Protein AF-0000000076683633 (afdb_homodimer)

pLDDT: mean 92.18, std 12.59, range [26.38, 98.94]

InterPro domains:
  IPR001667 DDH domain [PF01368] (39-181)
  IPR003156 DHHA1 domain [PF02272] (258-336)
  IPR038763 DHH phosphoesterase superfamily [SSF64182] (38-333)
  IPR051319 Bifunctional oligoribonuclease/pAp-phosphatase and c-di-AMP PDE [PTHR47618] (27-337)

Nearest PDB structures (foldseek):
  5jju-assembly1_B  TM=9.641E-01  e=8.572E-37  Mycobacterium tuberculosis H37Ra
  4ls9-assembly1_B  TM=7.415E-01  e=1.023E-36  Mycolicibacterium smegmatis MC2 155
  5o4z-assembly1_A  TM=8.951E-01  e=1.376E-28  Thermotoga maritima
  5o25-assembly1_B  TM=8.623E-01  e=4.210E-28  Thermotoga maritima
  5xsp-assembly1_B  TM=6.057E-01  e=4.007E-21  Staphylococcus aureus

Radius of gyration: 26.39 Å; Cα contacts (8 Å, |Δi|>4): 1498; chains: 2; bounding box: 64×76×55 Å

Foldseek 3Di:
DPPDPVNLVVVLVVLVVVPPPVQVVLLVVLLVLLVPFAEEEEEEFPLDALLRLLLSQLVCVQSVVVVHHYAYEAADDDDHDPLSVPQFRVVRYDYPVPDDPPRQAYEYFADQELVRRHNCSVVQLPHLHYEYQHQAPNRPQSHNRYSYHVQDLGSLRSVVSSCSNSVGDQALSSLRSSLRGLCVSCVNVVRHDPVSVVSNVVSVVNPDDPVVSCCSRQPPWDPLLVVLLVVFVVQWDWDQPFLNRQIEIETEAACVSCVVGDPNSLVNSCVVRCPDNSHQKYWYWYCVDVFKTKIKMFGHPFFQCQQLQVVQPWGGHRGIIMHIDGGDPVVVVVSSSVSRNVRNVRGDPD/DPPDPVNLVVVLVVLVVVPPPVLVVLLVVLLVLLVPFAEEEEEEFPLDALLRLLLSQLVCVQSVVVVHHYAYEAADDDDHDPLSVPQPRVVRYDYPVPDDPPRQAYEYFADQELVRRHNCSVVQLPHLHYEYQHQAPNRPQSHNRYSYHVQDLGSLRSVVSSCSNSVGDQALSSLRSSLRGLCVSCVNVVRHDPVSVVSNVVSVVNPDDPVVSCCSRQPPWDPLLVVLLVVFVVQWDWDQPFLNRQIEIETEAACVSCVVGDPNSLVNSCVVRCVDNSHQKYWYWYCVDVFKTKIKMFGHPFFQVQQLQVVQPWG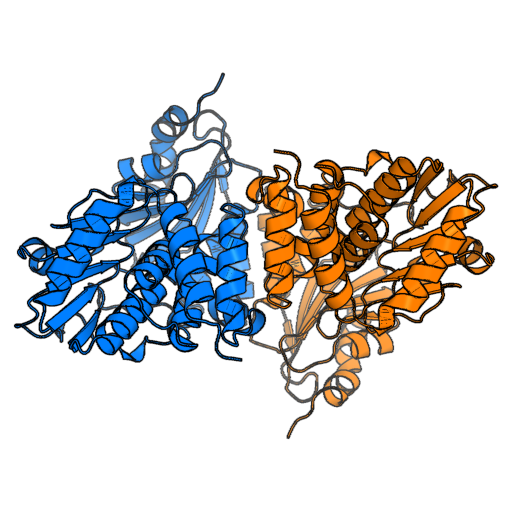GHRGIIMHIDGGDPVVVVCSSSVSRNVRNVRGDPD

Sequence (700 aa):
MTTSPQAQEQAAHQLSQAIGRHMSKPIQQTQAMLTDAKKVGVVCHVHPDADAVGAAAAMVMALRQRGLWAVASYGNNELPAKSLLTIPGWDSFVPFTQLDEDIDTWITVDCASPGRLGQLEERLMSSDRLINVDHHPTNTRFGTIDLVDEYSESTTMVLLDFFGVWGIKLTREMAHALYAGLLTDTASFHFGRSRMHTAAARLLDKGLDPRTIGAQLLEEHPFAYLPFLGKVLSTAVHDKAWGNGVGLVHVTISHEDQRDVGHDEIEAVIDIVRTTNAADACAVLKEYTPGVWSISLRSRELVDVSQVALSLGGGGHLRAAGITIEGTREEVVAALLGASEVASATVDFEMTTSPQAQEQAAHQLSQAIGRHMSKPIQQTQAMLTDAKKVGVVCHVHPDADAVGAAAAMVMALRQRGLWAVASYGNNELPAKSLLTIPGWDSFVPFTQLDEDIDTWITVDCASPGRLGQLEERLMSSDRLINVDHHPTNTRFGTIDLVDEYSESTTMVLLDFFGVWGIKLTREMAHALYAGLLTDTASFHFGRSRMHTAAARLLDKGLDPRTIGAQLLEEHPFAYLPFLGKVLSTAVHDKAWGNGVGLVHVTISHEDQRDVGHDEIEAVIDIVRTTNAADACAVLKEYTPGVWSISLRSRELVDVSQVALSLGGGGHLRAAGITIEGTREEVVAALLGASEVASATVDFE

Solvent-accessible surface area (backbone atoms only — not comparable to full-atom values): 35034 Å² total; per-residue (Å²): 131,75,76,46,72,61,58,53,48,51,49,46,50,54,43,55,68,62,47,53,80,83,48,52,62,38,50,53,52,51,52,56,56,54,70,73,48,62,29,36,42,26,33,18,21,42,85,49,51,45,31,20,52,12,31,27,21,30,48,34,54,50,41,40,73,72,71,35,49,55,38,24,32,33,23,58,90,70,76,67,44,73,42,55,64,72,35,48,47,49,84,45,50,43,60,56,92,70,59,69,87,74,52,66,30,39,35,38,25,49,43,43,43,65,78,38,24,46,77,39,28,66,67,54,72,71,46,84,43,24,38,29,33,23,19,54,79,64,41,66,68,84,31,74,38,53,49,62,41,58,83,39,62,21,33,15,50,50,47,54,55,48,33,55,76,72,65,53,81,84,45,50,52,37,26,49,5,29,43,47,3,40,38,60,60,9,62,46,69,28,48,69,60,42,61,60,25,47,51,48,20,59,32,32,70,54,74,55,55,45,44,62,55,45,36,50,64,72,24,67,33,55,61,55,43,42,47,45,50,15,58,31,33,61,51,55,42,76,41,54,63,34,29,83,55,47,15,33,33,35,31,53,39,51,48,77,67,40,75,72,50,56,62,58,56,62,64,49,48,52,71,57,59,60,22,32,59,66,23,36,28,29,35,35,39,32,25,84,42,89,48,36,32,41,33,43,34,36,27,73,82,53,39,34,30,19,61,39,18,41,77,58,70,29,36,55,37,58,44,40,16,35,28,60,48,74,47,53,69,68,54,50,51,48,52,59,60,65,36,21,62,56,29,31,70,49,38,84,78,124,132,74,76,46,72,61,58,52,48,52,48,44,49,55,44,54,68,64,47,51,79,81,48,53,60,37,51,53,54,49,53,56,55,57,71,75,48,62,29,37,41,27,33,18,21,44,84,48,52,46,32,19,51,12,31,29,22,30,49,33,54,50,40,41,74,72,70,36,48,54,37,23,33,32,23,56,87,72,77,64,44,73,42,55,64,72,36,49,48,49,85,45,48,44,59,58,90,68,58,70,86,75,53,66,28,39,35,37,26,49,45,45,44,63,78,38,24,46,76,40,28,67,66,55,72,72,46,85,43,24,37,28,34,23,19,55,77,64,41,66,68,84,30,72,38,51,50,62,42,57,83,40,62,20,34,15,51,50,48,53,54,49,33,55,76,72,64,54,80,81,44,50,53,39,27,49,5,29,45,44,3,41,36,60,59,10,63,46,67,28,48,69,60,41,62,59,25,48,52,48,21,59,34,33,70,53,73,55,55,45,44,61,54,46,36,49,63,73,25,68,34,54,62,56,43,42,46,46,48,15,58,30,33,60,49,56,44,77,40,54,62,35,27,83,53,47,14,34,33,35,30,52,39,50,49,78,69,42,75,74,51,56,63,58,55,62,63,47,47,51,70,59,61,59,23,31,58,67,22,36,28,28,37,37,40,33,23,82,42,91,49,35,31,41,35,44,34,36,27,73,82,53,40,35,30,19,60,38,19,43,77,59,70,29,36,52,36,58,44,40,15,34,27,60,49,75,46,52,69,68,53,50,52,48,52,60,60,64,36,21,61,56,29,33,71,50,37,85,79,123

Organism: NCBI:txid1408189

Secondary structure (DSSP, 8-state):
----HHHHHHHHHHHHHHS-GGGHHHHHHHHHHHHT-SEEEEEE-SS--HHHHHHHHHHHHHHHHTT-EEEEEES-SSPPPGGGGGSTTGGGB--GGG--TT--EEEEES-SSGGGGGGGHHHHHT-S-EEEEE--TT----SSEEEE-TTSS-HHHHHHHHHHHHT----HHHHHHHHHHHHHHTTTTTSS-HHHHHHHHHHHTTT--HHHHHHHHHS-B-TTHHHHHHHHHTT-EEETTHHHHT-EEEEEE-TGGGTT--HHHHHHHHHHHTTB-S-SEEEEEEEEETTEEEEEEEESSS--HHHHHHHTT-EE-SSEEEEEEES-HHHHHHHHHHTHHHHHHTS---/----HHHHHHHHHHHHHHS-GGGHHHHHHHHHHHHT-SEEEEEE-SS--HHHHHHHHHHHHHHHHTT-EEEEEES-SSPPPGGGGGSTTGGGB--GGG--TT--EEEEES-SSGGGGGGGHHHHHT-S-EEEEE--TT----SSEEEE-TTSS-HHHHHHHHHHHHTPPPPHHHHHHHHHHHHHHTTTTTSS-HHHHHHHHHHHTTT--HHHHHHHHHS-B-TTHHHHHHHHHTT-EEETTHHHHT-EEEEEE-TGGGTT--HHHHHHHHHHHTTB-S-SEEEEEEEEETTEEEEEEEESSS--HHHHHHHTT-EE-SSEEEEEEES-HHHHHHHHHHTHHHHHHTS---

Structure (mmCIF, N/CA/C/O backbone):
data_AF-0000000076683633-model_v1
#
loop_
_entity.id
_entity.type
_entity.pdbx_description
1 polymer Phosphoesterase
#
loop_
_atom_site.group_PDB
_atom_site.id
_atom_site.type_symbol
_atom_site.label_atom_id
_atom_site.label_alt_id
_atom_site.label_comp_id
_atom_site.label_asym_id
_atom_site.label_entity_id
_atom_site.label_seq_id
_atom_site.pdbx_PDB_ins_code
_atom_site.Cartn_x
_atom_site.Cartn_y
_atom_site.Cartn_z
_atom_site.occupancy
_atom_site.B_iso_or_equiv
_atom_site.auth_seq_id
_atom_site.auth_comp_id
_atom_site.auth_asym_id
_atom_site.auth_atom_id
_atom_site.pdbx_PDB_model_num
ATOM 1 N N . MET A 1 1 ? 32.781 2.184 10.008 1 26.38 1 MET A N 1
ATOM 2 C CA . MET A 1 1 ? 33.344 2.676 8.75 1 26.38 1 MET A CA 1
ATOM 3 C C . MET A 1 1 ? 32.844 4.082 8.445 1 26.38 1 MET A C 1
ATOM 5 O O . MET A 1 1 ? 31.625 4.301 8.32 1 26.38 1 MET A O 1
ATOM 9 N N . THR A 1 2 ? 33.5 5.043 8.844 1 32.22 2 THR A N 1
ATOM 10 C CA . THR A 1 2 ? 33.344 6.48 8.672 1 32.22 2 THR A CA 1
ATOM 11 C C . THR A 1 2 ? 33.188 6.84 7.199 1 32.22 2 THR A C 1
ATOM 13 O O . THR A 1 2 ? 34.062 6.582 6.387 1 32.22 2 THR A O 1
ATOM 16 N N . THR A 1 3 ? 31.984 6.766 6.812 1 41.97 3 THR A N 1
ATOM 17 C CA . THR A 1 3 ? 31.875 7.27 5.449 1 41.97 3 THR A CA 1
ATOM 18 C C . THR A 1 3 ? 32.719 8.531 5.27 1 41.97 3 THR A C 1
ATOM 20 O O . THR A 1 3 ? 32.656 9.438 6.098 1 41.97 3 THR A O 1
ATOM 23 N N . SER A 1 4 ? 33.656 8.406 4.492 1 44.78 4 SER A N 1
ATOM 24 C CA . SER A 1 4 ? 34.688 9.422 4.27 1 44.78 4 SER A CA 1
ATOM 25 C C . SER A 1 4 ? 34.062 10.766 3.904 1 44.78 4 SER A C 1
ATOM 27 O O . SER A 1 4 ? 32.938 10.812 3.355 1 44.78 4 SER A O 1
ATOM 29 N N . PRO A 1 5 ? 34.656 11.828 4.312 1 47.16 5 PRO A N 1
ATOM 30 C CA . PRO A 1 5 ? 34.281 13.188 3.928 1 47.16 5 PRO A CA 1
ATOM 31 C C . PRO A 1 5 ? 34 13.32 2.436 1 47.16 5 PRO A C 1
ATOM 33 O O . PRO A 1 5 ? 33.062 14.055 2.045 1 47.16 5 PRO A O 1
ATOM 36 N N . GLN A 1 6 ? 34.625 12.562 1.687 1 43.97 6 GLN A N 1
ATOM 37 C CA . GLN A 1 6 ? 34.438 12.594 0.239 1 43.97 6 GLN A CA 1
ATOM 38 C C . GLN A 1 6 ? 33.125 11.969 -0.163 1 43.97 6 GLN A C 1
ATOM 40 O O . GLN A 1 6 ? 32.438 12.484 -1.038 1 43.97 6 GLN A O 1
ATOM 45 N N . ALA A 1 7 ? 32.75 10.953 0.423 1 46.59 7 ALA A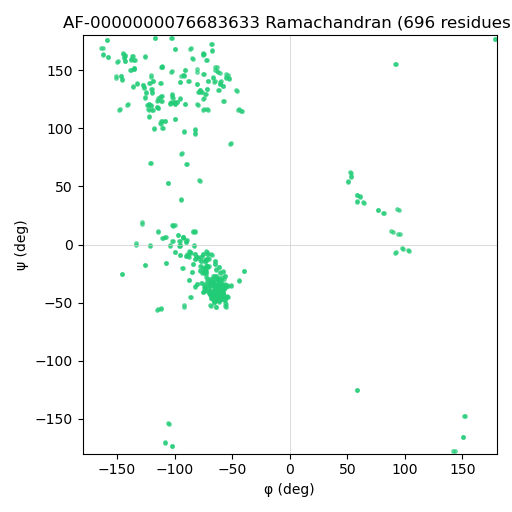 N 1
ATOM 46 C CA . ALA A 1 7 ? 31.453 10.328 0.144 1 46.59 7 ALA A CA 1
ATOM 47 C C . ALA A 1 7 ? 30.312 11.203 0.621 1 46.59 7 ALA A C 1
ATOM 49 O O . ALA A 1 7 ? 29.25 11.266 -0.023 1 46.59 7 ALA A O 1
ATOM 50 N N . GLN A 1 8 ? 30.547 11.977 1.662 1 41.31 8 GLN A N 1
ATOM 51 C CA . GLN A 1 8 ? 29.594 12.984 2.119 1 41.31 8 GLN A CA 1
ATOM 52 C C . GLN A 1 8 ? 29.484 14.133 1.122 1 41.31 8 GLN A C 1
ATOM 54 O O . GLN A 1 8 ? 28.391 14.625 0.847 1 41.31 8 GLN A O 1
ATOM 59 N N . GLU A 1 9 ? 30.609 14.531 0.648 1 45.59 9 GLU A N 1
ATOM 60 C CA . GLU A 1 9 ? 30.625 15.586 -0.359 1 45.59 9 GLU A CA 1
ATOM 61 C C . GLU A 1 9 ? 30.016 15.117 -1.673 1 45.59 9 GLU A C 1
ATOM 63 O O . GLU A 1 9 ? 29.266 15.852 -2.316 1 45.59 9 GLU A O 1
ATOM 68 N N . GLN A 1 10 ? 30.328 13.938 -2.113 1 44.38 10 GLN A N 1
ATOM 69 C CA . GLN A 1 10 ? 29.75 13.391 -3.334 1 44.38 10 GLN A CA 1
ATOM 70 C C . GLN A 1 10 ? 28.25 13.172 -3.182 1 44.38 10 GLN A C 1
ATOM 72 O O . GLN A 1 10 ? 27.484 13.445 -4.109 1 44.38 10 GLN A O 1
ATOM 77 N N . ALA A 1 11 ? 27.797 12.828 -2.094 1 43.41 11 ALA A N 1
ATOM 78 C CA . ALA A 1 11 ? 26.375 12.727 -1.78 1 43.41 11 ALA A CA 1
ATOM 79 C C . ALA A 1 11 ? 25.719 14.102 -1.764 1 43.41 11 ALA A C 1
ATOM 81 O O . ALA A 1 11 ? 24.609 14.273 -2.277 1 43.41 11 ALA A O 1
ATOM 82 N N . ALA A 1 12 ? 26.359 15.047 -1.146 1 41.75 12 ALA A N 1
ATOM 83 C CA . ALA A 1 12 ? 25.891 16.422 -1.172 1 41.75 12 ALA A CA 1
ATOM 84 C C . ALA A 1 12 ? 25.844 16.969 -2.6 1 41.75 12 ALA A C 1
ATOM 86 O O . ALA A 1 12 ? 24.906 17.672 -2.971 1 41.75 12 ALA A O 1
ATOM 87 N N . HIS A 1 13 ? 26.844 16.656 -3.303 1 44.22 13 HIS A N 1
ATOM 88 C CA . HIS A 1 13 ? 26.891 17.094 -4.691 1 44.22 13 HIS A CA 1
ATOM 89 C C . HIS A 1 13 ? 25.812 16.406 -5.527 1 44.22 13 HIS A C 1
ATOM 91 O O . HIS A 1 13 ? 25.156 17.047 -6.34 1 44.22 13 HIS A O 1
ATOM 97 N N . GLN A 1 14 ? 25.641 15.164 -5.402 1 44.38 14 GLN A N 1
ATOM 98 C CA . GLN A 1 14 ? 24.594 14.445 -6.129 1 44.38 14 GLN A CA 1
ATOM 99 C C . GLN A 1 14 ? 23.219 14.898 -5.691 1 44.38 14 GLN A C 1
ATOM 101 O O . GLN A 1 14 ? 22.297 15.008 -6.516 1 44.38 14 GLN A O 1
ATOM 106 N N . LEU A 1 15 ? 23.109 15.219 -4.453 1 44.78 15 LEU A N 1
ATOM 107 C CA . LEU A 1 15 ? 21.891 15.805 -3.898 1 44.78 15 LEU A CA 1
ATOM 108 C C . LEU A 1 15 ? 21.672 17.219 -4.43 1 44.78 15 LEU A C 1
ATOM 110 O O . LEU A 1 15 ? 20.547 17.609 -4.73 1 44.78 15 LEU A O 1
ATOM 114 N N . SER A 1 16 ? 22.75 18.016 -4.418 1 43.56 16 SER A N 1
ATOM 115 C CA . SER A 1 16 ? 22.672 19.328 -5.043 1 43.56 16 SER A CA 1
ATOM 116 C C . SER A 1 16 ? 22.203 19.219 -6.488 1 43.56 16 SER A C 1
ATOM 118 O O . SER A 1 16 ? 21.422 20.062 -6.949 1 43.56 16 SER A O 1
ATOM 120 N N . GLN A 1 17 ? 22.562 18.25 -7.113 1 47.19 17 GLN A N 1
ATOM 121 C CA . GLN A 1 17 ? 22.109 18.062 -8.484 1 47.19 17 GLN A CA 1
ATOM 122 C C . GLN A 1 17 ? 20.641 17.609 -8.523 1 47.19 17 GLN A C 1
ATOM 124 O O . GLN A 1 17 ? 19.938 17.891 -9.492 1 47.19 17 GLN A O 1
ATOM 129 N N . ALA A 1 18 ? 20.312 17 -7.359 1 50.66 18 ALA A N 1
ATOM 130 C CA . ALA A 1 18 ? 18.938 16.5 -7.34 1 50.66 18 ALA A CA 1
ATOM 131 C C . ALA A 1 18 ? 17.953 17.625 -7.027 1 50.66 18 ALA A C 1
ATOM 133 O O . ALA A 1 18 ? 16.828 17.625 -7.527 1 50.66 18 ALA A O 1
ATOM 134 N N . ILE A 1 19 ? 18.438 18.609 -6.141 1 62.09 19 ILE A N 1
ATOM 135 C CA . ILE A 1 19 ? 17.547 19.719 -5.852 1 62.09 19 ILE A CA 1
ATOM 136 C C . ILE A 1 19 ? 17.453 20.625 -7.074 1 62.09 19 ILE A C 1
ATOM 138 O O . ILE A 1 19 ? 18.453 21.109 -7.594 1 62.09 19 ILE A O 1
ATOM 142 N N . GLY A 1 20 ? 16.328 20.656 -7.527 1 68.88 20 GLY A N 1
ATOM 143 C CA . GLY A 1 20 ? 16.094 21.484 -8.695 1 68.88 20 GLY A CA 1
ATOM 144 C C . GLY A 1 20 ? 16.703 22.875 -8.57 1 68.88 20 GLY A C 1
ATOM 145 O O . GLY A 1 20 ? 16.75 23.438 -7.469 1 68.88 20 GLY A O 1
ATOM 146 N N . ARG A 1 21 ? 17.359 23.328 -9.5 1 72.56 21 ARG A N 1
ATOM 147 C CA . ARG A 1 21 ? 17.953 24.672 -9.578 1 72.56 21 ARG A CA 1
ATOM 148 C C . ARG A 1 21 ? 17.016 25.719 -9.016 1 72.56 21 ARG A C 1
ATOM 150 O O . ARG A 1 21 ? 17.453 26.703 -8.406 1 72.56 21 ARG A O 1
ATOM 157 N N . HIS A 1 22 ? 15.766 25.406 -8.992 1 84.56 22 HIS A N 1
ATOM 158 C CA . HIS A 1 22 ? 14.766 26.391 -8.562 1 84.56 22 HIS A CA 1
ATOM 159 C C . HIS A 1 22 ? 14.695 26.453 -7.039 1 84.56 22 HIS A C 1
ATOM 161 O O . HIS A 1 22 ? 14.156 27.422 -6.488 1 84.56 22 HIS A O 1
ATOM 167 N N . MET A 1 23 ? 15.312 25.531 -6.375 1 91.94 23 MET A N 1
ATOM 168 C CA . MET A 1 23 ? 15.211 25.484 -4.918 1 91.94 23 MET A CA 1
ATOM 169 C C . MET A 1 23 ? 16.438 26.109 -4.266 1 91.94 23 MET A C 1
ATOM 171 O O . MET A 1 23 ? 16.469 26.328 -3.057 1 91.94 23 MET A O 1
ATOM 175 N N . SER A 1 24 ? 17.422 26.469 -5.039 1 92.31 24 SER A N 1
ATOM 176 C CA . SER A 1 24 ? 18.703 26.938 -4.492 1 92.31 24 SER A CA 1
ATOM 177 C C . SER A 1 24 ? 18.516 28.234 -3.723 1 92.31 24 SER A C 1
ATOM 179 O O . SER A 1 24 ? 18.969 28.359 -2.586 1 92.31 24 SER A O 1
ATOM 181 N N . LYS A 1 25 ? 17.828 29.203 -4.285 1 94.81 25 LYS A N 1
ATOM 182 C CA . LYS A 1 25 ? 17.641 30.516 -3.648 1 94.81 25 LYS A CA 1
ATOM 183 C C . LYS A 1 25 ? 16.812 30.391 -2.371 1 94.81 25 LYS A C 1
ATOM 185 O O . LYS A 1 25 ? 17.219 30.859 -1.309 1 94.81 25 LYS A O 1
ATOM 190 N N . PRO A 1 26 ? 15.68 29.703 -2.484 1 96.88 26 PRO A N 1
ATOM 191 C CA . PRO A 1 26 ? 14.898 29.547 -1.255 1 96.88 26 PRO A CA 1
ATOM 192 C C . PRO A 1 26 ? 15.68 28.828 -0.154 1 96.88 26 PRO A C 1
ATOM 194 O O . PRO A 1 26 ? 15.516 29.141 1.027 1 96.88 26 PRO A O 1
ATOM 197 N N . ILE A 1 27 ? 16.484 27.922 -0.509 1 97.12 27 ILE A N 1
ATOM 198 C CA . ILE A 1 27 ? 17.266 27.172 0.462 1 97.12 27 ILE A CA 1
ATOM 199 C C . ILE A 1 27 ? 18.266 28.109 1.146 1 97.12 27 ILE A C 1
ATOM 201 O O . ILE A 1 27 ? 18.375 28.109 2.375 1 97.12 27 ILE A O 1
ATOM 205 N N . GLN A 1 28 ? 18.922 28.891 0.417 1 96.19 28 GLN A N 1
ATOM 206 C CA . GLN A 1 28 ? 19.891 29.828 0.964 1 96.19 28 GLN A CA 1
ATOM 207 C C . GLN A 1 28 ? 19.203 30.875 1.853 1 96.19 28 GLN A C 1
ATOM 209 O O . GLN A 1 28 ? 19.719 31.219 2.922 1 96.19 28 GLN A O 1
ATOM 214 N N . GLN A 1 29 ? 18.094 31.359 1.414 1 97.56 29 GLN A N 1
ATOM 215 C CA . GLN A 1 29 ? 17.344 32.344 2.189 1 97.56 29 GLN A CA 1
ATOM 216 C C . GLN A 1 29 ? 16.859 31.734 3.51 1 97.56 29 GLN A C 1
ATOM 218 O O . GLN A 1 29 ? 16.875 32.406 4.543 1 97.56 29 GLN A O 1
ATOM 223 N N . THR A 1 30 ? 16.406 30.5 3.445 1 98 30 THR A N 1
ATOM 224 C CA . THR A 1 30 ? 15.953 29.797 4.641 1 98 30 THR A CA 1
ATOM 225 C C . THR A 1 30 ? 17.094 29.641 5.648 1 98 30 THR A C 1
ATOM 227 O O . THR A 1 30 ? 16.922 29.938 6.832 1 98 30 THR A O 1
ATOM 230 N N . GLN A 1 31 ? 18.266 29.25 5.16 1 97.19 31 GLN A N 1
ATOM 231 C CA . GLN A 1 31 ? 19.422 29.094 6.031 1 97.19 31 GLN A CA 1
ATOM 232 C C . GLN A 1 31 ? 19.797 30.438 6.676 1 97.19 31 GLN A C 1
ATOM 234 O O . GLN A 1 31 ? 20.094 30.484 7.871 1 97.19 31 GLN A O 1
ATOM 239 N N . ALA A 1 32 ? 19.766 31.469 5.906 1 97.19 32 ALA A N 1
ATOM 240 C CA . ALA A 1 32 ? 20.109 32.781 6.406 1 97.19 32 ALA A CA 1
ATOM 241 C C . ALA A 1 32 ? 19.141 33.25 7.488 1 97.19 32 ALA A C 1
ATOM 243 O O . ALA A 1 32 ? 19.547 33.75 8.531 1 97.19 32 ALA A O 1
ATOM 244 N N . MET A 1 33 ? 17.875 33.031 7.258 1 98.06 33 MET A N 1
ATOM 245 C CA . MET A 1 33 ? 16.875 33.438 8.227 1 98.06 33 MET A CA 1
ATOM 246 C C . MET A 1 33 ? 17.016 32.656 9.523 1 98.06 33 MET A C 1
ATOM 248 O O . MET A 1 33 ? 16.828 33.188 10.609 1 98.06 33 MET A O 1
ATOM 252 N N . LEU A 1 34 ? 17.344 31.391 9.414 1 98.31 34 LEU A N 1
ATOM 253 C CA . LEU A 1 34 ? 17.422 30.531 10.586 1 98.31 34 LEU A CA 1
ATOM 254 C C . LEU A 1 34 ? 18.703 30.812 11.375 1 98.31 34 LEU A C 1
ATOM 256 O O . LEU A 1 34 ? 18.766 30.516 12.57 1 98.31 34 LEU A O 1
ATOM 260 N N . THR A 1 35 ? 19.688 31.328 10.703 1 96.38 35 THR A N 1
ATOM 261 C CA . THR A 1 35 ? 20.922 31.688 11.391 1 96.38 35 THR A CA 1
ATOM 262 C C . THR A 1 35 ? 20.656 32.75 12.453 1 96.38 35 THR A C 1
ATOM 264 O O . THR A 1 35 ? 21.312 32.75 13.5 1 96.38 35 THR A O 1
ATOM 267 N N . ASP A 1 36 ? 19.672 33.625 12.258 1 94.12 36 ASP A N 1
ATOM 268 C CA . ASP A 1 36 ? 19.375 34.75 13.141 1 94.12 36 ASP A CA 1
ATOM 269 C C . ASP A 1 36 ? 18.188 34.438 14.055 1 94.12 36 ASP A C 1
ATOM 271 O O . ASP A 1 36 ? 17.766 35.281 14.836 1 94.12 36 ASP A O 1
ATOM 275 N N . ALA A 1 37 ? 17.703 33.25 13.953 1 97.81 37 ALA A N 1
ATOM 276 C CA . ALA A 1 37 ? 16.5 32.875 14.711 1 97.81 37 ALA A CA 1
ATOM 277 C C . ALA A 1 37 ? 16.859 32.531 16.156 1 97.81 37 ALA A C 1
ATOM 279 O O . ALA A 1 37 ? 17.969 32.062 16.438 1 97.81 37 ALA A O 1
ATOM 280 N N . LYS A 1 38 ? 15.969 32.781 17.078 1 95.81 38 LYS A N 1
ATOM 281 C CA . LYS A 1 38 ? 16.141 32.406 18.484 1 95.81 38 LYS A CA 1
ATOM 282 C C . LYS A 1 38 ? 15.117 31.359 18.906 1 95.81 38 LYS A C 1
ATOM 284 O O . LYS A 1 38 ? 15.484 30.312 19.453 1 95.81 38 LYS A O 1
ATOM 289 N N . LYS A 1 39 ? 13.852 31.703 18.703 1 98.25 39 LYS A N 1
ATOM 290 C CA . LYS A 1 39 ? 12.734 30.797 19 1 98.25 39 LYS A CA 1
ATOM 291 C C . LYS A 1 39 ? 11.891 30.547 17.75 1 98.25 39 LYS A C 1
ATOM 293 O O . LYS A 1 39 ? 11.352 31.484 17.156 1 98.25 39 LYS A O 1
ATOM 298 N N . VAL A 1 40 ? 11.828 29.266 17.406 1 98.81 40 VAL A N 1
ATOM 299 C CA . VAL A 1 40 ? 11.164 28.922 16.156 1 98.81 40 VAL A CA 1
ATOM 300 C C . VAL A 1 40 ? 9.891 28.141 16.438 1 98.81 40 VAL A C 1
ATOM 302 O O . VAL A 1 40 ? 9.906 27.188 17.219 1 98.81 40 VAL A O 1
ATOM 305 N N . GLY A 1 41 ? 8.75 28.547 15.922 1 98.88 41 GLY A N 1
ATOM 306 C CA . GLY A 1 41 ? 7.516 27.781 15.883 1 98.88 41 GLY A CA 1
ATOM 307 C C . GLY A 1 41 ? 7.285 27.094 14.547 1 98.88 41 GLY A C 1
ATOM 308 O O . GLY A 1 41 ? 7.32 27.734 13.492 1 98.88 41 GLY A O 1
ATOM 309 N N . VAL A 1 42 ? 7.129 25.766 14.57 1 98.94 42 VAL A N 1
ATOM 310 C CA . VAL A 1 42 ? 6.824 24.984 13.375 1 98.94 42 VAL A CA 1
ATOM 311 C C . VAL A 1 42 ? 5.352 24.594 13.375 1 98.94 42 VAL A C 1
ATOM 313 O O . VAL A 1 42 ? 4.879 23.922 14.289 1 98.94 42 VAL A O 1
ATOM 316 N N . VAL A 1 43 ? 4.617 25 12.312 1 98.81 43 VAL A N 1
ATOM 317 C CA . VAL A 1 43 ? 3.168 24.812 12.32 1 98.81 43 VAL A CA 1
ATOM 318 C C . VAL A 1 43 ? 2.736 24.047 11.07 1 98.81 43 VAL A C 1
ATOM 320 O O . VAL A 1 43 ? 3.121 24.391 9.953 1 98.81 43 VAL A O 1
ATOM 323 N N . CYS A 1 44 ? 2.004 22.953 11.242 1 97.75 44 CYS A N 1
ATOM 324 C CA . CYS A 1 44 ? 1.403 22.25 10.109 1 97.75 44 CYS A CA 1
ATOM 325 C C . CYS A 1 44 ? -0.085 22.562 10.008 1 97.75 44 CYS A C 1
ATOM 327 O O . CYS A 1 44 ? -0.62 23.328 10.805 1 97.75 44 CYS A O 1
ATOM 329 N N . HIS A 1 45 ? -0.715 22.016 8.977 1 92.62 45 HIS A N 1
ATOM 330 C CA . HIS A 1 45 ? -2.105 22.375 8.734 1 92.62 45 HIS A CA 1
ATOM 331 C C . HIS A 1 45 ? -3.027 21.766 9.781 1 92.62 45 HIS A C 1
ATOM 333 O O . HIS A 1 45 ? -2.658 20.797 10.453 1 92.62 45 HIS A O 1
ATOM 339 N N . VAL A 1 46 ? -4.152 22.312 9.93 1 88.25 46 VAL A N 1
ATOM 340 C CA . VAL A 1 46 ? -5.184 21.797 10.82 1 88.25 46 VAL A CA 1
ATOM 341 C C . VAL A 1 46 ? -5.609 20.406 10.367 1 88.25 46 VAL A C 1
ATOM 343 O O . VAL A 1 46 ? -5.496 20.062 9.188 1 88.25 46 VAL A O 1
ATOM 346 N N . HIS A 1 47 ? -5.996 19.578 11.328 1 83.19 47 HIS A N 1
ATOM 347 C CA . HIS A 1 47 ? -6.344 18.188 11.047 1 83.19 47 HIS A CA 1
ATOM 348 C C . HIS A 1 47 ? -5.219 17.484 10.289 1 83.19 47 HIS A C 1
ATOM 350 O O . HIS A 1 47 ? -5.43 16.984 9.188 1 83.19 47 HIS A O 1
ATOM 356 N N . PRO A 1 48 ? -4.164 17.516 10.953 1 92.19 48 PRO A N 1
ATOM 357 C CA . PRO A 1 48 ? -2.945 17.094 10.266 1 92.19 48 PRO A CA 1
ATOM 358 C C . PRO A 1 48 ? -2.98 15.617 9.867 1 92.19 48 PRO A C 1
ATOM 360 O O . PRO A 1 48 ? -3.734 14.836 10.453 1 92.19 48 PRO A O 1
ATOM 363 N N . ASP A 1 49 ? -2.236 15.336 8.812 1 91.19 49 ASP A N 1
ATOM 364 C CA . ASP A 1 49 ? -1.968 13.945 8.438 1 91.19 49 ASP A CA 1
ATOM 365 C C . ASP A 1 49 ? -0.517 13.57 8.727 1 91.19 49 ASP A C 1
ATOM 367 O O . ASP A 1 49 ? 0.188 14.297 9.43 1 91.19 49 ASP A O 1
ATOM 371 N N . ALA A 1 50 ? -0.086 12.461 8.273 1 96.88 50 ALA A N 1
ATOM 372 C CA . ALA A 1 50 ? 1.236 11.961 8.641 1 96.88 50 ALA A CA 1
ATOM 373 C C . ALA A 1 50 ? 2.338 12.805 8 1 96.88 50 ALA A C 1
ATOM 375 O O . ALA A 1 50 ? 3.406 12.984 8.586 1 96.88 50 ALA A O 1
ATOM 376 N N . ASP A 1 51 ? 2.096 13.312 6.809 1 97.56 51 ASP A N 1
ATOM 377 C CA . ASP A 1 51 ? 3.084 14.18 6.184 1 97.56 51 ASP A CA 1
ATOM 378 C C . ASP A 1 51 ? 3.256 15.477 6.98 1 97.56 51 ASP A C 1
ATOM 380 O O . ASP A 1 51 ? 4.379 15.938 7.184 1 97.56 51 ASP A O 1
ATOM 384 N N . ALA A 1 52 ? 2.154 15.984 7.406 1 97.31 52 ALA A N 1
ATOM 385 C CA . ALA A 1 52 ? 2.17 17.203 8.211 1 97.31 52 ALA A CA 1
ATOM 386 C C . ALA A 1 52 ? 2.889 16.969 9.539 1 97.31 52 ALA A C 1
ATOM 388 O O . ALA A 1 52 ? 3.848 17.672 9.859 1 97.31 52 ALA A O 1
ATOM 389 N N . VAL A 1 53 ? 2.48 15.984 10.258 1 98.38 53 VAL A N 1
ATOM 390 C CA . VAL A 1 53 ? 3.037 15.703 11.578 1 98.38 53 VAL A CA 1
ATOM 391 C C . VAL A 1 53 ? 4.5 15.289 11.445 1 98.38 53 VAL A C 1
ATOM 393 O O . VAL A 1 53 ? 5.355 15.75 12.203 1 98.38 53 VAL A O 1
ATOM 396 N N . GLY A 1 54 ? 4.762 14.445 10.469 1 98.81 54 GLY A N 1
ATOM 397 C CA . GLY A 1 54 ? 6.133 14.008 10.242 1 98.81 54 GLY A CA 1
ATOM 398 C C . GLY A 1 54 ? 7.062 15.148 9.867 1 98.81 54 GLY A C 1
ATOM 399 O O . GLY A 1 54 ? 8.188 15.234 10.375 1 98.81 54 GLY A O 1
ATOM 400 N N . ALA A 1 55 ? 6.594 15.992 9.016 1 98.88 55 ALA A N 1
ATOM 401 C CA . ALA A 1 55 ? 7.387 17.141 8.594 1 98.88 55 ALA A CA 1
ATOM 402 C C . ALA A 1 55 ? 7.66 18.078 9.766 1 98.88 55 ALA A C 1
ATOM 404 O O . ALA A 1 55 ? 8.797 18.516 9.977 1 98.88 55 ALA A O 1
ATOM 405 N N . ALA A 1 56 ? 6.621 18.375 10.539 1 98.88 56 ALA A N 1
ATOM 406 C CA . ALA A 1 56 ? 6.777 19.281 11.68 1 98.88 56 ALA A CA 1
ATOM 407 C C . ALA A 1 56 ? 7.746 18.703 12.703 1 98.88 56 ALA A C 1
ATOM 409 O O . ALA A 1 56 ? 8.656 19.391 13.172 1 98.88 56 ALA A O 1
ATOM 410 N N . ALA A 1 57 ? 7.582 17.453 13.016 1 98.88 57 ALA A N 1
ATOM 411 C CA . ALA A 1 57 ? 8.43 16.781 14 1 98.88 57 ALA A CA 1
ATOM 412 C C . ALA A 1 57 ? 9.891 16.766 13.547 1 98.88 57 ALA A C 1
ATOM 414 O O . ALA A 1 57 ? 10.789 17.125 14.312 1 98.88 57 ALA A O 1
ATOM 415 N N . ALA A 1 58 ? 10.102 16.375 12.32 1 98.88 58 ALA A N 1
ATOM 416 C CA . ALA A 1 58 ? 11.461 16.297 11.789 1 98.88 58 ALA A CA 1
ATOM 417 C C . ALA A 1 58 ? 12.109 17.672 11.766 1 98.88 58 ALA A C 1
ATOM 419 O O . ALA A 1 58 ? 13.297 17.812 12.07 1 98.88 58 ALA A O 1
ATOM 420 N N . MET A 1 59 ? 11.383 18.672 11.398 1 98.94 59 MET A N 1
ATOM 421 C CA . MET A 1 59 ? 11.922 20.031 11.359 1 98.94 59 MET A CA 1
ATOM 422 C C . MET A 1 59 ? 12.32 20.5 12.75 1 98.94 59 MET A C 1
ATOM 424 O O . MET A 1 59 ? 13.375 21.109 12.93 1 98.94 59 MET A O 1
ATOM 428 N N . VAL A 1 60 ? 11.469 20.25 13.719 1 98.94 60 VAL A N 1
ATOM 429 C CA . VAL A 1 60 ? 11.789 20.609 15.094 1 98.94 60 VAL A CA 1
ATOM 430 C C . VAL A 1 60 ? 13.086 19.922 15.523 1 98.94 60 VAL A C 1
ATOM 432 O O . VAL A 1 60 ? 13.977 20.547 16.094 1 98.94 60 VAL A O 1
ATOM 435 N N . MET A 1 61 ? 13.203 18.641 15.25 1 98.88 61 MET A N 1
ATOM 436 C CA . MET A 1 61 ? 14.406 17.906 15.609 1 98.88 61 MET A CA 1
ATOM 437 C C . MET A 1 61 ? 15.641 18.484 14.93 1 98.88 61 MET A C 1
ATOM 439 O O . MET A 1 61 ? 16.703 18.609 15.539 1 98.88 61 MET A O 1
ATOM 443 N N . ALA A 1 62 ? 15.5 18.891 13.664 1 98.75 62 ALA A N 1
ATOM 444 C CA . ALA A 1 62 ? 16.609 19.484 12.93 1 98.75 62 ALA A CA 1
ATOM 445 C C . ALA A 1 62 ? 17.016 20.828 13.531 1 98.75 62 ALA A C 1
ATOM 447 O O . ALA A 1 62 ? 18.203 21.109 13.695 1 98.75 62 ALA A O 1
ATOM 448 N N . LEU A 1 63 ? 16.031 21.656 13.844 1 98.81 63 LEU A N 1
ATOM 449 C CA . LEU A 1 63 ? 16.281 22.953 14.445 1 98.81 63 LEU A CA 1
ATOM 450 C C . LEU A 1 63 ? 17.016 22.797 15.781 1 98.81 63 LEU A C 1
ATOM 452 O O . LEU A 1 63 ? 17.969 23.516 16.047 1 98.81 63 LEU A O 1
ATOM 456 N N . ARG A 1 64 ? 16.578 21.828 16.531 1 98.44 64 ARG A N 1
ATOM 457 C CA . ARG A 1 64 ? 17.203 21.594 17.828 1 98.44 64 ARG A CA 1
ATOM 458 C C . ARG A 1 64 ? 18.625 21.062 17.672 1 98.44 64 ARG A C 1
ATOM 460 O O . ARG A 1 64 ? 19.5 21.375 18.484 1 98.44 64 ARG A O 1
ATOM 467 N N . GLN A 1 65 ? 18.828 20.281 16.688 1 97.81 65 GLN A N 1
ATOM 468 C CA . GLN A 1 65 ? 20.172 19.844 16.375 1 97.81 65 GLN A CA 1
ATOM 469 C C . GLN A 1 65 ? 21.094 21.031 16.094 1 97.81 65 GLN A C 1
ATOM 471 O O . GLN A 1 65 ? 22.297 20.984 16.375 1 97.81 65 GLN A O 1
ATOM 476 N N . ARG A 1 66 ? 20.594 22.125 15.625 1 97 66 ARG A N 1
ATOM 477 C CA . ARG A 1 66 ? 21.344 23.328 15.312 1 97 66 ARG A CA 1
ATOM 478 C C . ARG A 1 66 ? 21.359 24.297 16.5 1 97 66 ARG A C 1
ATOM 480 O O . ARG A 1 66 ? 21.781 25.438 16.375 1 97 66 ARG A O 1
ATOM 487 N N . GLY A 1 67 ? 20.828 23.859 17.578 1 97.06 67 GLY A N 1
ATOM 488 C CA . GLY A 1 67 ? 20.906 24.625 18.812 1 97.06 67 GLY A CA 1
ATOM 489 C C . GLY A 1 67 ? 19.781 25.609 18.984 1 97.06 67 GLY A C 1
ATOM 490 O O . GLY A 1 67 ? 19.812 26.453 19.891 1 97.06 67 GLY A O 1
ATOM 491 N N . LEU A 1 68 ? 18.781 25.531 18.188 1 98.12 68 LEU A N 1
ATOM 492 C CA . LEU A 1 68 ? 17.656 26.453 18.281 1 98.12 68 LEU A CA 1
ATOM 493 C C . LEU A 1 68 ? 16.562 25.906 19.188 1 98.12 68 LEU A C 1
ATOM 495 O O . LEU A 1 68 ? 16.375 24.688 19.281 1 98.12 68 LEU A O 1
ATOM 499 N N . TRP A 1 69 ? 15.906 26.812 19.891 1 98.19 69 TRP A N 1
ATOM 500 C CA . TRP A 1 69 ? 14.648 26.438 20.531 1 98.19 69 TRP A CA 1
ATOM 501 C C . TRP A 1 69 ? 13.531 26.297 19.5 1 98.19 69 TRP A C 1
ATOM 503 O O . TRP A 1 69 ? 13.336 27.188 18.672 1 98.19 69 TRP A O 1
ATOM 513 N N . ALA A 1 70 ? 12.844 25.156 19.578 1 98.75 70 ALA A N 1
ATOM 514 C CA . ALA A 1 70 ? 11.789 24.953 18.594 1 98.75 70 ALA A CA 1
ATOM 515 C C . ALA A 1 70 ? 10.672 24.078 19.156 1 98.75 70 ALA A C 1
ATOM 517 O O . ALA A 1 70 ? 10.938 23.141 19.922 1 98.75 70 ALA A O 1
ATOM 518 N N . VAL A 1 71 ? 9.414 24.344 18.781 1 98.75 71 VAL A N 1
ATOM 519 C CA . VAL A 1 71 ? 8.234 23.547 19.094 1 98.75 71 VAL A CA 1
ATOM 520 C C . VAL A 1 71 ? 7.336 23.453 17.859 1 98.75 71 VAL A C 1
ATOM 522 O O . VAL A 1 71 ? 7.473 24.234 16.922 1 98.75 71 VAL A O 1
ATOM 525 N N . ALA A 1 72 ? 6.48 22.438 17.859 1 98.81 72 ALA A N 1
ATOM 526 C CA . ALA A 1 72 ? 5.512 22.25 16.781 1 98.81 72 ALA A CA 1
ATOM 527 C C . ALA A 1 72 ? 4.09 22.484 17.281 1 98.81 72 ALA A C 1
ATOM 529 O O . ALA A 1 72 ? 3.822 22.406 18.484 1 98.81 72 ALA A O 1
ATOM 530 N N . SER A 1 73 ? 3.291 22.875 16.359 1 98.62 73 SER A N 1
ATOM 531 C CA . SER A 1 73 ? 1.876 23.047 16.688 1 98.62 73 SER A CA 1
ATOM 532 C C . SER A 1 73 ? 1.016 22.984 15.422 1 98.62 73 SER A C 1
ATOM 534 O O . SER A 1 73 ? 1.524 22.75 14.328 1 98.62 73 SER A O 1
ATOM 536 N N . TYR A 1 74 ? -0.28 23.047 15.586 1 96.19 74 TYR A N 1
ATOM 537 C CA . TYR A 1 74 ? -1.287 23.25 14.547 1 96.19 74 TYR A CA 1
ATOM 538 C C . TYR A 1 74 ? -2.5 23.984 15.109 1 96.19 74 TYR A C 1
ATOM 540 O O . TYR A 1 74 ? -2.693 24.031 16.328 1 96.19 74 TYR A O 1
ATOM 548 N N . GLY A 1 75 ? -3.252 24.625 14.266 1 94.56 75 GLY A N 1
ATOM 549 C CA . GLY A 1 75 ? -4.176 25.672 14.688 1 94.56 75 GLY A CA 1
ATOM 550 C C . GLY A 1 75 ? -5.582 25.156 14.922 1 94.56 75 GLY A C 1
ATOM 551 O O . GLY A 1 75 ? -6.555 25.766 14.484 1 94.56 75 GLY A O 1
ATOM 552 N N . ASN A 1 76 ? -5.766 23.938 15.508 1 88.19 76 ASN A N 1
ATOM 553 C CA . ASN A 1 76 ? -7.078 23.5 15.969 1 88.19 76 ASN A CA 1
ATOM 554 C C . ASN A 1 76 ? -6.977 22.688 17.266 1 88.19 76 ASN A C 1
ATOM 556 O O . ASN A 1 76 ? -5.895 22.219 17.625 1 88.19 76 ASN A O 1
ATOM 560 N N . ASN A 1 77 ? -8.109 22.547 17.953 1 88.31 77 ASN A N 1
ATOM 561 C CA . ASN A 1 77 ? -8.133 22 19.312 1 88.31 77 ASN A CA 1
ATOM 562 C C . ASN A 1 77 ? -8.18 20.469 19.297 1 88.31 77 ASN A C 1
ATOM 564 O O . ASN A 1 77 ? -7.762 19.828 20.266 1 88.31 77 ASN A O 1
ATOM 568 N N . GLU A 1 78 ? -8.633 19.906 18.281 1 83.06 78 GLU A N 1
ATOM 569 C CA . GLU A 1 78 ? -8.852 18.469 18.266 1 83.06 78 GLU A CA 1
ATOM 570 C C . GLU A 1 78 ? -7.527 17.703 18.234 1 83.06 78 GLU A C 1
ATOM 572 O O . GLU A 1 78 ? -6.586 18.125 17.562 1 83.06 78 GLU A O 1
ATOM 577 N N . LEU A 1 79 ? -7.512 16.672 18.938 1 87.12 79 LEU A N 1
ATOM 578 C CA . LEU A 1 79 ? -6.359 15.781 18.844 1 87.12 79 LEU A CA 1
ATOM 579 C C . LEU A 1 79 ? -6.285 15.125 17.484 1 87.12 79 LEU A C 1
ATOM 581 O O . LEU A 1 79 ? -7.316 14.828 16.875 1 87.12 79 LEU A O 1
ATOM 585 N N . PRO A 1 80 ? -5.059 14.984 17.047 1 88.56 80 PRO A N 1
ATOM 586 C CA . PRO A 1 80 ? -4.961 14.25 15.789 1 88.56 80 PRO A CA 1
ATOM 587 C C . PRO A 1 80 ? -5.352 12.781 15.93 1 88.56 80 PRO A C 1
ATOM 589 O O . PRO A 1 80 ? -5.59 12.305 17.047 1 88.56 80 PRO A O 1
ATOM 592 N N . ALA A 1 81 ? -5.438 12.07 14.797 1 88.75 81 ALA A N 1
ATOM 593 C CA . ALA A 1 81 ? -5.695 10.633 14.812 1 88.75 81 ALA A CA 1
ATOM 594 C C . ALA A 1 81 ? -4.66 9.906 15.672 1 88.75 81 ALA A C 1
ATOM 596 O O . ALA A 1 81 ? -3.492 10.297 15.711 1 88.75 81 ALA A O 1
ATOM 597 N N . LYS A 1 82 ? -5.09 8.875 16.359 1 91.94 82 LYS A N 1
ATOM 598 C CA . LYS A 1 82 ? -4.227 8.125 17.266 1 91.94 82 LYS A CA 1
ATOM 599 C C . LYS A 1 82 ? -2.994 7.594 16.531 1 91.94 82 LYS A C 1
ATOM 601 O O . LYS A 1 82 ? -1.913 7.5 17.109 1 91.94 82 LYS A O 1
ATOM 606 N N . SER A 1 83 ? -3.16 7.246 15.297 1 94.75 83 SER A N 1
ATOM 607 C CA . SER A 1 83 ? -2.059 6.707 14.508 1 94.75 83 SER A CA 1
ATOM 608 C C . SER A 1 83 ? -0.926 7.719 14.375 1 94.75 83 SER A C 1
ATOM 610 O O . SER A 1 83 ? 0.248 7.344 14.352 1 94.75 83 SER A O 1
ATOM 612 N N . LEU A 1 84 ? -1.237 8.969 14.359 1 96.19 84 LEU A N 1
ATOM 613 C CA . LEU A 1 84 ? -0.242 10.016 14.148 1 96.19 84 LEU A CA 1
ATOM 614 C C . LEU A 1 84 ? 0.63 10.188 15.391 1 96.19 84 LEU A C 1
ATOM 616 O O . LEU A 1 84 ? 1.755 10.68 15.305 1 96.19 84 LEU A O 1
ATOM 620 N N . LEU A 1 85 ? 0.112 9.719 16.531 1 95.75 85 LEU A N 1
ATOM 621 C CA . LEU A 1 85 ? 0.85 9.828 17.781 1 95.75 85 LEU A CA 1
ATOM 622 C C . LEU A 1 85 ? 2.021 8.852 17.812 1 95.75 85 LEU A C 1
ATOM 624 O O . LEU A 1 85 ? 2.916 8.977 18.641 1 95.75 85 LEU A O 1
ATOM 628 N N . THR A 1 86 ? 2.045 7.941 16.891 1 96.31 86 THR A N 1
ATOM 629 C CA . THR A 1 86 ? 3.119 6.957 16.828 1 96.31 86 THR A CA 1
ATOM 630 C C . THR A 1 86 ? 4.344 7.535 16.125 1 96.31 86 THR A C 1
ATOM 632 O O . THR A 1 86 ? 5.426 6.953 16.172 1 96.31 86 THR A O 1
ATOM 635 N N . ILE A 1 87 ? 4.176 8.664 15.484 1 98 87 ILE A N 1
ATOM 636 C CA . ILE A 1 87 ? 5.293 9.328 14.82 1 98 87 ILE A CA 1
ATOM 637 C C . ILE A 1 87 ? 6.191 9.984 15.867 1 98 87 ILE A C 1
ATOM 639 O O . ILE A 1 87 ? 5.727 10.797 16.672 1 98 87 ILE A O 1
ATOM 643 N N . PRO A 1 88 ? 7.5 9.656 15.812 1 98.38 88 PRO A N 1
ATOM 644 C CA . PRO A 1 88 ? 8.398 10.305 16.766 1 98.38 88 PRO A CA 1
ATOM 645 C C . PRO A 1 88 ? 8.422 11.828 16.625 1 98.38 88 PRO A C 1
ATOM 647 O O . PRO A 1 88 ? 8.414 12.336 15.492 1 98.38 88 PRO A O 1
ATOM 650 N N . GLY A 1 89 ? 8.461 12.508 17.781 1 97.44 89 GLY A N 1
ATOM 651 C CA . GLY A 1 89 ? 8.5 13.961 17.781 1 97.44 89 GLY A CA 1
ATOM 652 C C . GLY A 1 89 ? 7.164 14.594 18.141 1 97.44 89 GLY A C 1
ATOM 653 O O . GLY A 1 89 ? 7.078 15.805 18.344 1 97.44 89 GLY A O 1
ATOM 654 N N . TRP A 1 90 ? 6.195 13.719 18.266 1 94.12 90 TRP A N 1
ATOM 655 C CA . TRP A 1 90 ? 4.887 14.227 18.672 1 94.12 90 TRP A CA 1
ATOM 656 C C . TRP A 1 90 ? 4.965 14.945 20.016 1 94.12 90 TRP A C 1
ATOM 658 O O . TRP A 1 90 ? 4.219 15.891 20.266 1 94.12 90 TRP A O 1
ATOM 668 N N . ASP A 1 91 ? 5.832 14.539 20.797 1 93.5 91 ASP A N 1
ATOM 669 C CA . ASP A 1 91 ? 5.984 15.117 22.125 1 93.5 91 ASP A CA 1
ATOM 670 C C . ASP A 1 91 ? 6.426 16.578 22.031 1 93.5 91 ASP A C 1
ATOM 672 O O . ASP A 1 91 ? 6.359 17.312 23.031 1 93.5 91 ASP A O 1
ATOM 676 N N . SER A 1 92 ? 6.855 16.984 20.906 1 95.88 92 SER A N 1
ATOM 677 C CA . SER A 1 92 ? 7.281 18.375 20.719 1 95.88 92 SER A CA 1
ATOM 678 C C . SER A 1 92 ? 6.102 19.266 20.344 1 95.88 92 SER A C 1
ATOM 680 O O . SER A 1 92 ? 6.25 20.484 20.219 1 95.88 92 SER A O 1
ATOM 682 N N . PHE A 1 93 ? 4.957 18.688 20.125 1 97.94 93 PHE A N 1
ATOM 683 C CA . PHE A 1 93 ? 3.77 19.469 19.781 1 97.94 93 PHE A CA 1
ATOM 684 C C . PHE A 1 93 ? 3.152 20.094 21.031 1 97.94 93 PHE A C 1
ATOM 686 O O . PHE A 1 93 ? 3.008 19.422 22.062 1 97.94 93 PHE A O 1
ATOM 693 N N . VAL A 1 94 ? 2.877 21.312 20.953 1 97.44 94 VAL A N 1
ATOM 694 C CA . VAL A 1 94 ? 2.176 22.031 22.016 1 97.44 94 VAL A CA 1
ATOM 695 C C . VAL A 1 94 ? 0.878 22.625 21.469 1 97.44 94 VAL A C 1
ATOM 697 O O . VAL A 1 94 ? 0.806 23.016 20.312 1 97.44 94 VAL A O 1
ATOM 700 N N . PRO A 1 95 ? -0.153 22.641 22.312 1 97.25 95 PRO A N 1
ATOM 701 C CA . PRO A 1 95 ? -1.366 23.328 21.875 1 97.25 95 PRO A CA 1
ATOM 702 C C . PRO A 1 95 ? -1.096 24.75 21.406 1 97.25 95 PRO A C 1
ATOM 704 O O . PRO A 1 95 ? -0.261 25.453 21.984 1 97.25 95 PRO A O 1
ATOM 707 N N . PHE A 1 96 ? -1.842 25.094 20.391 1 97.44 96 PHE A N 1
ATOM 708 C CA . PHE A 1 96 ? -1.57 26.406 19.797 1 97.44 96 PHE A CA 1
ATOM 709 C C . PHE A 1 96 ? -1.767 27.516 20.828 1 97.44 96 PHE A C 1
ATOM 711 O O . PHE A 1 96 ? -1.124 28.562 20.734 1 97.44 96 PHE A O 1
ATOM 718 N N . THR A 1 97 ? -2.576 27.312 21.859 1 96.94 97 THR A N 1
ATOM 719 C CA . THR A 1 97 ? -2.873 28.297 22.891 1 96.94 97 THR A CA 1
ATOM 720 C C . THR A 1 97 ? -1.708 28.422 23.875 1 96.94 97 THR A C 1
ATOM 722 O O . THR A 1 97 ? -1.658 29.359 24.672 1 96.94 97 THR A O 1
ATOM 725 N N . GLN A 1 98 ? -0.767 27.547 23.781 1 97.25 98 GLN A N 1
ATOM 726 C CA . GLN A 1 98 ? 0.338 27.516 24.734 1 97.25 98 GLN A CA 1
ATOM 727 C C . GLN A 1 98 ? 1.646 27.938 24.062 1 97.25 98 GLN A C 1
ATOM 729 O O . GLN A 1 98 ? 2.711 27.875 24.688 1 97.25 98 GLN A O 1
ATOM 734 N N . LEU A 1 99 ? 1.573 28.359 22.844 1 98.06 99 LEU A N 1
ATOM 735 C CA . LEU A 1 99 ? 2.764 28.844 22.141 1 98.06 99 LEU A CA 1
ATOM 736 C C . LEU A 1 99 ? 3.303 30.109 22.797 1 98.06 99 LEU A C 1
ATOM 738 O O . LEU A 1 99 ? 2.531 31 23.156 1 98.06 99 LEU A O 1
ATOM 742 N N . ASP A 1 100 ? 4.609 30.203 22.875 1 97.25 100 ASP A N 1
ATOM 743 C CA . ASP A 1 100 ? 5.25 31.375 23.469 1 97.25 100 ASP A CA 1
ATOM 744 C C . ASP A 1 100 ? 4.965 32.625 22.641 1 97.25 100 ASP A C 1
ATOM 746 O O . ASP A 1 100 ? 4.926 32.594 21.406 1 97.25 100 ASP A O 1
ATOM 750 N N . GLU A 1 101 ? 4.926 33.75 23.297 1 96.25 101 GLU A N 1
ATOM 751 C CA . GLU A 1 101 ? 4.68 35.031 22.641 1 96.25 101 GLU A CA 1
ATOM 752 C C . GLU A 1 101 ? 5.934 35.531 21.938 1 96.25 101 GLU A C 1
ATOM 754 O O . GLU A 1 101 ? 5.848 36.312 20.984 1 96.25 101 GLU A O 1
ATOM 759 N N . ASP A 1 102 ? 7.082 35.094 22.344 1 97 102 ASP A N 1
ATOM 760 C CA . ASP A 1 102 ? 8.328 35.656 21.828 1 97 102 ASP A CA 1
ATOM 761 C C . ASP A 1 102 ? 8.93 34.781 20.734 1 97 102 ASP A C 1
ATOM 763 O O . ASP A 1 102 ? 10.133 34.844 20.484 1 97 102 ASP A O 1
ATOM 767 N N . ILE A 1 103 ? 8.094 33.875 20.188 1 98.38 103 ILE A N 1
ATOM 768 C CA . ILE A 1 103 ? 8.531 33.188 18.969 1 98.38 103 ILE A CA 1
ATOM 769 C C . ILE A 1 103 ? 8.828 34.219 17.875 1 98.38 103 ILE A C 1
ATOM 771 O O . ILE A 1 103 ? 7.977 35.062 17.562 1 98.38 103 ILE A O 1
ATOM 775 N N . ASP A 1 104 ? 10.039 34.188 17.359 1 98.12 104 ASP A N 1
ATOM 776 C CA . ASP A 1 104 ? 10.453 35.281 16.469 1 98.12 104 ASP A CA 1
ATOM 777 C C . ASP A 1 104 ? 10.508 34.812 15.023 1 98.12 104 ASP A C 1
ATOM 779 O O . ASP A 1 104 ? 10.625 35.625 14.102 1 98.12 104 ASP A O 1
ATOM 783 N N . THR A 1 105 ? 10.508 33.531 14.773 1 98.75 105 THR A N 1
ATOM 784 C CA . THR A 1 105 ? 10.555 32.938 13.438 1 98.75 105 THR A CA 1
ATOM 785 C C . THR A 1 105 ? 9.562 31.781 13.305 1 98.75 105 THR A C 1
ATOM 787 O O . THR A 1 105 ? 9.445 30.969 14.219 1 98.75 105 THR A O 1
ATOM 790 N N . TRP A 1 106 ? 8.844 31.75 12.195 1 98.88 106 TRP A N 1
ATOM 791 C CA . TRP A 1 106 ? 7.836 30.719 11.945 1 98.88 106 TRP A CA 1
ATOM 792 C C . TRP A 1 106 ? 8.188 29.906 10.719 1 98.88 106 TRP A C 1
ATOM 794 O O . TRP A 1 106 ? 8.688 30.438 9.727 1 98.88 106 TRP A O 1
ATOM 804 N N . ILE A 1 107 ? 7.949 28.609 10.812 1 98.94 107 ILE A N 1
ATOM 805 C CA . ILE A 1 107 ? 8.008 27.688 9.68 1 98.94 107 ILE A CA 1
ATOM 806 C C . ILE A 1 107 ? 6.668 26.969 9.531 1 98.94 107 ILE A C 1
ATOM 808 O O . ILE A 1 107 ? 6.191 26.344 10.484 1 98.94 107 ILE A O 1
ATOM 812 N N . THR A 1 108 ? 6.043 27.141 8.406 1 98.88 108 THR A N 1
ATOM 813 C CA . THR A 1 108 ? 4.895 26.297 8.102 1 98.88 108 THR A CA 1
ATOM 814 C C . THR A 1 108 ? 5.316 25.094 7.258 1 98.88 108 THR A C 1
ATOM 816 O O . THR A 1 108 ? 6.18 25.219 6.387 1 98.88 108 THR A O 1
ATOM 819 N N . VAL A 1 109 ? 4.742 23.969 7.574 1 98.81 109 VAL A N 1
ATOM 820 C CA . VAL A 1 109 ? 5.02 22.75 6.812 1 98.81 109 VAL A CA 1
ATOM 821 C C . VAL A 1 109 ? 3.709 22.125 6.344 1 98.81 109 VAL A C 1
ATOM 823 O O . VAL A 1 109 ? 2.752 22.016 7.117 1 98.81 109 VAL A O 1
ATOM 826 N N . ASP A 1 110 ? 3.686 21.734 5.09 1 96.81 110 ASP A N 1
ATOM 827 C CA . ASP A 1 110 ? 2.576 21 4.496 1 96.81 110 ASP A CA 1
ATOM 828 C C . ASP A 1 110 ? 1.273 21.781 4.594 1 96.81 110 ASP A C 1
ATOM 830 O O . ASP A 1 110 ? 0.222 21.234 4.906 1 96.81 110 ASP A O 1
ATOM 834 N N . CYS A 1 111 ? 1.388 23.031 4.434 1 93.62 111 CYS A N 1
ATOM 835 C CA . CYS A 1 111 ? 0.26 23.953 4.422 1 93.62 111 CYS A CA 1
ATOM 836 C C . CYS A 1 111 ? 0.171 24.688 3.092 1 93.62 111 CYS A C 1
ATOM 838 O O . CYS A 1 111 ? 1.009 25.547 2.793 1 93.62 111 CYS A O 1
ATOM 840 N N . ALA A 1 112 ? -0.911 24.438 2.369 1 89.12 112 ALA A N 1
ATOM 841 C CA . ALA A 1 112 ? -0.988 24.953 1.001 1 89.12 112 ALA A CA 1
ATOM 842 C C . ALA A 1 112 ? -1.471 26.391 0.978 1 89.12 112 ALA A C 1
ATOM 844 O O . ALA A 1 112 ? -1.297 27.094 -0.021 1 89.12 112 ALA A O 1
ATOM 845 N N . SER A 1 113 ? -2.076 26.875 2.066 1 89.06 113 SER A N 1
ATOM 846 C CA . SER A 1 113 ? -2.594 28.25 2.129 1 89.06 113 SER A CA 1
ATOM 847 C C . SER A 1 113 ? -2.736 28.719 3.572 1 89.06 113 SER A C 1
ATOM 849 O O . SER A 1 113 ? -2.793 27.906 4.496 1 89.06 113 SER A O 1
ATOM 851 N N . PRO A 1 114 ? -2.816 30 3.777 1 93.56 114 PRO A N 1
ATOM 852 C CA . PRO A 1 114 ? -2.969 30.516 5.137 1 93.56 114 PRO A CA 1
ATOM 853 C C . PRO A 1 114 ? -4.219 29.984 5.836 1 93.56 114 PRO A C 1
ATOM 855 O O . PRO A 1 114 ? -4.207 29.766 7.051 1 93.56 114 PRO A O 1
ATOM 858 N N . GLY A 1 115 ? -5.262 29.781 5.062 1 87.25 115 GLY A N 1
ATOM 859 C CA . GLY A 1 115 ? -6.5 29.281 5.633 1 87.25 115 GLY A CA 1
ATOM 860 C C . GLY A 1 115 ? -6.332 27.953 6.352 1 87.25 115 GLY A C 1
ATOM 861 O O . GLY A 1 115 ? -7.047 27.672 7.312 1 87.25 115 GLY A O 1
ATOM 862 N N . ARG A 1 116 ? -5.328 27.188 6.031 1 87.19 116 ARG A N 1
ATOM 863 C CA . ARG A 1 116 ? -5.094 25.859 6.602 1 87.19 116 ARG A CA 1
ATOM 864 C C . ARG A 1 116 ? -4.375 25.969 7.941 1 87.19 116 ARG A C 1
ATOM 866 O O . ARG A 1 116 ? -4.219 24.969 8.648 1 87.19 116 ARG A O 1
ATOM 873 N N . LEU A 1 117 ? -4.051 27.188 8.383 1 94.38 117 LEU A N 1
ATOM 874 C CA . LEU A 1 117 ? -3.369 27.391 9.656 1 94.38 117 LEU A CA 1
ATOM 875 C C . LEU A 1 117 ? -4.371 27.516 10.797 1 94.38 117 LEU A C 1
ATOM 877 O O . LEU A 1 117 ? -3.99 27.547 11.969 1 94.38 117 LEU A O 1
ATOM 881 N N . GLY A 1 118 ? -5.629 27.609 10.43 1 90.81 118 GLY A N 1
ATOM 882 C CA . GLY A 1 118 ? -6.668 27.688 11.445 1 90.81 118 GLY A CA 1
ATOM 883 C C . GLY A 1 118 ? -6.492 28.875 12.375 1 90.81 118 GLY A C 1
ATOM 884 O O . GLY A 1 118 ? -6.328 30 11.93 1 90.81 118 GLY A O 1
ATOM 885 N N . GLN A 1 119 ? -6.457 28.594 13.656 1 96 119 GLN A N 1
ATOM 886 C CA . GLN A 1 119 ? -6.434 29.609 14.695 1 96 119 GLN A CA 1
ATOM 887 C C . GLN A 1 119 ? -5.078 30.328 14.742 1 96 119 GLN A C 1
ATOM 889 O O . GLN A 1 119 ? -4.938 31.359 15.383 1 96 119 GLN A O 1
ATOM 894 N N . LEU A 1 120 ? -4.156 29.859 13.969 1 98 120 LEU A N 1
ATOM 895 C CA . LEU A 1 120 ? -2.82 30.438 13.992 1 98 120 LEU A CA 1
ATOM 896 C C . LEU A 1 120 ? -2.594 31.328 12.773 1 98 120 LEU A C 1
ATOM 898 O O . LEU A 1 120 ? -1.546 31.969 12.656 1 98 120 LEU A O 1
ATOM 902 N N . GLU A 1 121 ? -3.586 31.391 11.93 1 97.12 121 GLU A N 1
ATOM 903 C CA . GLU A 1 121 ? -3.443 32.125 10.672 1 97.12 121 GLU A CA 1
ATOM 904 C C . GLU A 1 121 ? -3.016 33.562 10.93 1 97.12 121 GLU A C 1
ATOM 906 O O . GLU A 1 121 ? -2.004 34.031 10.391 1 97.12 121 GLU A O 1
ATOM 911 N N . GLU A 1 122 ? -3.705 34.281 11.734 1 97.81 122 GLU A N 1
ATOM 912 C CA . GLU A 1 122 ? -3.443 35.719 11.977 1 97.81 122 GLU A CA 1
ATOM 913 C C . GLU A 1 122 ? -2.049 35.906 12.562 1 97.81 122 GLU A C 1
ATOM 915 O O . GLU A 1 122 ? -1.319 36.812 12.133 1 97.81 122 GLU A O 1
ATOM 920 N N . ARG A 1 123 ? -1.686 35.125 13.508 1 98.12 123 ARG A N 1
ATOM 921 C CA . ARG A 1 123 ? -0.393 35.25 14.172 1 98.12 123 ARG A CA 1
ATOM 922 C C . ARG A 1 123 ? 0.752 35.062 13.18 1 98.12 123 ARG A C 1
ATOM 924 O O . ARG A 1 123 ? 1.712 35.844 13.18 1 98.12 123 ARG A O 1
ATOM 931 N N . LEU A 1 124 ? 0.654 34.062 12.352 1 98.56 124 LEU A N 1
ATOM 932 C CA . LEU A 1 124 ? 1.735 33.781 11.414 1 98.56 124 LEU A CA 1
ATOM 933 C C . LEU A 1 124 ? 1.775 34.781 10.281 1 98.56 124 LEU A C 1
ATOM 935 O O . LEU A 1 124 ? 2.855 35.188 9.844 1 98.56 124 LEU A O 1
ATOM 939 N N . MET A 1 125 ? 0.596 35.219 9.82 1 97.94 125 MET A N 1
ATOM 940 C CA . MET A 1 125 ? 0.535 36.125 8.68 1 97.94 125 MET A CA 1
ATOM 941 C C . MET A 1 125 ? 0.994 37.531 9.07 1 97.94 125 MET A C 1
ATOM 943 O O . MET A 1 125 ? 1.317 38.344 8.203 1 97.94 125 MET A O 1
ATOM 947 N N . SER A 1 126 ? 1.084 37.812 10.344 1 97.44 126 SER A N 1
ATOM 948 C CA . SER A 1 126 ? 1.551 39.094 10.828 1 97.44 126 SER A CA 1
ATOM 949 C C . SER A 1 126 ? 3.07 39.125 10.945 1 97.44 126 SER A C 1
ATOM 951 O O . SER A 1 126 ? 3.658 40.188 11.172 1 97.44 126 SER A O 1
ATOM 953 N N . SER A 1 127 ? 3.715 38.031 10.742 1 97.44 127 SER A N 1
ATOM 954 C CA . SER A 1 127 ? 5.164 37.938 10.906 1 97.44 127 SER A CA 1
ATOM 955 C C . SER A 1 127 ? 5.883 38.156 9.578 1 97.44 127 SER A C 1
ATOM 957 O O . SER A 1 127 ? 5.418 37.75 8.523 1 97.44 127 SER A O 1
ATOM 959 N N . ASP A 1 128 ? 7.059 38.812 9.688 1 96.94 128 ASP A N 1
ATOM 960 C CA . ASP A 1 128 ? 7.906 39 8.516 1 96.94 128 ASP A CA 1
ATOM 961 C C . ASP A 1 128 ? 8.977 37.906 8.43 1 96.94 128 ASP A C 1
ATOM 963 O O . ASP A 1 128 ? 9.836 37.969 7.539 1 96.94 128 ASP A O 1
ATOM 967 N N . ARG A 1 129 ? 8.969 36.969 9.32 1 98.56 129 ARG A N 1
ATOM 968 C CA . ARG A 1 129 ? 9.898 35.844 9.336 1 98.56 129 ARG A CA 1
ATOM 969 C C . ARG A 1 129 ? 9.164 34.531 9.25 1 98.56 129 ARG A C 1
ATOM 971 O O . ARG A 1 129 ? 9.109 33.781 10.234 1 98.56 129 ARG A O 1
ATOM 978 N N . LEU A 1 130 ? 8.609 34.312 8.078 1 98.81 130 LEU A N 1
ATOM 979 C CA . LEU A 1 130 ? 7.801 33.125 7.824 1 98.81 130 LEU A CA 1
ATOM 980 C C . LEU A 1 130 ? 8.359 32.312 6.645 1 98.81 130 LEU A C 1
ATOM 982 O O . LEU A 1 130 ? 8.438 32.844 5.527 1 98.81 130 LEU A O 1
ATOM 986 N N . ILE A 1 131 ? 8.797 31.109 6.906 1 98.81 131 ILE A N 1
ATOM 987 C CA . ILE A 1 131 ? 9.234 30.172 5.879 1 98.81 131 ILE A CA 1
ATOM 988 C C . ILE A 1 131 ? 8.117 29.172 5.59 1 98.81 131 ILE A C 1
ATOM 990 O O . ILE A 1 131 ? 7.641 28.484 6.496 1 98.81 131 ILE A O 1
ATOM 994 N N . ASN A 1 132 ? 7.66 29.094 4.398 1 98.69 132 ASN A N 1
ATOM 995 C CA . ASN A 1 132 ? 6.633 28.172 3.949 1 98.69 132 ASN A CA 1
ATOM 996 C C . ASN A 1 132 ? 7.238 26.969 3.236 1 98.69 132 ASN A C 1
ATOM 998 O O . ASN A 1 132 ? 7.723 27.078 2.109 1 98.69 132 ASN A O 1
ATOM 1002 N N . VAL A 1 133 ? 7.215 25.781 3.869 1 98.75 133 VAL A N 1
ATOM 1003 C CA . VAL A 1 133 ? 7.723 24.531 3.301 1 98.75 133 VAL A CA 1
ATOM 1004 C C . VAL A 1 133 ? 6.559 23.656 2.85 1 98.75 133 VAL A C 1
ATOM 1006 O O . VAL A 1 133 ? 5.711 23.281 3.658 1 98.75 133 VAL A O 1
ATOM 1009 N N . ASP A 1 134 ? 6.523 23.297 1.6 1 97.12 134 ASP A N 1
ATOM 1010 C CA . ASP A 1 134 ? 5.363 22.578 1.086 1 97.12 134 ASP A CA 1
ATOM 1011 C C . ASP A 1 134 ? 5.676 21.906 -0.249 1 97.12 134 ASP A C 1
ATOM 1013 O O . ASP A 1 134 ? 6.77 22.094 -0.796 1 97.12 134 ASP A O 1
ATOM 1017 N N . HIS A 1 135 ? 4.715 21.047 -0.647 1 95.75 135 HIS A N 1
ATOM 1018 C CA . HIS A 1 135 ? 4.891 20.391 -1.936 1 95.75 135 HIS A CA 1
ATOM 1019 C C . HIS A 1 135 ? 3.611 20.438 -2.762 1 95.75 135 HIS A C 1
ATOM 1021 O O . HIS A 1 135 ? 3.584 19.969 -3.904 1 95.75 135 HIS A O 1
ATOM 1027 N N . HIS A 1 136 ? 2.59 21.031 -2.285 1 89.88 136 HIS A N 1
ATOM 1028 C CA . HIS A 1 136 ? 1.324 21.078 -3.006 1 89.88 136 HIS A CA 1
ATOM 1029 C C . HIS A 1 136 ? 1.406 22.016 -4.203 1 89.88 136 HIS A C 1
ATOM 1031 O O . HIS A 1 136 ? 1.834 23.172 -4.062 1 89.88 136 HIS A O 1
ATOM 1037 N N . PRO A 1 137 ? 0.899 21.562 -5.359 1 86.88 137 PRO A N 1
ATOM 1038 C CA . PRO A 1 137 ? 0.872 22.469 -6.512 1 86.88 137 PRO A CA 1
ATOM 1039 C C . PRO A 1 137 ? -0.034 23.688 -6.293 1 86.88 137 PRO A C 1
ATOM 1041 O O . PRO A 1 137 ? 0.178 24.734 -6.902 1 86.88 137 PRO A O 1
ATOM 1044 N N . THR A 1 138 ? -0.957 23.594 -5.391 1 83.19 138 THR A N 1
ATOM 1045 C CA . THR A 1 138 ? -1.936 24.641 -5.137 1 83.19 138 THR A CA 1
ATOM 1046 C C . THR A 1 138 ? -1.423 25.609 -4.078 1 83.19 138 THR A C 1
ATOM 1048 O O . THR A 1 138 ? -2.146 26.516 -3.658 1 83.19 138 THR A O 1
ATOM 1051 N N . ASN A 1 139 ? -0.172 25.422 -3.609 1 90.56 139 ASN A N 1
ATOM 1052 C CA . ASN A 1 139 ? 0.351 26.328 -2.582 1 90.56 139 ASN A CA 1
ATOM 1053 C C . ASN A 1 139 ? 0.33 27.781 -3.045 1 90.56 139 ASN A C 1
ATOM 1055 O O . ASN A 1 139 ? 0.73 28.078 -4.168 1 90.56 139 ASN A O 1
ATOM 1059 N N . THR A 1 140 ? -0.105 28.703 -2.16 1 91.19 140 THR A N 1
ATOM 1060 C CA . THR A 1 140 ? -0.297 30.109 -2.543 1 91.19 140 THR A CA 1
ATOM 1061 C C . THR A 1 140 ? 0.958 30.922 -2.254 1 91.19 140 THR A C 1
ATOM 1063 O O . THR A 1 140 ? 0.95 32.156 -2.381 1 91.19 140 THR A O 1
ATOM 1066 N N . ARG A 1 141 ? 2.016 30.359 -1.874 1 96 141 ARG A N 1
ATOM 1067 C CA . ARG A 1 141 ? 3.307 30.984 -1.635 1 96 141 ARG A CA 1
ATOM 1068 C C . ARG A 1 141 ? 3.164 32.188 -0.688 1 96 141 ARG A C 1
ATOM 1070 O O . ARG A 1 141 ? 3.594 33.281 -1.01 1 96 141 ARG A O 1
ATOM 1077 N N . PHE A 1 142 ? 2.723 31.891 0.502 1 96.69 142 PHE A N 1
ATOM 1078 C CA . PHE A 1 142 ? 2.316 32.906 1.449 1 96.69 142 PHE A CA 1
ATOM 1079 C C . PHE A 1 142 ? 3.449 33.25 2.414 1 96.69 142 PHE A C 1
ATOM 1081 O O . PHE A 1 142 ? 3.295 34.094 3.299 1 96.69 142 PHE A O 1
ATOM 1088 N N . GLY A 1 143 ? 4.594 32.594 2.277 1 98.12 143 GLY A N 1
ATOM 1089 C CA . GLY A 1 143 ? 5.703 32.844 3.182 1 98.12 143 GLY A CA 1
ATOM 1090 C C . GLY A 1 143 ? 6.559 34.031 2.758 1 98.12 143 GLY A C 1
ATOM 1091 O O . GLY A 1 143 ? 6.484 34.469 1.611 1 98.12 143 GLY A O 1
ATOM 1092 N N . THR A 1 144 ? 7.316 34.562 3.73 1 98.25 144 THR A N 1
ATOM 1093 C CA . THR A 1 144 ? 8.422 35.438 3.363 1 98.25 144 THR A CA 1
ATOM 1094 C C . THR A 1 144 ? 9.406 34.719 2.453 1 98.25 144 THR A C 1
ATOM 1096 O O . THR A 1 144 ? 9.969 35.344 1.535 1 98.25 144 THR A O 1
ATOM 1099 N N . ILE A 1 145 ? 9.68 33.5 2.781 1 98.31 145 ILE A N 1
ATOM 1100 C CA . ILE A 1 145 ? 10.422 32.562 1.957 1 98.31 145 ILE A CA 1
ATOM 1101 C C . ILE A 1 145 ? 9.555 31.359 1.649 1 98.31 145 ILE A C 1
ATOM 1103 O O . ILE A 1 145 ? 8.906 30.797 2.543 1 98.31 145 ILE A O 1
ATOM 1107 N N . ASP A 1 146 ? 9.508 31 0.419 1 98.38 146 ASP A N 1
ATOM 1108 C CA . ASP A 1 146 ? 8.734 29.828 0.009 1 98.38 146 ASP A CA 1
ATOM 1109 C C . ASP A 1 146 ? 9.648 28.703 -0.445 1 98.38 146 ASP A C 1
ATOM 1111 O O . ASP A 1 146 ? 10.125 28.688 -1.584 1 98.38 146 ASP A O 1
ATOM 1115 N N . LEU A 1 147 ? 9.828 27.812 0.417 1 98 147 LEU A N 1
ATOM 1116 C CA . LEU A 1 147 ? 10.523 26.562 0.108 1 98 147 LEU A CA 1
ATOM 1117 C C . LEU A 1 147 ? 9.547 25.5 -0.373 1 98 147 LEU A C 1
ATOM 1119 O O . LEU A 1 147 ? 9.328 24.5 0.311 1 98 147 LEU A O 1
ATOM 1123 N N . VAL A 1 148 ? 8.992 25.688 -1.569 1 97.25 148 VAL A N 1
ATOM 1124 C CA . VAL A 1 148 ? 7.918 24.875 -2.123 1 97.25 148 VAL A CA 1
ATOM 1125 C C . VAL A 1 148 ? 8.414 24.141 -3.363 1 97.25 148 VAL A C 1
ATOM 1127 O O . VAL A 1 148 ? 8.891 24.766 -4.316 1 97.25 148 VAL A O 1
ATOM 1130 N N . ASP A 1 149 ? 8.391 22.844 -3.312 1 96.19 149 ASP A N 1
ATOM 1131 C CA . ASP A 1 149 ? 8.711 22.016 -4.461 1 96.19 149 ASP A CA 1
ATOM 1132 C C . ASP A 1 149 ? 7.52 21.156 -4.871 1 96.19 149 ASP A C 1
ATOM 1134 O O . ASP A 1 149 ? 7.336 20.047 -4.355 1 96.19 149 ASP A O 1
ATOM 1138 N N . GLU A 1 150 ? 6.797 21.547 -5.875 1 90.88 150 GLU A N 1
ATOM 1139 C CA . GLU A 1 150 ? 5.562 20.891 -6.293 1 90.88 150 GLU A CA 1
ATOM 1140 C C . GLU A 1 150 ? 5.855 19.531 -6.941 1 90.88 150 GLU A C 1
ATOM 1142 O O . GLU A 1 150 ? 4.941 18.734 -7.152 1 90.88 150 GLU A O 1
ATOM 1147 N N . TYR A 1 151 ? 7.102 19.266 -7.168 1 91.62 151 TYR A N 1
ATOM 1148 C CA . TYR A 1 151 ? 7.457 18 -7.801 1 91.62 151 TYR A CA 1
ATOM 1149 C C . TYR A 1 151 ? 7.828 16.953 -6.758 1 91.62 151 TYR A C 1
ATOM 1151 O O . TYR A 1 151 ? 8 15.773 -7.082 1 91.62 151 TYR A O 1
ATOM 1159 N N . SER A 1 152 ? 7.941 17.406 -5.539 1 95.62 152 SER A N 1
ATOM 1160 C CA . SER A 1 152 ? 8.258 16.469 -4.465 1 95.62 152 SER A CA 1
ATOM 1161 C C . SER A 1 152 ? 7.043 15.609 -4.102 1 95.62 152 SER A C 1
ATOM 1163 O O . SER A 1 152 ? 5.91 16.094 -4.141 1 95.62 152 SER A O 1
ATOM 1165 N N . GLU A 1 153 ? 7.273 14.398 -3.711 1 95.44 153 GLU A N 1
ATOM 1166 C CA . GLU A 1 153 ? 6.203 13.445 -3.422 1 95.44 153 GLU A CA 1
ATOM 1167 C C . GLU A 1 153 ? 5.508 13.781 -2.105 1 95.44 153 GLU A C 1
ATOM 1169 O O . GLU A 1 153 ? 4.371 13.359 -1.874 1 95.44 153 GLU A O 1
ATOM 1174 N N . SER A 1 154 ? 6.195 14.5 -1.268 1 97 154 SER A N 1
ATOM 1175 C CA . SER A 1 154 ? 5.688 14.891 0.041 1 97 154 SER A CA 1
ATOM 1176 C C . SER A 1 154 ? 6.484 16.062 0.618 1 97 154 SER A C 1
ATOM 1178 O O . SER A 1 154 ? 7.559 16.391 0.111 1 97 154 SER A O 1
ATOM 1180 N N . THR A 1 155 ? 5.91 16.672 1.58 1 98.25 155 THR A N 1
ATOM 1181 C CA . THR A 1 155 ? 6.641 17.719 2.279 1 98.25 155 THR A CA 1
ATOM 1182 C C . THR A 1 155 ? 7.844 17.141 3.016 1 98.25 155 THR A C 1
ATOM 1184 O O . THR A 1 155 ? 8.898 17.781 3.092 1 98.25 155 THR A O 1
ATOM 1187 N N . THR A 1 156 ? 7.727 15.93 3.531 1 98.69 156 THR A N 1
ATOM 1188 C CA . THR A 1 156 ? 8.844 15.281 4.203 1 98.69 156 THR A CA 1
ATOM 1189 C C . THR A 1 156 ? 10.016 15.078 3.242 1 98.69 156 THR A C 1
ATOM 1191 O O . THR A 1 156 ? 11.18 15.141 3.648 1 98.69 156 THR A O 1
ATOM 1194 N N . MET A 1 157 ? 9.734 14.93 1.967 1 98.25 157 MET A N 1
ATOM 1195 C CA . MET A 1 157 ? 10.805 14.797 0.983 1 98.25 157 MET A CA 1
ATOM 1196 C C . MET A 1 157 ? 11.484 16.141 0.736 1 98.25 157 MET A C 1
ATOM 1198 O O . MET A 1 157 ? 12.695 16.203 0.515 1 98.25 157 MET A O 1
ATOM 1202 N N . VAL A 1 158 ? 10.758 17.219 0.724 1 98.31 158 VAL A N 1
ATOM 1203 C CA . VAL A 1 158 ? 11.336 18.547 0.634 1 98.31 158 VAL A CA 1
ATOM 1204 C C . VAL A 1 158 ? 12.312 18.766 1.793 1 98.31 158 VAL A C 1
ATOM 1206 O O . VAL A 1 158 ? 13.422 19.266 1.595 1 98.31 158 VAL A O 1
ATOM 1209 N N . LEU A 1 159 ? 11.898 18.375 2.953 1 98.75 159 LEU A N 1
ATOM 1210 C CA . LEU A 1 159 ? 12.727 18.547 4.145 1 98.75 159 LEU A CA 1
ATOM 1211 C C . LEU A 1 159 ? 13.953 17.641 4.082 1 98.75 159 LEU A C 1
ATOM 1213 O O . LEU A 1 159 ? 15.039 18.047 4.504 1 98.75 159 LEU A O 1
ATOM 1217 N N . LEU A 1 160 ? 13.711 16.406 3.639 1 98.44 160 LEU A N 1
ATOM 1218 C CA . LEU A 1 160 ? 14.844 15.492 3.51 1 98.44 160 LEU A CA 1
ATOM 1219 C C . LEU A 1 160 ? 15.945 16.109 2.646 1 98.44 160 LEU A C 1
ATOM 1221 O O . LEU A 1 160 ? 17.125 16.062 3.004 1 98.44 160 LEU A O 1
ATOM 1225 N N . ASP A 1 161 ? 15.555 16.688 1.557 1 97 161 ASP A N 1
ATOM 1226 C CA . ASP A 1 161 ? 16.5 17.359 0.675 1 97 161 ASP A CA 1
ATOM 1227 C C . ASP A 1 161 ? 17.141 18.562 1.369 1 97 161 ASP A C 1
ATOM 1229 O O . ASP A 1 161 ? 18.344 18.766 1.301 1 97 161 ASP A O 1
ATOM 1233 N N . PHE A 1 162 ? 16.375 19.391 2.018 1 98.19 162 PHE A N 1
ATOM 1234 C CA . PHE A 1 162 ? 16.875 20.562 2.705 1 98.19 162 PHE A CA 1
ATOM 1235 C C . PHE A 1 162 ? 17.859 20.188 3.799 1 98.19 162 PHE A C 1
ATOM 1237 O O . PHE A 1 162 ? 18.906 20.828 3.953 1 98.19 162 PHE A O 1
ATOM 1244 N N . PHE A 1 163 ? 17.5 19.125 4.59 1 98.31 163 PHE A N 1
ATOM 1245 C CA . PHE A 1 163 ? 18.375 18.672 5.668 1 98.31 163 PHE A CA 1
ATOM 1246 C C . PHE A 1 163 ? 19.75 18.281 5.129 1 98.31 163 PHE A C 1
ATOM 1248 O O . PHE A 1 163 ? 20.766 18.5 5.777 1 98.31 163 PHE A O 1
ATOM 1255 N N . GLY A 1 164 ? 19.719 17.656 3.977 1 96 164 GLY A N 1
ATOM 1256 C CA . GLY A 1 164 ? 20.984 17.297 3.344 1 96 164 GLY A CA 1
ATOM 1257 C C . GLY A 1 164 ? 21.875 18.5 3.072 1 96 164 GLY A C 1
ATOM 1258 O O . GLY A 1 164 ? 23.062 18.469 3.398 1 96 164 GLY A O 1
ATOM 1259 N N . VAL A 1 165 ? 21.344 19.516 2.559 1 95.12 165 VAL A N 1
ATOM 1260 C CA . VAL A 1 165 ? 22.094 20.734 2.211 1 95.12 165 VAL A CA 1
ATOM 1261 C C . VAL A 1 165 ? 22.469 21.484 3.482 1 95.12 165 VAL A C 1
ATOM 1263 O O . VAL A 1 165 ? 23.547 22.078 3.555 1 95.12 165 VAL A O 1
ATOM 1266 N N . TRP A 1 166 ? 21.609 21.422 4.426 1 96.38 166 TRP A N 1
ATOM 1267 C CA . TRP A 1 166 ? 21.797 22.172 5.668 1 96.38 166 TRP A CA 1
ATOM 1268 C C . TRP A 1 166 ? 22.797 21.469 6.586 1 96.38 166 TRP A C 1
ATOM 1270 O O . TRP A 1 166 ? 23.219 22.031 7.59 1 96.38 166 TRP A O 1
ATOM 1280 N N . GLY A 1 167 ? 23.109 20.188 6.234 1 96.38 167 GLY A N 1
ATOM 1281 C CA . GLY A 1 167 ? 24.094 19.438 7.004 1 96.38 167 GLY A CA 1
ATOM 1282 C C . GLY A 1 167 ? 23.516 18.812 8.258 1 96.38 167 GLY A C 1
ATOM 1283 O O . GLY A 1 167 ? 24.203 18.656 9.266 1 96.38 167 GLY A O 1
ATOM 1284 N N . ILE A 1 168 ? 22.266 18.531 8.266 1 98.06 168 ILE A N 1
ATOM 1285 C CA . ILE A 1 168 ? 21.594 17.891 9.391 1 98.06 168 ILE A CA 1
ATOM 1286 C C . ILE A 1 168 ? 21.922 16.391 9.398 1 98.06 168 ILE A C 1
ATOM 1288 O O . ILE A 1 168 ? 21.859 15.734 8.359 1 98.06 168 ILE A O 1
ATOM 1292 N N . LYS A 1 169 ? 22.312 15.922 10.539 1 98.06 169 LYS A N 1
ATOM 1293 C CA . LYS A 1 169 ? 22.484 14.484 10.703 1 98.06 169 LYS A CA 1
ATOM 1294 C C . LYS A 1 169 ? 21.141 13.789 10.945 1 98.06 169 LYS A C 1
ATOM 1296 O O . LYS A 1 169 ? 20.484 14.039 11.953 1 98.06 169 LYS A O 1
ATOM 1301 N N . LEU A 1 170 ? 20.797 12.891 10.117 1 98.25 170 LEU A N 1
ATOM 1302 C CA . LEU A 1 170 ? 19.516 12.195 10.242 1 98.25 170 LEU A CA 1
ATOM 1303 C C . LEU A 1 170 ? 19.562 11.172 11.367 1 98.25 170 LEU A C 1
ATOM 1305 O O . LEU A 1 170 ? 20.375 10.242 11.336 1 98.25 170 LEU A O 1
ATOM 1309 N N . THR A 1 171 ? 18.766 11.383 12.375 1 98.5 171 THR A N 1
ATOM 1310 C CA . THR A 1 171 ? 18.594 10.391 13.43 1 98.5 171 THR A CA 1
ATOM 1311 C C . THR A 1 171 ? 17.531 9.367 13.047 1 98.5 171 THR A C 1
ATOM 1313 O O . THR A 1 171 ? 16.812 9.555 12.062 1 98.5 171 THR A O 1
ATOM 1316 N N . ARG A 1 172 ? 17.484 8.328 13.836 1 98.56 172 ARG A N 1
ATOM 1317 C CA . ARG A 1 172 ? 16.469 7.312 13.617 1 98.56 172 ARG A CA 1
ATOM 1318 C C . ARG A 1 172 ? 15.062 7.906 13.75 1 98.56 172 ARG A C 1
ATOM 1320 O O . ARG A 1 172 ? 14.172 7.582 12.969 1 98.56 172 ARG A O 1
ATOM 1327 N N . GLU A 1 173 ? 14.875 8.797 14.734 1 98.69 173 GLU A N 1
ATOM 1328 C CA . GLU A 1 173 ? 13.586 9.43 14.977 1 98.69 173 GLU A CA 1
ATOM 1329 C C . GLU A 1 173 ? 13.188 10.336 13.812 1 98.69 173 GLU A C 1
ATOM 1331 O O . GLU A 1 173 ? 12.039 10.32 13.367 1 98.69 173 GLU A O 1
ATOM 1336 N N . MET A 1 174 ? 14.18 11.062 13.297 1 98.69 174 MET A N 1
ATOM 1337 C CA . MET A 1 174 ? 13.938 11.914 12.133 1 98.69 174 MET A CA 1
ATOM 1338 C C . MET A 1 174 ? 13.555 11.078 10.922 1 98.69 174 MET A C 1
ATOM 1340 O O . MET A 1 174 ? 12.609 11.406 10.203 1 98.69 174 MET A O 1
ATOM 1344 N N . ALA A 1 175 ? 14.281 9.992 10.7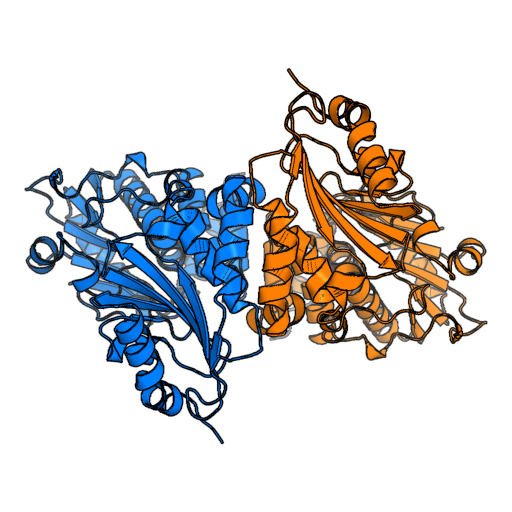5 1 98.88 175 ALA A N 1
ATOM 1345 C CA . ALA A 1 175 ? 14.016 9.109 9.617 1 98.88 175 ALA A CA 1
ATOM 1346 C C . ALA A 1 175 ? 12.602 8.539 9.68 1 98.88 175 ALA A C 1
ATOM 1348 O O . ALA A 1 175 ? 11.906 8.469 8.672 1 98.88 175 ALA A O 1
ATOM 1349 N N . HIS A 1 176 ? 12.188 8.164 10.883 1 98.88 176 HIS A N 1
ATOM 1350 C CA . HIS A 1 176 ? 10.852 7.621 11.086 1 98.88 176 HIS A CA 1
ATOM 1351 C C . HIS A 1 176 ? 9.781 8.656 10.734 1 98.88 176 HIS A C 1
ATOM 1353 O O . HIS A 1 176 ? 8.82 8.344 10.031 1 98.88 176 HIS A O 1
ATOM 1359 N N . ALA A 1 177 ? 9.953 9.836 11.188 1 98.88 177 ALA A N 1
ATOM 1360 C CA . ALA A 1 177 ? 9.008 10.906 10.914 1 98.88 177 ALA A CA 1
ATOM 1361 C C . ALA A 1 177 ? 8.922 11.203 9.422 1 98.88 177 ALA A C 1
ATOM 1363 O O . ALA A 1 177 ? 7.824 11.32 8.867 1 98.88 177 ALA A O 1
ATOM 1364 N N . LEU A 1 178 ? 10.086 11.281 8.789 1 98.94 178 LEU A N 1
ATOM 1365 C CA . LEU A 1 178 ? 10.141 11.547 7.355 1 98.94 178 LEU A CA 1
ATOM 1366 C C . LEU A 1 178 ? 9.531 10.398 6.559 1 98.94 178 LEU A C 1
ATOM 1368 O O . LEU A 1 178 ? 8.781 10.625 5.613 1 98.94 178 LEU A O 1
ATOM 1372 N N . TYR A 1 179 ? 9.789 9.156 6.961 1 98.81 179 TYR A N 1
ATOM 1373 C CA . TYR A 1 179 ? 9.266 7.98 6.281 1 98.81 179 TYR A CA 1
ATOM 1374 C C . TYR A 1 179 ? 7.746 7.926 6.383 1 98.81 179 TYR A C 1
ATOM 1376 O O . TYR A 1 179 ? 7.066 7.543 5.43 1 98.81 179 TYR A O 1
ATOM 1384 N N . ALA A 1 180 ? 7.227 8.289 7.555 1 98.62 180 ALA A N 1
ATOM 1385 C CA . ALA A 1 180 ? 5.785 8.266 7.77 1 98.62 180 ALA A CA 1
ATOM 1386 C C . ALA A 1 180 ? 5.066 9.164 6.766 1 98.62 180 ALA A C 1
ATOM 1388 O O . ALA A 1 180 ? 4.059 8.766 6.176 1 98.62 180 ALA A O 1
ATOM 1389 N N . GLY A 1 181 ? 5.586 10.344 6.566 1 98.38 181 GLY A N 1
ATOM 1390 C CA . GLY A 1 181 ? 5.004 11.258 5.594 1 98.38 181 GLY A CA 1
ATOM 1391 C C . GLY A 1 181 ? 5.125 10.758 4.164 1 98.38 181 GLY A C 1
ATOM 1392 O O . GLY A 1 181 ? 4.156 10.812 3.4 1 98.38 181 GLY A O 1
ATOM 1393 N N . LEU A 1 182 ? 6.301 10.258 3.828 1 98.44 182 LEU A N 1
ATOM 1394 C CA . LEU A 1 182 ? 6.543 9.727 2.492 1 98.44 182 LEU A CA 1
ATOM 1395 C C . LEU A 1 182 ? 5.605 8.562 2.195 1 98.44 182 LEU A C 1
ATOM 1397 O O . LEU A 1 182 ? 4.973 8.523 1.139 1 98.44 182 LEU A O 1
ATOM 1401 N N . LEU A 1 183 ? 5.504 7.652 3.121 1 97.94 183 LEU A N 1
ATOM 1402 C CA . LEU A 1 183 ? 4.672 6.461 2.994 1 97.94 183 LEU A CA 1
ATOM 1403 C C . LEU A 1 183 ? 3.223 6.844 2.703 1 97.94 183 LEU A C 1
ATOM 1405 O O . LEU A 1 183 ? 2.627 6.344 1.745 1 97.94 183 LEU A O 1
ATOM 1409 N N . THR A 1 184 ? 2.682 7.762 3.443 1 95.31 184 THR A N 1
ATOM 1410 C CA . THR A 1 184 ? 1.251 8.031 3.375 1 95.31 184 THR A CA 1
ATOM 1411 C C . THR A 1 184 ? 0.929 8.953 2.199 1 95.31 184 THR A C 1
ATOM 1413 O O . THR A 1 184 ? -0.075 8.758 1.51 1 95.31 184 THR A O 1
ATOM 1416 N N . ASP A 1 185 ? 1.792 9.914 1.895 1 94.44 185 ASP A N 1
ATOM 1417 C CA . ASP A 1 185 ? 1.502 10.859 0.821 1 94.44 185 ASP A CA 1
ATOM 1418 C C . ASP A 1 185 ? 1.639 10.195 -0.547 1 94.44 185 ASP A C 1
ATOM 1420 O O . ASP A 1 185 ? 1.094 10.688 -1.538 1 94.44 185 ASP A O 1
ATOM 1424 N N . THR A 1 186 ? 2.387 9.117 -0.588 1 94.88 186 THR A N 1
ATOM 1425 C CA . THR A 1 186 ? 2.521 8.391 -1.848 1 94.88 186 THR A CA 1
ATOM 1426 C C . THR A 1 186 ? 1.548 7.219 -1.904 1 94.88 186 THR A C 1
ATOM 1428 O O . THR A 1 186 ? 1.64 6.371 -2.795 1 94.88 186 THR A O 1
ATOM 1431 N N . ALA A 1 187 ? 0.678 7.16 -0.953 1 90.81 187 ALA A N 1
ATOM 1432 C CA . ALA A 1 187 ? -0.228 6.02 -0.86 1 90.81 187 ALA A CA 1
ATOM 1433 C C . ALA A 1 187 ? 0.539 4.703 -0.936 1 90.81 187 ALA A C 1
ATOM 1435 O O . ALA A 1 187 ? 0.231 3.844 -1.766 1 90.81 187 ALA A O 1
ATOM 1436 N N . SER A 1 188 ? 1.532 4.574 -0.045 1 95.31 188 SER A N 1
ATOM 1437 C CA . SER A 1 188 ? 2.389 3.395 0.016 1 95.31 188 SER A CA 1
ATOM 1438 C C . SER A 1 188 ? 3.105 3.162 -1.31 1 95.31 188 SER A C 1
ATOM 1440 O O . SER A 1 188 ? 3.062 2.061 -1.86 1 95.31 188 SER A O 1
ATOM 1442 N N . PHE A 1 189 ? 3.602 4.223 -1.903 1 97 189 PHE A N 1
ATOM 1443 C CA . PHE A 1 189 ? 4.547 4.238 -3.014 1 97 189 PHE A CA 1
ATOM 1444 C C . PHE A 1 189 ? 3.844 3.916 -4.328 1 97 189 PHE A C 1
ATOM 1446 O O . PHE A 1 189 ? 4.465 3.414 -5.266 1 97 189 PHE A O 1
ATOM 1453 N N . HIS A 1 190 ? 2.584 4.277 -4.367 1 93.44 190 HIS A N 1
ATOM 1454 C CA . HIS A 1 190 ? 1.831 4.137 -5.609 1 93.44 190 HIS A CA 1
ATOM 1455 C C . HIS A 1 190 ? 1.872 5.422 -6.43 1 93.44 190 HIS A C 1
ATOM 1457 O O . HIS A 1 190 ? 1.604 5.406 -7.633 1 93.44 190 HIS A O 1
ATOM 1463 N N . PHE A 1 191 ? 2.172 6.523 -5.77 1 89.62 191 PHE A N 1
ATOM 1464 C CA . PHE A 1 191 ? 2.193 7.816 -6.441 1 89.62 191 PHE A CA 1
ATOM 1465 C C . PHE A 1 191 ? 3.561 8.477 -6.305 1 89.62 191 PHE A C 1
ATOM 1467 O O . PHE A 1 191 ? 3.932 8.93 -5.219 1 89.62 191 PHE A O 1
ATOM 1474 N N . GLY A 1 192 ? 4.238 8.547 -7.328 1 93.06 192 GLY A N 1
ATOM 1475 C CA . GLY A 1 192 ? 5.547 9.18 -7.309 1 93.06 192 GLY A CA 1
ATOM 1476 C C . GLY A 1 192 ? 6.504 8.609 -8.336 1 93.06 192 GLY A C 1
ATOM 1477 O O . GLY A 1 192 ? 6.074 8.023 -9.336 1 93.06 192 GLY A O 1
ATOM 1478 N N . ARG A 1 193 ? 7.809 8.93 -8.18 1 94.62 193 ARG A N 1
ATOM 1479 C CA . ARG A 1 193 ? 8.883 8.516 -9.078 1 94.62 193 ARG A CA 1
ATOM 1480 C C . ARG A 1 193 ? 9.891 7.633 -8.344 1 94.62 193 ARG A C 1
ATOM 1482 O O . ARG A 1 193 ? 9.727 7.34 -7.156 1 94.62 193 ARG A O 1
ATOM 1489 N N . SER A 1 194 ? 10.867 7.16 -9.039 1 96.5 194 SER A N 1
ATOM 1490 C CA . SER A 1 194 ? 11.852 6.238 -8.484 1 96.5 194 SER A CA 1
ATOM 1491 C C . SER A 1 194 ? 12.531 6.832 -7.258 1 96.5 194 SER A C 1
ATOM 1493 O O . SER A 1 194 ? 12.906 6.105 -6.336 1 96.5 194 SER A O 1
ATOM 1495 N N . ARG A 1 195 ? 12.609 8.078 -7.16 1 96.38 195 ARG A N 1
ATOM 1496 C CA . ARG A 1 195 ? 13.328 8.719 -6.066 1 96.38 195 ARG A CA 1
ATOM 1497 C C . ARG A 1 195 ? 12.641 8.453 -4.73 1 96.38 195 ARG A C 1
ATOM 1499 O O . ARG A 1 195 ? 13.305 8.406 -3.689 1 96.38 195 ARG A O 1
ATOM 1506 N N . MET A 1 196 ? 11.305 8.281 -4.738 1 97.62 196 MET A N 1
ATOM 1507 C CA . MET A 1 196 ? 10.625 7.996 -3.48 1 97.62 196 MET A CA 1
ATOM 1508 C C . MET A 1 196 ? 11.141 6.695 -2.871 1 97.62 196 MET A C 1
ATOM 1510 O O . MET A 1 196 ? 11.258 6.582 -1.649 1 97.62 196 MET A O 1
ATOM 1514 N N . HIS A 1 197 ? 11.492 5.773 -3.766 1 98.38 197 HIS A N 1
ATOM 1515 C CA . HIS A 1 197 ? 12.008 4.496 -3.291 1 98.38 197 HIS A CA 1
ATOM 1516 C C . HIS A 1 197 ? 13.445 4.633 -2.783 1 98.38 197 HIS A C 1
ATOM 1518 O O . HIS A 1 197 ? 13.789 4.07 -1.745 1 98.38 197 HIS A O 1
ATOM 1524 N N . THR A 1 198 ? 14.266 5.391 -3.479 1 97.75 198 THR A N 1
ATOM 1525 C CA . THR A 1 198 ? 15.625 5.578 -2.994 1 97.75 198 THR A CA 1
ATOM 1526 C C . THR A 1 198 ? 15.633 6.332 -1.668 1 97.75 198 THR A C 1
ATOM 1528 O O . THR A 1 198 ? 16.422 6.027 -0.775 1 97.75 198 THR A O 1
ATOM 1531 N N . ALA A 1 199 ? 14.758 7.285 -1.54 1 98.12 199 ALA A N 1
ATOM 1532 C CA . ALA A 1 199 ? 14.609 7.996 -0.272 1 98.12 199 ALA A CA 1
ATOM 1533 C C . ALA A 1 199 ? 14.141 7.055 0.835 1 98.12 199 ALA A C 1
ATOM 1535 O O . ALA A 1 199 ? 14.68 7.078 1.944 1 98.12 199 ALA A O 1
ATOM 1536 N N . ALA A 1 200 ? 13.141 6.215 0.479 1 98.62 200 ALA A N 1
ATOM 1537 C CA . ALA A 1 200 ? 12.625 5.254 1.455 1 98.62 200 ALA A CA 1
ATOM 1538 C C . ALA A 1 200 ? 13.727 4.309 1.926 1 98.62 200 ALA A C 1
ATOM 1540 O O . ALA A 1 200 ? 13.836 4.027 3.121 1 98.62 200 ALA A O 1
ATOM 1541 N N . ALA A 1 201 ? 14.562 3.848 0.958 1 98.38 201 ALA A N 1
ATOM 1542 C CA . ALA A 1 201 ? 15.664 2.965 1.316 1 98.38 201 ALA A CA 1
ATOM 1543 C C . ALA A 1 201 ? 16.641 3.656 2.275 1 98.38 201 ALA A C 1
ATOM 1545 O O . ALA A 1 201 ? 17.047 3.07 3.277 1 98.38 201 ALA A O 1
ATOM 1546 N N . ARG A 1 202 ? 16.969 4.875 1.966 1 97.88 202 ARG A N 1
ATOM 1547 C CA . ARG A 1 202 ? 17.859 5.668 2.795 1 97.88 202 ARG A CA 1
ATOM 1548 C C . ARG A 1 202 ? 17.312 5.832 4.207 1 97.88 202 ARG A C 1
ATOM 1550 O O . ARG A 1 202 ? 18.047 5.703 5.188 1 97.88 202 ARG A O 1
ATOM 1557 N N . LEU A 1 203 ? 16.062 6.09 4.301 1 98.75 203 LEU A N 1
ATOM 1558 C CA . LEU A 1 203 ? 15.43 6.293 5.598 1 98.75 203 LEU A CA 1
ATOM 1559 C C . LEU A 1 203 ? 15.344 4.984 6.375 1 98.75 203 LEU A C 1
ATOM 1561 O O . LEU A 1 203 ? 15.625 4.949 7.574 1 98.75 203 LEU A O 1
ATOM 1565 N N . LEU A 1 204 ? 15 3.906 5.688 1 98.38 204 LEU A N 1
ATOM 1566 C CA . LEU A 1 204 ? 14.906 2.605 6.344 1 98.38 204 LEU A CA 1
ATOM 1567 C C . LEU A 1 204 ? 16.266 2.178 6.898 1 98.38 204 LEU A C 1
ATOM 1569 O O . LEU A 1 204 ? 16.328 1.521 7.938 1 98.38 204 LEU A O 1
ATOM 1573 N N . ASP A 1 205 ? 17.328 2.588 6.262 1 97.75 205 ASP A N 1
ATOM 1574 C CA . ASP A 1 205 ? 18.688 2.203 6.648 1 97.75 205 ASP A CA 1
ATOM 1575 C C . ASP A 1 205 ? 19.062 2.812 7.996 1 97.75 205 ASP A C 1
ATOM 1577 O O . ASP A 1 205 ? 20.078 2.43 8.594 1 97.75 205 ASP A O 1
ATOM 1581 N N . LYS A 1 206 ? 18.266 3.682 8.5 1 98.12 206 LYS A N 1
ATOM 1582 C CA . LYS A 1 206 ? 18.484 4.234 9.836 1 98.12 206 LYS A CA 1
ATOM 1583 C C . LYS A 1 206 ? 17.906 3.309 10.906 1 98.12 206 LYS A C 1
ATOM 1585 O O . LYS A 1 206 ? 17.766 3.709 12.062 1 98.12 206 LYS A O 1
ATOM 1590 N N . GLY A 1 207 ? 17.531 2.131 10.547 1 97.56 207 GLY A N 1
ATOM 1591 C CA . GLY A 1 207 ? 17.078 1.129 11.492 1 97.56 207 GLY A CA 1
ATOM 1592 C C . GLY A 1 207 ? 15.57 1.102 11.641 1 97.56 207 GLY A C 1
ATOM 1593 O O . GLY A 1 207 ? 15.055 0.764 12.711 1 97.56 207 GLY A O 1
ATOM 1594 N N . LEU A 1 208 ? 14.875 1.445 10.617 1 98 208 LEU A N 1
ATOM 1595 C CA . LEU A 1 208 ? 13.422 1.444 10.664 1 98 208 LEU A CA 1
ATOM 1596 C C . LEU A 1 208 ? 12.859 0.102 10.211 1 98 208 LEU A C 1
ATOM 1598 O O . LEU A 1 208 ? 13.477 -0.585 9.391 1 98 208 LEU A O 1
ATOM 1602 N N . ASP A 1 209 ? 11.727 -0.245 10.75 1 96 209 ASP A N 1
ATOM 1603 C CA . ASP A 1 209 ? 10.945 -1.401 10.32 1 96 209 ASP A CA 1
ATOM 1604 C C . ASP A 1 209 ? 9.68 -0.966 9.586 1 96 209 ASP A C 1
ATOM 1606 O O . ASP A 1 209 ? 8.703 -0.542 10.211 1 96 209 ASP A O 1
ATOM 1610 N N . PRO A 1 210 ? 9.703 -1.151 8.289 1 96.12 210 PRO A N 1
ATOM 1611 C CA . PRO A 1 210 ? 8.562 -0.654 7.512 1 96.12 210 PRO A CA 1
ATOM 1612 C C . PRO A 1 210 ? 7.25 -1.329 7.898 1 96.12 210 PRO A C 1
ATOM 1614 O O . PRO A 1 210 ? 6.191 -0.699 7.844 1 96.12 210 PRO A O 1
ATOM 1617 N N . ARG A 1 211 ? 7.27 -2.516 8.344 1 92.38 211 ARG A N 1
ATOM 1618 C CA . ARG A 1 211 ? 6.059 -3.227 8.742 1 92.38 211 ARG A CA 1
ATOM 1619 C C . ARG A 1 211 ? 5.406 -2.566 9.953 1 92.38 211 ARG A C 1
ATOM 1621 O O . ARG A 1 211 ? 4.199 -2.316 9.961 1 92.38 211 ARG A O 1
ATOM 1628 N N . THR A 1 212 ? 6.215 -2.299 10.938 1 93.62 212 THR A N 1
ATOM 1629 C CA . THR A 1 212 ? 5.703 -1.679 12.156 1 93.62 212 THR A CA 1
ATOM 1630 C C . THR A 1 212 ? 5.133 -0.294 11.859 1 93.62 212 THR A C 1
ATOM 1632 O O . THR A 1 212 ? 4.035 0.04 12.305 1 93.62 212 THR A O 1
ATOM 1635 N N . ILE A 1 213 ? 5.855 0.472 11.094 1 96.88 213 ILE A N 1
ATOM 1636 C CA . ILE A 1 213 ? 5.426 1.833 10.789 1 96.88 213 ILE A CA 1
ATOM 1637 C C . ILE A 1 213 ? 4.137 1.798 9.969 1 96.88 213 ILE A C 1
ATOM 1639 O O . ILE A 1 213 ? 3.182 2.516 10.281 1 96.88 213 ILE A O 1
ATOM 1643 N N . GLY A 1 214 ? 4.105 0.959 8.969 1 95.81 214 GLY A N 1
ATOM 1644 C CA . GLY A 1 214 ? 2.908 0.821 8.164 1 95.81 214 GLY A CA 1
ATOM 1645 C C . GLY A 1 214 ? 1.698 0.365 8.953 1 95.81 214 GLY A C 1
ATOM 1646 O O . GLY A 1 214 ? 0.605 0.915 8.805 1 95.81 214 GLY A O 1
ATOM 1647 N N . ALA A 1 215 ? 1.885 -0.586 9.812 1 93 215 ALA A N 1
ATOM 1648 C CA . ALA A 1 215 ? 0.792 -1.104 10.633 1 93 215 ALA A CA 1
ATOM 1649 C C . ALA A 1 215 ? 0.242 -0.023 11.562 1 93 215 ALA A C 1
ATOM 1651 O O . ALA A 1 215 ? -0.974 0.148 11.672 1 93 215 ALA A O 1
ATOM 1652 N N . GLN A 1 216 ? 1.077 0.682 12.148 1 94.19 216 GLN A N 1
ATOM 1653 C CA . GLN A 1 216 ? 0.685 1.722 13.094 1 94.19 216 GLN A CA 1
ATOM 1654 C C . GLN A 1 216 ? -0.095 2.832 12.398 1 94.19 216 GLN A C 1
ATOM 1656 O O . GLN A 1 216 ? -1.052 3.371 12.961 1 94.19 216 GLN A O 1
ATOM 1661 N N . LEU A 1 217 ? 0.275 3.127 11.211 1 95.38 217 LEU A N 1
ATOM 1662 C CA . LEU A 1 217 ? -0.31 4.277 10.531 1 95.38 217 LEU A CA 1
ATOM 1663 C C . LEU A 1 217 ? -1.587 3.879 9.797 1 95.38 217 LEU A C 1
ATOM 1665 O O . LEU A 1 217 ? -2.508 4.688 9.656 1 95.38 217 LEU A O 1
ATOM 1669 N N . LEU A 1 218 ? -1.599 2.58 9.352 1 92.62 218 LEU A N 1
ATOM 1670 C CA . LEU A 1 218 ? -2.609 2.295 8.344 1 92.62 218 LEU A CA 1
ATOM 1671 C C . LEU A 1 218 ? -3.484 1.119 8.766 1 92.62 218 LEU A C 1
ATOM 1673 O O . LEU A 1 218 ? -4.551 0.895 8.188 1 92.62 218 LEU A O 1
ATOM 1677 N N . GLU A 1 219 ? -3.117 0.248 9.727 1 90.12 219 GLU A N 1
ATOM 1678 C CA . GLU A 1 219 ? -3.771 -1.042 9.922 1 90.12 219 GLU A CA 1
ATOM 1679 C C . GLU A 1 219 ? -4.191 -1.237 11.375 1 90.12 219 GLU A C 1
ATOM 1681 O O . GLU A 1 219 ? -4.523 -2.352 11.789 1 90.12 219 GLU A O 1
ATOM 1686 N N . GLU A 1 220 ? -4.336 -0.389 12.234 1 91.94 220 GLU A N 1
ATOM 1687 C CA . GLU A 1 220 ? -4.641 -0.618 13.648 1 91.94 220 GLU A CA 1
ATOM 1688 C C . GLU A 1 220 ? -6.09 -0.258 13.961 1 91.94 220 GLU A C 1
ATOM 1690 O O . GLU A 1 220 ? -6.363 0.432 14.945 1 91.94 220 GLU A O 1
ATOM 1695 N N . HIS A 1 221 ? -6.98 -0.836 13.172 1 95.25 221 HIS A N 1
ATOM 1696 C CA . HIS A 1 221 ? -8.391 -0.54 13.406 1 95.25 221 HIS A CA 1
ATOM 1697 C C . HIS A 1 221 ? -8.992 -1.502 14.422 1 95.25 221 HIS A C 1
ATOM 1699 O O . HIS A 1 221 ? -8.68 -2.695 14.422 1 95.25 221 HIS A O 1
ATOM 1705 N N . PRO A 1 222 ? -9.875 -0.972 15.32 1 95.56 222 PRO A N 1
ATOM 1706 C CA . PRO A 1 222 ? -10.594 -1.881 16.219 1 95.56 222 PRO A CA 1
ATOM 1707 C C . PRO A 1 222 ? -11.586 -2.771 15.469 1 95.56 222 PRO A C 1
ATOM 1709 O O . PRO A 1 222 ? -11.883 -2.525 14.297 1 95.56 222 PRO A O 1
ATOM 1712 N N . PHE A 1 223 ? -12.086 -3.818 16.156 1 96.88 223 PHE A N 1
ATOM 1713 C CA . PHE A 1 223 ? -13.023 -4.75 15.547 1 96.88 223 PHE A CA 1
ATOM 1714 C C . PHE A 1 223 ? -14.234 -4.012 14.984 1 96.88 223 PHE A C 1
ATOM 1716 O O . PHE A 1 223 ? -14.758 -4.383 13.93 1 96.88 223 PHE A O 1
ATOM 1723 N N . ALA A 1 224 ? -14.664 -2.977 15.672 1 96 224 ALA A N 1
ATOM 1724 C CA . ALA A 1 224 ? -15.859 -2.223 15.312 1 96 224 ALA A CA 1
ATOM 1725 C C . ALA A 1 224 ? -15.719 -1.596 13.93 1 96 224 ALA A C 1
ATOM 1727 O O . ALA A 1 224 ? -16.719 -1.227 13.305 1 96 224 ALA A O 1
ATOM 1728 N N . TYR A 1 225 ? -14.508 -1.479 13.461 1 96.5 225 TYR A N 1
ATOM 1729 C CA . TYR A 1 225 ? -14.25 -0.907 12.148 1 96.5 225 TYR A CA 1
ATOM 1730 C C . TYR A 1 225 ? -14.914 -1.733 11.055 1 96.5 225 TYR A C 1
ATOM 1732 O O . TYR A 1 225 ? -15.414 -1.185 10.07 1 96.5 225 TYR A O 1
ATOM 1740 N N . LEU A 1 226 ? -14.953 -3.043 11.211 1 96.56 226 LEU A N 1
ATOM 1741 C CA . LEU A 1 226 ? -15.414 -3.926 10.141 1 96.56 226 LEU A CA 1
ATOM 1742 C C . LEU A 1 226 ? -16.922 -3.758 9.906 1 96.56 226 LEU A C 1
ATOM 1744 O O . LEU A 1 226 ? -17.344 -3.422 8.797 1 96.56 226 LEU A O 1
ATOM 1748 N N . PRO A 1 227 ? -17.75 -3.857 10.938 1 94.31 227 PRO A N 1
ATOM 1749 C CA . PRO A 1 227 ? -19.172 -3.598 10.695 1 94.31 227 PRO A CA 1
ATOM 1750 C C . PRO A 1 227 ? -19.453 -2.139 10.336 1 94.31 227 PRO A C 1
ATOM 1752 O O . PRO A 1 227 ? -20.375 -1.854 9.562 1 94.31 227 PRO A O 1
ATOM 1755 N N . PHE A 1 228 ? -18.719 -1.243 10.891 1 96.5 228 PHE A N 1
ATOM 1756 C CA . PHE A 1 228 ? -18.844 0.161 10.516 1 96.5 228 PHE A CA 1
ATOM 1757 C C . PHE A 1 228 ? -18.641 0.335 9.008 1 96.5 228 PHE A C 1
ATOM 1759 O O . PHE A 1 228 ? -19.469 0.955 8.344 1 96.5 228 PHE A O 1
ATOM 1766 N N . LEU A 1 229 ? -17.547 -0.238 8.492 1 96.81 229 LEU A N 1
ATOM 1767 C CA . LEU A 1 229 ? -17.25 -0.157 7.062 1 96.81 229 LEU A CA 1
ATOM 1768 C C . LEU A 1 229 ? -18.359 -0.788 6.238 1 96.81 229 LEU A C 1
ATOM 1770 O O . LEU A 1 229 ? -18.734 -0.26 5.188 1 96.81 229 LEU A O 1
ATOM 1774 N N . GLY A 1 230 ? -18.891 -1.9 6.734 1 95 230 GLY A N 1
ATOM 1775 C CA . GLY A 1 230 ? -20.016 -2.523 6.055 1 95 230 GLY A CA 1
ATOM 1776 C C . GLY A 1 230 ? -21.219 -1.604 5.922 1 95 230 GLY A C 1
ATOM 1777 O O . GLY A 1 230 ? -21.797 -1.493 4.844 1 95 230 GLY A O 1
ATOM 1778 N N . LYS A 1 231 ? -21.547 -0.955 6.926 1 94.75 231 LYS A N 1
ATOM 1779 C CA . LYS A 1 231 ? -22.656 -0.01 6.93 1 94.75 231 LYS A CA 1
ATOM 1780 C C . LYS A 1 231 ? -22.406 1.144 5.961 1 94.75 231 LYS A C 1
ATOM 1782 O O . LYS A 1 231 ? -23.281 1.524 5.195 1 94.75 231 LYS A O 1
ATOM 1787 N N . VAL A 1 232 ? -21.25 1.664 5.969 1 96.88 232 VAL A N 1
ATOM 1788 C CA . VAL A 1 232 ? -20.891 2.82 5.152 1 96.88 232 VAL A CA 1
ATOM 1789 C C . VAL A 1 232 ? -20.953 2.443 3.674 1 96.88 232 VAL A C 1
ATOM 1791 O O . VAL A 1 232 ? -21.516 3.176 2.857 1 96.88 232 VAL A O 1
ATOM 1794 N N . LEU A 1 233 ? -20.422 1.277 3.344 1 96.38 233 LEU A N 1
ATOM 1795 C CA . LEU A 1 233 ? -20.344 0.873 1.945 1 96.38 233 LEU A CA 1
ATOM 1796 C C . LEU A 1 233 ? -21.719 0.553 1.391 1 96.38 233 LEU A C 1
ATOM 1798 O O . LEU A 1 233 ? -21.938 0.61 0.178 1 96.38 233 LEU A O 1
ATOM 1802 N N . SER A 1 234 ? -22.641 0.313 2.244 1 92.44 234 SER A N 1
ATOM 1803 C CA . SER A 1 234 ? -24.016 0.062 1.814 1 92.44 234 SER A CA 1
ATOM 1804 C C . SER A 1 234 ? -24.688 1.347 1.351 1 92.44 234 SER A C 1
ATOM 1806 O O . SER A 1 234 ? -25.734 1.304 0.702 1 92.44 234 SER A O 1
ATOM 1808 N N . THR A 1 235 ? -24.141 2.418 1.611 1 95.38 235 THR A N 1
ATOM 1809 C CA . THR A 1 235 ? -24.703 3.699 1.205 1 95.38 235 THR A CA 1
ATOM 1810 C C . THR A 1 235 ? -24.188 4.109 -0.171 1 95.38 235 THR A C 1
ATOM 1812 O O . THR A 1 235 ? -24.562 5.164 -0.691 1 95.38 235 THR A O 1
ATOM 1815 N N . ALA A 1 236 ? -23.406 3.303 -0.776 1 97.44 236 ALA A N 1
ATOM 1816 C CA . ALA A 1 236 ? -22.719 3.672 -2.01 1 97.44 236 ALA A CA 1
ATOM 1817 C C . ALA A 1 236 ? -23.703 3.98 -3.125 1 97.44 236 ALA A C 1
ATOM 1819 O O . ALA A 1 236 ? -24.672 3.242 -3.322 1 97.44 236 ALA A O 1
ATOM 1820 N N . VAL A 1 237 ? -23.453 5.094 -3.803 1 97.75 237 VAL A N 1
ATOM 1821 C CA . VAL A 1 237 ? -24.234 5.516 -4.961 1 97.75 237 VAL A CA 1
ATOM 1822 C C . VAL A 1 237 ? -23.312 5.793 -6.141 1 97.75 237 VAL A C 1
ATOM 1824 O O . VAL A 1 237 ? -22.234 6.363 -5.969 1 97.75 237 VAL A O 1
ATOM 1827 N N . HIS A 1 238 ? -23.719 5.348 -7.277 1 98.19 238 HIS A N 1
ATOM 1828 C CA . HIS A 1 238 ? -22.984 5.59 -8.508 1 98.19 238 HIS A CA 1
ATOM 1829 C C . HIS A 1 238 ? -23.734 6.547 -9.43 1 98.19 238 HIS A C 1
ATOM 1831 O O . HIS A 1 238 ? -24.75 6.176 -10.016 1 98.19 238 HIS A O 1
ATOM 1837 N N . ASP A 1 239 ? -23.234 7.734 -9.484 1 98 239 ASP A N 1
ATOM 1838 C CA . ASP A 1 239 ? -23.766 8.703 -10.438 1 98 239 ASP A CA 1
ATOM 1839 C C . ASP A 1 239 ? -23 8.664 -11.758 1 98 239 ASP A C 1
ATOM 1841 O O . ASP A 1 239 ? -22.062 9.445 -11.961 1 98 239 ASP A O 1
ATOM 1845 N N . LYS A 1 240 ? -23.469 8 -12.695 1 97.25 240 LYS A N 1
ATOM 1846 C CA . LYS A 1 240 ? -22.766 7.691 -13.938 1 97.25 240 LYS A CA 1
ATOM 1847 C C . LYS A 1 240 ? -22.641 8.93 -14.828 1 97.25 240 LYS A C 1
ATOM 1849 O O . LYS A 1 240 ? -21.672 9.078 -15.562 1 97.25 240 LYS A O 1
ATOM 1854 N N . ALA A 1 241 ? -23.562 9.82 -14.719 1 96.88 241 ALA A N 1
ATOM 1855 C CA . ALA A 1 241 ? -23.625 10.961 -15.625 1 96.88 241 ALA A CA 1
ATOM 1856 C C . ALA A 1 241 ? -22.766 12.117 -15.117 1 96.88 241 ALA A C 1
ATOM 1858 O O . ALA A 1 241 ? -22.5 13.062 -15.859 1 96.88 241 ALA A O 1
ATOM 1859 N N . TRP A 1 242 ? -22.312 12.031 -13.953 1 97.75 242 TRP A N 1
ATOM 1860 C CA . TRP A 1 242 ? -21.562 13.125 -13.344 1 97.75 242 TRP A CA 1
ATOM 1861 C C . TRP A 1 242 ? -20.312 13.438 -14.141 1 97.75 242 TRP A C 1
ATOM 1863 O O . TRP A 1 242 ? -19.625 12.523 -14.609 1 97.75 242 TRP A O 1
ATOM 1873 N N . GLY A 1 243 ? -20.062 14.711 -14.281 1 97.06 243 GLY A N 1
ATOM 1874 C CA . GLY A 1 243 ? -18.875 15.141 -14.992 1 97.06 243 GLY A CA 1
ATOM 1875 C C . GLY A 1 243 ? -18.875 14.734 -16.453 1 97.06 243 GLY A C 1
ATOM 1876 O O . GLY A 1 243 ? -17.844 14.312 -16.984 1 97.06 243 GLY A O 1
ATOM 1877 N N . ASN A 1 244 ? -20.016 14.758 -17.094 1 95.69 244 ASN A N 1
ATOM 1878 C CA . ASN A 1 244 ? -20.188 14.391 -18.484 1 95.69 244 ASN A CA 1
ATOM 1879 C C . ASN A 1 244 ? -19.797 12.938 -18.734 1 95.69 244 ASN A C 1
ATOM 1881 O O . ASN A 1 244 ? -19.031 12.648 -19.656 1 95.69 244 ASN A O 1
ATOM 1885 N N . GLY A 1 245 ? -20.203 12.062 -17.781 1 95.88 245 GLY A N 1
ATOM 1886 C CA . GLY A 1 245 ? -20.047 10.633 -18 1 95.88 245 GLY A CA 1
ATOM 1887 C C . GLY A 1 245 ? -18.812 10.062 -17.344 1 95.88 245 GLY A C 1
ATOM 1888 O O . GLY A 1 245 ? -18.594 8.852 -17.375 1 95.88 245 GLY A O 1
ATOM 1889 N N . VAL A 1 246 ? -17.938 10.852 -16.688 1 96.12 246 VAL A N 1
ATOM 1890 C CA . VAL A 1 246 ? -16.766 10.328 -16.016 1 96.12 246 VAL A CA 1
ATOM 1891 C C . VAL A 1 246 ? -17.172 9.562 -14.766 1 96.12 246 VAL A C 1
ATOM 1893 O O . VAL A 1 246 ? -16.484 8.641 -14.336 1 96.12 246 VAL A O 1
ATOM 1896 N N . GLY A 1 247 ? -18.281 10.039 -14.164 1 97.94 247 GLY A N 1
ATOM 1897 C CA . GLY A 1 247 ? -18.906 9.297 -13.078 1 97.94 247 GLY A CA 1
ATOM 1898 C C . GLY A 1 247 ? -18.406 9.711 -11.711 1 97.94 247 GLY A C 1
ATOM 1899 O O . GLY A 1 247 ? -17.281 10.219 -11.578 1 97.94 247 GLY A O 1
ATOM 1900 N N . LEU A 1 248 ? -19.266 9.477 -10.711 1 98.56 248 LEU A N 1
ATOM 1901 C CA . LEU A 1 248 ? -18.984 9.742 -9.305 1 98.56 248 LEU A CA 1
ATOM 1902 C C . LEU A 1 248 ? -19.562 8.648 -8.414 1 98.56 248 LEU A C 1
ATOM 1904 O O . LEU A 1 248 ? -20.75 8.344 -8.492 1 98.56 248 LEU A O 1
ATOM 1908 N N . VAL A 1 249 ? -18.703 8.008 -7.688 1 98.56 249 VAL A N 1
ATOM 1909 C CA . VAL A 1 249 ? -19.141 7.109 -6.625 1 98.56 249 VAL A CA 1
ATOM 1910 C C . VAL A 1 249 ? -18.984 7.797 -5.27 1 98.56 249 VAL A C 1
ATOM 1912 O O . VAL A 1 249 ? -17.938 8.367 -4.977 1 98.56 249 VAL A O 1
ATOM 1915 N N . HIS A 1 250 ? -20.047 7.785 -4.496 1 98.38 250 HIS A N 1
ATOM 1916 C CA . HIS A 1 250 ? -19.906 8.414 -3.189 1 98.38 250 HIS A CA 1
ATOM 1917 C C . HIS A 1 250 ? -20.578 7.59 -2.102 1 98.38 250 HIS A C 1
ATOM 1919 O O . HIS A 1 250 ? -21.531 6.855 -2.379 1 98.38 250 HIS A O 1
ATOM 1925 N N . VAL A 1 251 ? -20.062 7.664 -0.917 1 98.06 251 VAL A N 1
ATOM 1926 C CA . VAL A 1 251 ? -20.656 7.066 0.281 1 98.06 251 VAL A CA 1
ATOM 1927 C C . VAL A 1 251 ? -20.812 8.133 1.361 1 98.06 251 VAL A C 1
ATOM 1929 O O . VAL A 1 251 ? -20.219 9.203 1.283 1 98.06 251 VAL A O 1
ATOM 1932 N N . THR A 1 252 ? -21.688 7.797 2.35 1 97.69 252 THR A N 1
ATOM 1933 C CA . THR A 1 252 ? -22 8.742 3.416 1 97.69 252 THR A CA 1
ATOM 1934 C C . THR A 1 252 ? -21.734 8.125 4.785 1 97.69 252 THR A C 1
ATOM 1936 O O . THR A 1 252 ? -22.094 6.973 5.035 1 97.69 252 THR A O 1
ATOM 1939 N N . ILE A 1 253 ? -21.047 8.852 5.555 1 97.56 253 ILE A N 1
ATOM 1940 C CA . ILE A 1 253 ? -20.859 8.547 6.969 1 97.56 253 ILE A CA 1
ATOM 1941 C C . ILE A 1 253 ? -21.578 9.586 7.82 1 97.56 253 ILE A C 1
ATOM 1943 O O . ILE A 1 253 ? -21.062 10.68 8.047 1 97.56 253 ILE A O 1
ATOM 1947 N N . SER A 1 254 ? -22.719 9.203 8.359 1 96.31 254 SER A N 1
ATOM 1948 C CA . SER A 1 254 ? -23.453 10.125 9.219 1 96.31 254 SER A CA 1
ATOM 1949 C C . SER A 1 254 ? -22.812 10.242 10.586 1 96.31 254 SER A C 1
ATOM 1951 O O . SER A 1 254 ? -21.969 9.422 10.961 1 96.31 254 SER A O 1
ATOM 1953 N N . HIS A 1 255 ? -23.188 11.25 11.273 1 94.88 255 HIS A N 1
ATOM 1954 C CA . HIS A 1 255 ? -22.672 11.453 12.625 1 94.88 255 HIS A CA 1
ATOM 1955 C C . HIS A 1 255 ? -22.969 10.25 13.508 1 94.88 255 HIS A C 1
ATOM 1957 O O . HIS A 1 255 ? -22.125 9.82 14.297 1 94.88 255 HIS A O 1
ATOM 1963 N N . GLU A 1 256 ? -24.109 9.664 13.359 1 93.5 256 GLU A N 1
ATOM 1964 C CA . GLU A 1 256 ? -24.547 8.523 14.164 1 93.5 256 GLU A CA 1
ATOM 1965 C C . GLU A 1 256 ? -23.719 7.277 13.852 1 93.5 256 GLU A C 1
ATOM 1967 O O . GLU A 1 256 ? -23.484 6.445 14.727 1 93.5 256 GLU A O 1
ATOM 1972 N N . ASP A 1 257 ? -23.266 7.152 12.633 1 93.62 257 ASP A N 1
ATOM 1973 C CA . ASP A 1 257 ? -22.5 5.984 12.195 1 93.62 257 ASP A CA 1
ATOM 1974 C C . ASP A 1 257 ? -21.109 5.965 12.828 1 93.62 257 ASP A C 1
ATOM 1976 O O . ASP A 1 257 ? -20.422 4.941 12.805 1 93.62 257 ASP A O 1
ATOM 1980 N N . GLN A 1 258 ? -20.672 7.055 13.445 1 92.69 258 GLN A N 1
ATOM 1981 C CA . GLN A 1 258 ? -19.297 7.223 13.891 1 92.69 258 GLN A CA 1
ATOM 1982 C C . GLN A 1 258 ? -19.141 6.84 15.359 1 92.69 258 GLN A C 1
ATOM 1984 O O . GLN A 1 258 ? -18.031 6.824 15.891 1 92.69 258 GLN A O 1
ATOM 1989 N N . ARG A 1 259 ? -20.094 6.461 16 1 90.88 259 ARG A N 1
ATOM 1990 C CA . ARG A 1 259 ? -20.141 6.305 17.453 1 90.88 259 ARG A CA 1
ATOM 1991 C C . ARG A 1 259 ? -19.141 5.266 17.922 1 90.88 259 ARG A C 1
ATOM 1993 O O . ARG A 1 259 ? -18.547 5.41 19 1 90.88 259 ARG A O 1
ATOM 2000 N N . ASP A 1 260 ? -18.891 4.309 17.125 1 91.56 260 ASP A N 1
ATOM 2001 C CA . ASP A 1 260 ? -18.109 3.18 17.609 1 91.56 260 ASP A CA 1
ATOM 2002 C C . ASP A 1 260 ? -16.703 3.18 17 1 91.56 260 ASP A C 1
ATOM 2004 O O . ASP A 1 260 ? -15.961 2.213 17.141 1 91.56 260 ASP A O 1
ATOM 2008 N N . VAL A 1 261 ? -16.406 4.215 16.281 1 92.81 261 VAL A N 1
ATOM 2009 C CA . VAL A 1 261 ? -15.109 4.254 15.617 1 92.81 261 VAL A CA 1
ATOM 2010 C C . VAL A 1 261 ? -14.484 5.637 15.789 1 92.81 261 VAL A C 1
ATOM 2012 O O . VAL A 1 261 ? -15.156 6.582 16.219 1 92.81 261 VAL A O 1
ATOM 2015 N N . GLY A 1 262 ? -13.156 5.719 15.57 1 89.62 262 GLY A N 1
ATOM 2016 C CA . GLY A 1 262 ? -12.43 6.973 15.672 1 89.62 262 GLY A CA 1
ATOM 2017 C C . GLY A 1 262 ? -12.117 7.59 14.328 1 89.62 262 GLY A C 1
ATOM 2018 O O . GLY A 1 262 ? -12.594 7.117 13.297 1 89.62 262 GLY A O 1
ATOM 2019 N N . HIS A 1 263 ? -11.359 8.633 14.367 1 88.5 263 HIS A N 1
ATOM 2020 C CA . HIS A 1 263 ? -11 9.406 13.188 1 88.5 263 HIS A CA 1
ATOM 2021 C C . HIS A 1 263 ? -10.227 8.547 12.18 1 88.5 263 HIS A C 1
ATOM 2023 O O . HIS A 1 263 ? -10.445 8.664 10.977 1 88.5 263 HIS A O 1
ATOM 2029 N N . ASP A 1 264 ? -9.359 7.707 12.68 1 93.31 264 ASP A N 1
ATOM 2030 C CA . ASP A 1 264 ? -8.578 6.848 11.797 1 93.31 264 ASP A CA 1
ATOM 2031 C C . ASP A 1 264 ? -9.492 6.004 10.914 1 93.31 264 ASP A C 1
ATOM 2033 O O . ASP A 1 264 ? -9.273 5.898 9.703 1 93.31 264 ASP A O 1
ATOM 2037 N N . GLU A 1 265 ? -10.508 5.441 11.516 1 94.31 265 GLU A N 1
ATOM 2038 C CA . GLU A 1 265 ? -11.43 4.555 10.812 1 94.31 265 GLU A CA 1
ATOM 2039 C C . GLU A 1 265 ? -12.25 5.32 9.781 1 94.31 265 GLU A C 1
ATOM 2041 O O . GLU A 1 265 ? -12.469 4.836 8.664 1 94.31 265 GLU A O 1
ATOM 2046 N N . ILE A 1 266 ? -12.664 6.484 10.203 1 92.88 266 ILE A N 1
ATOM 2047 C CA . ILE A 1 266 ? -13.469 7.316 9.32 1 92.88 266 ILE A CA 1
ATOM 2048 C C . ILE A 1 266 ? -12.648 7.723 8.094 1 92.88 266 ILE A C 1
ATOM 2050 O O . ILE A 1 266 ? -13.109 7.582 6.957 1 92.88 266 ILE A O 1
ATOM 2054 N N . GLU A 1 267 ? -11.445 8.062 8.305 1 90.69 267 GLU A N 1
ATOM 2055 C CA . GLU A 1 267 ? -10.578 8.539 7.23 1 90.69 267 GLU A CA 1
ATOM 2056 C C . GLU A 1 267 ? -10.117 7.391 6.34 1 90.69 267 GLU A C 1
ATOM 2058 O O . GLU A 1 267 ? -9.773 7.602 5.176 1 90.69 267 GLU A O 1
ATOM 2063 N N . ALA A 1 268 ? -10.188 6.199 6.832 1 93.88 268 ALA A N 1
ATOM 2064 C CA . ALA A 1 268 ? -9.703 5.043 6.082 1 93.88 268 ALA A CA 1
ATOM 2065 C C . ALA A 1 268 ? -10.695 4.641 5 1 93.88 268 ALA A C 1
ATOM 2067 O O . ALA A 1 268 ? -10.352 3.912 4.066 1 93.88 268 ALA A O 1
ATOM 2068 N N . VAL A 1 269 ? -11.914 5.152 5.059 1 96.25 269 VAL A N 1
ATOM 2069 C CA . VAL A 1 269 ? -12.984 4.711 4.172 1 96.25 269 VAL A CA 1
ATOM 2070 C C . VAL A 1 269 ? -12.648 5.086 2.732 1 96.25 269 VAL A C 1
ATOM 2072 O O . VAL A 1 269 ? -12.906 4.312 1.806 1 96.25 269 VAL A O 1
ATOM 2075 N N . ILE A 1 270 ? -12.023 6.223 2.547 1 95.69 270 ILE A N 1
ATOM 2076 C CA . ILE A 1 270 ? -11.75 6.73 1.206 1 95.69 270 ILE A CA 1
ATOM 2077 C C . ILE A 1 270 ? -10.805 5.781 0.478 1 95.69 270 ILE A C 1
ATOM 2079 O O . ILE A 1 270 ? -10.875 5.637 -0.745 1 95.69 270 ILE A O 1
ATOM 2083 N N . ASP A 1 271 ? -10 5.082 1.214 1 93.38 271 ASP A N 1
ATOM 2084 C CA . ASP A 1 271 ? -9.008 4.18 0.624 1 93.38 271 ASP A CA 1
ATOM 2085 C C . ASP A 1 271 ? -9.68 2.939 0.041 1 93.38 271 ASP A C 1
ATOM 2087 O O . ASP A 1 271 ? -9.109 2.266 -0.819 1 93.38 271 ASP A O 1
ATOM 2091 N N . ILE A 1 272 ? -10.828 2.646 0.537 1 95.38 272 ILE A N 1
ATOM 2092 C CA . ILE A 1 272 ? -11.594 1.526 0.01 1 95.38 272 ILE A CA 1
ATOM 2093 C C . ILE A 1 272 ? -12.43 1.99 -1.18 1 95.38 272 ILE A C 1
ATOM 2095 O O . ILE A 1 272 ? -12.43 1.353 -2.236 1 95.38 272 ILE A O 1
ATOM 2099 N N . VAL A 1 273 ? -13.07 3.104 -1.052 1 97.06 273 VAL A N 1
ATOM 2100 C CA . VAL A 1 273 ? -14 3.592 -2.066 1 97.06 273 VAL A CA 1
ATOM 2101 C C . VAL A 1 273 ? -13.234 3.93 -3.346 1 97.06 273 VAL A C 1
ATOM 2103 O O . VAL A 1 273 ? -13.727 3.689 -4.449 1 97.06 273 VAL A O 1
ATOM 2106 N N . ARG A 1 274 ? -12.094 4.355 -3.207 1 95.25 274 ARG A N 1
ATOM 2107 C CA . ARG A 1 274 ? -11.328 4.82 -4.363 1 95.25 274 ARG A CA 1
ATOM 2108 C C . ARG A 1 274 ? -10.82 3.643 -5.191 1 95.25 274 ARG A C 1
ATOM 2110 O O . ARG A 1 274 ? -10.305 3.83 -6.293 1 95.25 274 ARG A O 1
ATOM 2117 N N . THR A 1 275 ? -10.961 2.414 -4.73 1 94.44 275 THR A N 1
ATOM 2118 C CA . THR A 1 275 ? -10.438 1.264 -5.457 1 94.44 275 THR A CA 1
ATOM 2119 C C . THR A 1 275 ? -11.398 0.834 -6.562 1 94.44 275 THR A C 1
ATOM 2121 O O . THR A 1 275 ? -11.055 0.001 -7.402 1 94.44 275 THR A O 1
ATOM 2124 N N . THR A 1 276 ? -12.594 1.397 -6.613 1 94.88 276 THR A N 1
ATOM 2125 C CA . THR A 1 276 ? -13.531 1.058 -7.68 1 94.88 276 THR A CA 1
ATOM 2126 C C . THR A 1 276 ? -13.195 1.821 -8.961 1 94.88 276 THR A C 1
ATOM 2128 O O . THR A 1 276 ? -12.812 2.992 -8.906 1 94.88 276 THR A O 1
ATOM 2131 N N . ASN A 1 277 ? -13.281 1.141 -10.039 1 93.75 277 ASN A N 1
ATOM 2132 C CA . ASN A 1 277 ? -13.078 1.795 -11.328 1 93.75 277 ASN A CA 1
ATOM 2133 C C . ASN A 1 277 ? -14.406 2.07 -12.023 1 93.75 277 ASN A C 1
ATOM 2135 O O . ASN A 1 277 ? -14.438 2.309 -13.234 1 93.75 277 ASN A O 1
ATOM 2139 N N . ALA A 1 278 ? -15.492 2.018 -11.281 1 95.75 278 ALA A N 1
ATOM 2140 C CA . ALA A 1 278 ? -16.828 2.281 -11.812 1 95.75 278 ALA A CA 1
ATOM 2141 C C . ALA A 1 278 ? -16.969 3.742 -12.234 1 95.75 278 ALA A C 1
ATOM 2143 O O . ALA A 1 278 ? -17.781 4.07 -13.094 1 95.75 278 ALA A O 1
ATOM 2144 N N . ALA A 1 279 ? -16.219 4.578 -11.625 1 97.5 279 ALA A N 1
ATOM 2145 C CA . ALA A 1 279 ? -16.188 6.012 -11.898 1 97.5 279 ALA A CA 1
ATOM 2146 C C . ALA A 1 279 ? -14.758 6.555 -11.766 1 97.5 279 ALA A C 1
ATOM 2148 O O . ALA A 1 279 ? -13.906 5.926 -11.133 1 97.5 279 ALA A O 1
ATOM 2149 N N . ASP A 1 280 ? -14.492 7.656 -12.383 1 97.19 280 ASP A N 1
ATOM 2150 C CA . ASP A 1 280 ? -13.18 8.281 -12.234 1 97.19 280 ASP A CA 1
ATOM 2151 C C . ASP A 1 280 ? -13.062 8.984 -10.883 1 97.19 280 ASP A C 1
ATOM 2153 O O . ASP A 1 280 ? -11.992 8.992 -10.266 1 97.19 280 ASP A O 1
ATOM 2157 N N . ALA A 1 281 ? -14.172 9.508 -10.438 1 98 281 ALA A N 1
ATOM 2158 C CA . ALA A 1 281 ? -14.141 10.25 -9.172 1 98 281 ALA A CA 1
ATOM 2159 C C . ALA A 1 281 ? -14.883 9.492 -8.078 1 98 281 ALA A C 1
ATOM 2161 O O . ALA A 1 281 ? -15.789 8.711 -8.359 1 98 281 ALA A O 1
ATOM 2162 N N . CYS A 1 282 ? -14.492 9.719 -6.863 1 98.25 282 CYS A N 1
ATOM 2163 C CA . CYS A 1 282 ? -15.234 9.234 -5.711 1 98.25 282 CYS A CA 1
ATOM 2164 C C . CYS A 1 282 ? -15.18 10.227 -4.562 1 98.25 282 CYS A C 1
ATOM 2166 O O . CYS A 1 282 ? -14.367 11.156 -4.57 1 98.25 282 CYS A O 1
ATOM 2168 N N . ALA A 1 283 ? -16.125 10.07 -3.643 1 98.5 283 ALA A N 1
ATOM 2169 C CA . ALA A 1 283 ? -16.234 10.969 -2.502 1 98.5 283 ALA A CA 1
ATOM 2170 C C . ALA A 1 283 ? -16.719 10.234 -1.259 1 98.5 283 ALA A C 1
ATOM 2172 O O . ALA A 1 283 ? -17.547 9.32 -1.354 1 98.5 283 ALA A O 1
ATOM 2173 N N . VAL A 1 284 ? -16.188 10.578 -0.18 1 98.19 284 VAL A N 1
ATOM 2174 C CA . VAL A 1 284 ? -16.734 10.18 1.117 1 98.19 284 VAL A CA 1
ATOM 2175 C C . VAL A 1 284 ? -17.234 11.406 1.87 1 98.19 284 VAL A C 1
ATOM 2177 O O . VAL A 1 284 ? -16.453 12.328 2.162 1 98.19 284 VAL A O 1
ATOM 2180 N N . LEU A 1 285 ? -18.516 11.414 2.127 1 97.94 285 LEU A N 1
ATOM 2181 C CA . LEU A 1 285 ? -19.141 12.469 2.918 1 97.94 285 LEU A CA 1
ATOM 2182 C C . LEU A 1 285 ? -19.156 12.109 4.398 1 97.94 285 LEU A C 1
ATOM 2184 O O . LEU A 1 285 ? -19.781 11.125 4.793 1 97.94 285 LEU A O 1
ATOM 2188 N N . LYS A 1 286 ? -18.547 12.914 5.188 1 95.88 286 LYS A N 1
ATOM 2189 C CA . LYS A 1 286 ? -18.375 12.625 6.609 1 95.88 286 LYS A CA 1
ATOM 2190 C C . LYS A 1 286 ? -19.016 13.711 7.465 1 95.88 286 LYS A C 1
ATOM 2192 O O . LYS A 1 286 ? -18.578 14.867 7.445 1 95.88 286 LYS A O 1
ATOM 2197 N N . GLU A 1 287 ? -19.969 13.312 8.258 1 95 287 GLU A N 1
ATOM 2198 C CA . GLU A 1 287 ? -20.656 14.25 9.141 1 95 287 GLU A CA 1
ATOM 2199 C C . GLU A 1 287 ? -20.016 14.273 10.523 1 95 287 GLU A C 1
ATOM 2201 O O . GLU A 1 287 ? -20.562 13.719 11.477 1 95 287 GLU A O 1
ATOM 2206 N N . TYR A 1 288 ? -18.938 14.93 10.711 1 85.81 288 TYR A N 1
ATOM 2207 C CA . TYR A 1 288 ? -18.203 14.922 11.969 1 85.81 288 TYR A CA 1
ATOM 2208 C C . TYR A 1 288 ? -19.031 15.562 13.086 1 85.81 288 TYR A C 1
ATOM 2210 O O . TYR A 1 288 ? -19 15.094 14.227 1 85.81 288 TYR A O 1
ATOM 2218 N N . THR A 1 289 ? -19.625 16.688 12.75 1 88 289 THR A N 1
ATOM 2219 C CA . THR A 1 289 ? -20.609 17.344 13.609 1 88 289 THR A CA 1
ATOM 2220 C C . THR A 1 289 ? -21.938 17.516 12.883 1 88 289 THR A C 1
ATOM 2222 O O . THR A 1 289 ? -21.969 17.734 11.672 1 88 289 THR A O 1
ATOM 2225 N N . PRO A 1 290 ? -22.969 17.266 13.641 1 92.88 290 PRO A N 1
ATOM 2226 C CA . PRO A 1 290 ? -24.266 17.391 12.961 1 92.88 290 PRO A CA 1
ATOM 2227 C C . PRO A 1 290 ? -24.359 18.641 12.094 1 92.88 290 PRO A C 1
ATOM 2229 O O . PRO A 1 290 ? -24.203 19.75 12.594 1 92.88 290 PRO A O 1
ATOM 2232 N N . GLY A 1 291 ? -24.5 18.438 10.844 1 93.75 291 GLY A N 1
ATOM 2233 C CA . GLY A 1 291 ? -24.703 19.531 9.914 1 93.75 291 GLY A CA 1
ATOM 2234 C C . GLY A 1 291 ? -23.422 20.062 9.328 1 93.75 291 GLY A C 1
ATOM 2235 O O . GLY A 1 291 ? -23.438 20.953 8.469 1 93.75 291 GLY A O 1
ATOM 2236 N N . VAL A 1 292 ? -22.328 19.625 9.781 1 91.44 292 VAL A N 1
ATOM 2237 C CA . VAL A 1 292 ? -21.031 20.016 9.25 1 91.44 292 VAL A CA 1
ATOM 2238 C C . VAL A 1 292 ? -20.344 18.812 8.609 1 91.44 292 VAL A C 1
ATOM 2240 O O . VAL A 1 292 ? -20.078 17.812 9.281 1 91.44 292 VAL A O 1
ATOM 2243 N N . TRP A 1 293 ? -19.984 18.953 7.355 1 92.94 293 TRP A N 1
ATOM 2244 C CA . TRP A 1 293 ? -19.5 17.812 6.574 1 92.94 293 TRP A CA 1
ATOM 2245 C C . TRP A 1 293 ? -18.078 18.062 6.074 1 92.94 293 TRP A C 1
ATOM 2247 O O . TRP A 1 293 ? -17.75 19.172 5.648 1 92.94 293 TRP A O 1
ATOM 2257 N N . SER A 1 294 ? -17.297 17.109 6.238 1 91.44 294 SER A N 1
ATOM 2258 C CA . SER A 1 294 ? -16.031 17.031 5.52 1 91.44 294 SER A CA 1
ATOM 2259 C C . SER A 1 294 ? -16.125 16.047 4.352 1 91.44 294 SER A C 1
ATOM 2261 O O . SER A 1 294 ? -16.531 14.898 4.531 1 91.44 294 SER A O 1
ATOM 2263 N N . ILE A 1 295 ? -15.773 16.469 3.172 1 95.12 295 ILE A N 1
ATOM 2264 C CA . ILE A 1 295 ? -15.844 15.625 1.99 1 95.12 295 ILE A CA 1
ATOM 2265 C C . ILE A 1 295 ? -14.43 15.32 1.491 1 95.12 295 ILE A C 1
ATOM 2267 O O . ILE A 1 295 ? -13.633 16.234 1.265 1 95.12 295 ILE A O 1
ATOM 2271 N N . SER A 1 296 ? -14.086 14.086 1.381 1 95.19 296 SER A N 1
ATOM 2272 C CA . SER A 1 296 ? -12.852 13.656 0.728 1 95.19 296 SER A CA 1
ATOM 2273 C C . SER A 1 296 ? -13.102 13.281 -0.729 1 95.19 296 SER A C 1
ATOM 2275 O O . SER A 1 296 ? -13.938 12.422 -1.021 1 95.19 296 SER A O 1
ATOM 2277 N N . LEU A 1 297 ? -12.383 13.891 -1.584 1 96.5 297 LEU A N 1
ATOM 2278 C CA . LEU A 1 297 ? -12.492 13.633 -3.016 1 96.5 297 LEU A CA 1
ATOM 2279 C C . LEU A 1 297 ? -11.234 12.945 -3.539 1 96.5 297 LEU A C 1
ATOM 2281 O O . LEU A 1 297 ? -10.125 13.273 -3.123 1 96.5 297 LEU A O 1
ATOM 2285 N N . ARG A 1 298 ? -11.438 11.969 -4.406 1 95.94 298 ARG A N 1
ATOM 2286 C CA . ARG A 1 298 ? -10.359 11.336 -5.16 1 95.94 298 ARG A CA 1
ATOM 2287 C C . ARG A 1 298 ? -10.742 11.164 -6.629 1 95.94 298 ARG A C 1
ATOM 2289 O O . ARG A 1 298 ? -11.93 11.133 -6.961 1 95.94 298 ARG A O 1
ATOM 2296 N N . SER A 1 299 ? -9.812 11.164 -7.477 1 96.12 299 SER A N 1
ATOM 2297 C CA . SER A 1 299 ? -10.016 10.766 -8.867 1 96.12 299 SER A CA 1
ATOM 2298 C C . SER A 1 299 ? -8.906 9.828 -9.336 1 96.12 299 SER A C 1
ATOM 2300 O O . SER A 1 299 ? -7.824 9.797 -8.75 1 96.12 299 SER A O 1
ATOM 2302 N N . ARG A 1 300 ? -9.258 9.117 -10.375 1 92 300 ARG A N 1
ATOM 2303 C CA . ARG A 1 300 ? -8.328 8.102 -10.844 1 92 300 ARG A CA 1
ATOM 2304 C C . ARG A 1 300 ? -7.395 8.664 -11.914 1 92 300 ARG A C 1
ATOM 2306 O O . ARG A 1 300 ? -6.176 8.547 -11.805 1 92 300 ARG A O 1
ATOM 2313 N N . GLU A 1 301 ? -7.973 9.289 -12.961 1 90.12 301 GLU A N 1
ATOM 2314 C CA . GLU A 1 301 ? -7.137 9.633 -14.109 1 90.12 301 GLU A CA 1
ATOM 2315 C C . GLU A 1 301 ? -7.594 10.938 -14.75 1 90.12 301 GLU A C 1
ATOM 2317 O O . GLU A 1 301 ? -6.777 11.711 -15.258 1 90.12 301 GLU A O 1
ATOM 2322 N N . LEU A 1 302 ? -8.781 11.289 -14.617 1 94.19 302 LEU A N 1
ATOM 2323 C CA . LEU A 1 302 ? -9.328 12.297 -15.523 1 94.19 302 LEU A CA 1
ATOM 2324 C C . LEU A 1 302 ? -9.633 13.594 -14.781 1 94.19 302 LEU A C 1
ATOM 2326 O O . LEU A 1 302 ? -9.062 14.641 -15.086 1 94.19 302 LEU A O 1
ATOM 2330 N N . VAL A 1 303 ? -10.414 13.484 -13.734 1 96.44 303 VAL A N 1
ATOM 2331 C CA . VAL A 1 303 ? -10.969 14.672 -13.094 1 96.44 303 VAL A CA 1
ATOM 2332 C C . VAL A 1 303 ? -9.906 15.328 -12.219 1 96.44 303 VAL A C 1
ATOM 2334 O O . VAL A 1 303 ? -9.18 14.648 -11.492 1 96.44 303 VAL A O 1
ATOM 2337 N N . ASP A 1 304 ? -9.766 16.578 -12.32 1 95.19 304 ASP A N 1
ATOM 2338 C CA . ASP A 1 304 ? -9.055 17.375 -11.312 1 95.19 304 ASP A CA 1
ATOM 2339 C C . ASP A 1 304 ? -9.969 17.703 -10.133 1 95.19 304 ASP A C 1
ATOM 2341 O O . ASP A 1 304 ? -10.672 18.719 -10.141 1 95.19 304 ASP A O 1
ATOM 2345 N N . VAL A 1 305 ? -9.836 16.969 -9.094 1 95.75 305 VAL A N 1
ATOM 2346 C CA . VAL A 1 305 ? -10.789 17.109 -7.992 1 95.75 305 VAL A CA 1
ATOM 2347 C C . VAL A 1 305 ? -10.445 18.344 -7.172 1 95.75 305 VAL A C 1
ATOM 2349 O O . VAL A 1 305 ? -11.266 18.812 -6.379 1 95.75 305 VAL A O 1
ATOM 2352 N N . SER A 1 306 ? -9.195 18.844 -7.309 1 90.19 306 SER A N 1
ATOM 2353 C CA . SER A 1 306 ? -8.867 20.078 -6.605 1 90.19 306 SER A CA 1
ATOM 2354 C C . SER A 1 306 ? -9.727 21.25 -7.094 1 90.19 306 SER A C 1
ATOM 2356 O O . SER A 1 306 ? -10.094 22.125 -6.309 1 90.19 306 SER A O 1
ATOM 2358 N N . GLN A 1 307 ? -10.031 21.266 -8.328 1 93.06 307 GLN A N 1
ATOM 2359 C CA . GLN A 1 307 ? -10.883 22.312 -8.883 1 93.06 307 GLN A CA 1
ATOM 2360 C C . GLN A 1 307 ? -12.328 22.156 -8.414 1 93.06 307 GLN A C 1
ATOM 2362 O O . GLN A 1 307 ? -13.016 23.141 -8.148 1 93.06 307 GLN A O 1
ATOM 2367 N N . VAL A 1 308 ? -12.742 20.938 -8.32 1 95.62 308 VAL A N 1
ATOM 2368 C CA . VAL A 1 308 ? -14.062 20.656 -7.773 1 95.62 308 VAL A CA 1
ATOM 2369 C C . VAL A 1 308 ? -14.148 21.156 -6.332 1 95.62 308 VAL A C 1
ATOM 2371 O O . VAL A 1 308 ? -15.102 21.844 -5.961 1 95.62 308 VAL A O 1
ATOM 2374 N N . ALA A 1 309 ? -13.156 20.781 -5.598 1 92 309 ALA A N 1
ATOM 2375 C CA . ALA A 1 309 ? -13.109 21.203 -4.195 1 92 309 ALA A CA 1
ATOM 2376 C C . ALA A 1 309 ? -13.094 22.719 -4.066 1 92 309 ALA A C 1
ATOM 2378 O O . ALA A 1 309 ? -13.812 23.297 -3.25 1 92 309 ALA A O 1
ATOM 2379 N N . LEU A 1 310 ? -12.297 23.344 -4.859 1 87.69 310 LEU A N 1
ATOM 2380 C CA . LEU A 1 310 ? -12.188 24.797 -4.836 1 87.69 310 LEU A CA 1
ATOM 2381 C C . LEU A 1 310 ? -13.539 25.453 -5.105 1 87.69 310 LEU A C 1
ATOM 2383 O O . LEU A 1 310 ? -13.898 26.438 -4.469 1 87.69 310 LEU A O 1
ATOM 2387 N N . SER A 1 311 ? -14.266 24.969 -5.988 1 92.81 311 SER A N 1
ATOM 2388 C CA . SER A 1 311 ? -15.562 25.516 -6.348 1 92.81 311 SER A CA 1
ATOM 2389 C C . SER A 1 311 ? -16.547 25.406 -5.188 1 92.81 311 SER A C 1
ATOM 2391 O O . SER A 1 311 ? -17.578 26.094 -5.172 1 92.81 311 SER A O 1
ATOM 2393 N N . LEU A 1 312 ? -16.234 24.578 -4.242 1 92.38 312 LEU A N 1
ATOM 2394 C CA . LEU A 1 312 ? -17.109 24.375 -3.098 1 92.38 312 LEU A CA 1
ATOM 2395 C C . LEU A 1 312 ? -16.453 24.859 -1.809 1 92.38 312 LEU A C 1
ATOM 2397 O O . LEU A 1 312 ? -16.891 24.484 -0.713 1 92.38 312 LEU A O 1
ATOM 2401 N N . GLY A 1 313 ? -15.352 25.578 -1.938 1 82.94 313 GLY A N 1
ATOM 2402 C CA . GLY A 1 313 ? -14.719 26.203 -0.786 1 82.94 313 GLY A CA 1
ATOM 2403 C C . GLY A 1 313 ? -13.625 25.359 -0.168 1 82.94 313 GLY A C 1
ATOM 2404 O O . GLY A 1 313 ? -13.18 25.625 0.947 1 82.94 313 GLY A O 1
ATOM 2405 N N . GLY A 1 314 ? -13.242 24.25 -0.849 1 83.12 314 GLY A N 1
ATOM 2406 C CA . GLY A 1 314 ? -12.164 23.391 -0.385 1 83.12 314 GLY A CA 1
ATOM 2407 C C . GLY A 1 314 ? -10.883 23.562 -1.187 1 83.12 314 GLY A C 1
ATOM 2408 O O . GLY A 1 314 ? -10.555 24.656 -1.628 1 83.12 314 GLY A O 1
ATOM 2409 N N . GLY A 1 315 ? -10.07 22.484 -1.199 1 79.69 315 GLY A N 1
ATOM 2410 C CA . GLY A 1 315 ? -8.805 22.469 -1.916 1 79.69 315 GLY A CA 1
ATOM 2411 C C . GLY A 1 315 ? -8.047 21.172 -1.754 1 79.69 315 GLY A C 1
ATOM 2412 O O . GLY A 1 315 ? -8.555 20.203 -1.174 1 79.69 315 GLY A O 1
ATOM 2413 N N . GLY A 1 316 ? -6.836 21.031 -2.467 1 81 316 GLY A N 1
ATOM 2414 C CA . GLY A 1 316 ? -6.004 19.844 -2.387 1 81 316 GLY A CA 1
ATOM 2415 C C . GLY A 1 316 ? -5.188 19.594 -3.643 1 81 316 GLY A C 1
ATOM 2416 O O . GLY A 1 316 ? -4.73 20.547 -4.285 1 81 316 GLY A O 1
ATOM 2417 N N . HIS A 1 317 ? -4.98 18.328 -3.91 1 83.38 317 HIS A N 1
ATOM 2418 C CA . HIS A 1 317 ? -4.176 17.891 -5.047 1 83.38 317 HIS A CA 1
ATOM 2419 C C . HIS A 1 317 ? -5.059 17.484 -6.223 1 83.38 317 HIS A C 1
ATOM 2421 O O . HIS A 1 317 ? -6.277 17.344 -6.07 1 83.38 317 HIS A O 1
ATOM 2427 N N . LEU A 1 318 ? -4.391 17.312 -7.336 1 87.31 318 LEU A N 1
ATOM 2428 C CA . LEU A 1 318 ? -5.027 16.938 -8.594 1 87.31 318 LEU A CA 1
ATOM 2429 C C . LEU A 1 318 ? -5.93 15.719 -8.406 1 87.31 318 LEU A C 1
ATOM 2431 O O . LEU A 1 318 ? -7.027 15.664 -8.969 1 87.31 318 LEU A O 1
ATOM 2435 N N . ARG A 1 319 ? -5.566 14.797 -7.559 1 91.88 319 ARG A N 1
ATOM 2436 C CA . ARG A 1 319 ? -6.289 13.531 -7.457 1 91.88 319 ARG A CA 1
ATOM 2437 C C . ARG A 1 319 ? -6.832 13.32 -6.047 1 91.88 319 ARG A C 1
ATOM 2439 O O . ARG A 1 319 ? -7.43 12.281 -5.758 1 91.88 319 ARG A O 1
ATOM 2446 N N . ALA A 1 320 ? -6.574 14.219 -5.18 1 90.44 320 ALA A N 1
ATOM 2447 C CA . ALA A 1 320 ? -7 14.133 -3.787 1 90.44 320 ALA A CA 1
ATOM 2448 C C . ALA A 1 320 ? -7.285 15.516 -3.207 1 90.44 320 ALA A C 1
ATOM 2450 O O . ALA A 1 320 ? -6.375 16.344 -3.078 1 90.44 320 ALA A O 1
ATOM 2451 N N . ALA A 1 321 ? -8.516 15.703 -2.859 1 89.19 321 ALA A N 1
ATOM 2452 C CA . ALA A 1 321 ? -8.891 17.016 -2.338 1 89.19 321 ALA A CA 1
ATOM 2453 C C . ALA A 1 321 ? -9.953 16.891 -1.25 1 89.19 321 ALA A C 1
ATOM 2455 O O . ALA A 1 321 ? -10.523 15.812 -1.052 1 89.19 321 ALA A O 1
ATOM 2456 N N . GLY A 1 322 ? -10.133 17.969 -0.487 1 87.44 322 GLY A N 1
ATOM 2457 C CA . GLY A 1 322 ? -11.102 18 0.603 1 87.44 322 GLY A CA 1
ATOM 2458 C C . GLY A 1 322 ? -11.922 19.266 0.644 1 87.44 322 GLY A C 1
ATOM 2459 O O . GLY A 1 322 ? -11.5 20.297 0.121 1 87.44 322 GLY A O 1
ATOM 2460 N N . ILE A 1 323 ? -13.133 19.125 1.148 1 87.38 323 ILE A N 1
ATOM 2461 C CA . ILE A 1 323 ? -14.094 20.219 1.315 1 87.38 323 ILE A CA 1
ATOM 2462 C C . ILE A 1 323 ? -14.688 20.156 2.721 1 87.38 323 ILE A C 1
ATOM 2464 O O . ILE A 1 323 ? -14.914 19.078 3.266 1 87.38 323 ILE A O 1
ATOM 2468 N N . THR A 1 324 ? -14.828 21.25 3.301 1 86.5 324 THR A N 1
ATOM 2469 C CA . THR A 1 324 ? -15.703 21.375 4.465 1 86.5 324 THR A CA 1
ATOM 2470 C C . THR A 1 324 ? -16.922 22.219 4.125 1 86.5 324 THR A C 1
ATOM 2472 O O . THR A 1 324 ? -16.797 23.328 3.613 1 86.5 324 THR A O 1
ATOM 2475 N N . ILE A 1 325 ? -18.062 21.719 4.391 1 90.62 325 ILE A N 1
ATOM 2476 C CA . ILE A 1 325 ? -19.297 22.391 3.984 1 90.62 325 ILE A CA 1
ATOM 2477 C C . ILE A 1 325 ? -20.391 22.141 5.023 1 90.62 325 ILE A C 1
ATOM 2479 O O . ILE A 1 325 ? -20.422 21.078 5.66 1 90.62 325 ILE A O 1
ATOM 2483 N N . GLU A 1 326 ? -21.203 23.109 5.207 1 94 326 GLU A N 1
ATOM 2484 C CA . GLU A 1 326 ? -22.312 23 6.156 1 94 326 GLU A CA 1
ATOM 2485 C C . GLU A 1 326 ? -23.641 22.766 5.438 1 94 326 GLU A C 1
ATOM 2487 O O . GLU A 1 326 ? -23.844 23.25 4.32 1 94 326 GLU A O 1
ATOM 2492 N N . GLY A 1 327 ? -24.609 22.016 6.082 1 96 327 GLY A N 1
ATOM 2493 C CA . GLY A 1 327 ? -25.938 21.766 5.547 1 96 327 GLY A CA 1
ATOM 2494 C C . GLY A 1 327 ? -26.453 20.375 5.855 1 96 327 GLY A C 1
ATOM 2495 O O . GLY A 1 327 ? -25.828 19.625 6.609 1 96 327 GLY A O 1
ATOM 2496 N N . THR A 1 328 ? -27.656 20.109 5.328 1 96.38 328 THR A N 1
ATOM 2497 C CA . THR A 1 328 ? -28.188 18.766 5.418 1 96.38 328 THR A CA 1
ATOM 2498 C C . THR A 1 328 ? -27.484 17.828 4.43 1 96.38 328 THR A C 1
ATOM 2500 O O . THR A 1 328 ? -26.781 18.297 3.523 1 96.38 328 THR A O 1
ATOM 2503 N N . ARG A 1 329 ? -27.641 16.609 4.641 1 95.81 329 ARG A N 1
ATOM 2504 C CA . ARG A 1 329 ? -27.062 15.641 3.719 1 95.81 329 ARG A CA 1
ATOM 2505 C C . ARG A 1 329 ? -27.516 15.898 2.287 1 95.81 329 ARG A C 1
ATOM 2507 O O . ARG A 1 329 ? -26.719 15.859 1.355 1 95.81 329 ARG A O 1
ATOM 2514 N N . GLU A 1 330 ? -28.766 16.141 2.141 1 96.81 330 GLU A N 1
ATOM 2515 C CA . GLU A 1 330 ? -29.328 16.375 0.819 1 96.81 330 GLU A CA 1
ATOM 2516 C C . GLU A 1 330 ? -28.688 17.578 0.15 1 96.81 330 GLU A C 1
ATOM 2518 O O . GLU A 1 330 ? -28.375 17.547 -1.042 1 96.81 330 GLU A O 1
ATOM 2523 N N . GLU A 1 331 ? -28.469 18.578 0.942 1 97.38 331 GLU A N 1
ATOM 2524 C CA . GLU A 1 331 ? -27.844 19.797 0.423 1 97.38 331 GLU A CA 1
ATOM 2525 C C . GLU A 1 331 ? -26.391 19.531 0.018 1 97.38 331 GLU A C 1
ATOM 2527 O O . GLU A 1 331 ? -25.938 20.031 -1.011 1 97.38 331 GLU A O 1
ATOM 2532 N N . VAL A 1 332 ? -25.734 18.812 0.782 1 96.94 332 VAL A N 1
ATOM 2533 C CA . VAL A 1 332 ? -24.328 18.531 0.547 1 96.94 332 VAL A CA 1
ATOM 2534 C C . VAL A 1 332 ? -24.172 17.656 -0.697 1 96.94 332 VAL A C 1
ATOM 2536 O O . VAL A 1 332 ? -23.312 17.906 -1.546 1 96.94 332 VAL A O 1
ATOM 2539 N N . VAL A 1 333 ? -25.016 16.656 -0.825 1 97.19 333 VAL A N 1
ATOM 2540 C CA . VAL A 1 333 ? -25 15.789 -2 1 97.19 333 VAL A CA 1
ATOM 2541 C C . VAL A 1 333 ? -25.344 16.609 -3.246 1 97.19 333 VAL A C 1
ATOM 2543 O O . VAL A 1 333 ? -24.719 16.453 -4.293 1 97.19 333 VAL A O 1
ATOM 2546 N N . ALA A 1 334 ? -26.281 17.469 -3.102 1 97.25 334 ALA A N 1
ATOM 2547 C CA . ALA A 1 334 ? -26.688 18.312 -4.219 1 97.25 334 ALA A CA 1
ATOM 2548 C C . ALA A 1 334 ? -25.531 19.219 -4.652 1 97.25 334 ALA A C 1
ATOM 2550 O O . ALA A 1 334 ? -25.328 19.469 -5.844 1 97.25 334 ALA A O 1
ATOM 2551 N N . ALA A 1 335 ? -24.859 19.734 -3.721 1 97.19 335 ALA A N 1
ATOM 2552 C CA . ALA A 1 335 ? -23.719 20.578 -4.031 1 97.19 335 ALA A CA 1
ATOM 2553 C C . ALA A 1 335 ? -22.656 19.797 -4.797 1 97.19 335 ALA A C 1
ATOM 2555 O O . ALA A 1 335 ? -22.094 20.281 -5.781 1 97.19 335 ALA A O 1
ATOM 2556 N N . LEU A 1 336 ? -22.406 18.594 -4.344 1 96.69 336 LEU A N 1
ATOM 2557 C CA . LEU A 1 336 ? -21.422 17.75 -4.988 1 96.69 336 LEU A CA 1
ATOM 2558 C C . LEU A 1 336 ? -21.844 17.391 -6.406 1 96.69 336 LEU A C 1
ATOM 2560 O O . LEU A 1 336 ? -21.047 17.453 -7.34 1 96.69 336 LEU A O 1
ATOM 2564 N N . LEU A 1 337 ? -23.094 17.047 -6.539 1 97.19 337 LEU A N 1
ATOM 2565 C CA . LEU A 1 337 ? -23.641 16.703 -7.852 1 97.19 337 LEU A CA 1
ATOM 2566 C C . LEU A 1 337 ? -23.672 17.922 -8.766 1 97.19 337 LEU A C 1
ATOM 2568 O O . LEU A 1 337 ? -23.422 17.812 -9.969 1 97.19 337 LEU A O 1
ATOM 2572 N N . GLY A 1 338 ? -23.875 19.062 -8.164 1 96.62 338 GLY A N 1
ATOM 2573 C CA . GLY A 1 338 ? -23.922 20.312 -8.906 1 96.62 338 GLY A CA 1
ATOM 2574 C C . GLY A 1 338 ? -22.562 20.734 -9.43 1 96.62 338 GLY A C 1
ATOM 2575 O O . GLY A 1 338 ? -22.469 21.547 -10.352 1 96.62 338 GLY A O 1
ATOM 2576 N N . ALA A 1 339 ? -21.531 20.188 -8.852 1 96.88 339 ALA A N 1
ATOM 2577 C CA . ALA A 1 339 ? -20.172 20.516 -9.281 1 96.88 339 ALA A CA 1
ATOM 2578 C C . ALA A 1 339 ? -19.781 19.703 -10.508 1 96.88 339 ALA A C 1
ATOM 2580 O O . ALA A 1 339 ? -18.625 19.734 -10.938 1 96.88 339 ALA A O 1
ATOM 2581 N N . SER A 1 340 ? -20.719 19.031 -11.117 1 97.06 340 SER A N 1
ATOM 2582 C CA . SER A 1 340 ? -20.516 18.188 -12.273 1 97.06 340 SER A CA 1
ATOM 2583 C C . SER A 1 340 ? -19.906 18.953 -13.438 1 97.06 340 SER A C 1
ATOM 2585 O O . SER A 1 340 ? -19.016 18.453 -14.133 1 97.06 340 SER A O 1
ATOM 2587 N N . GLU A 1 341 ? -20.297 20.156 -13.609 1 96.06 341 GLU A N 1
ATOM 2588 C CA . GLU A 1 341 ? -19.797 20.969 -14.711 1 96.06 341 GLU A CA 1
ATOM 2589 C C . GLU A 1 341 ? -18.328 21.344 -14.492 1 96.06 341 GLU A C 1
ATOM 2591 O O . GLU A 1 341 ? -17.547 21.391 -15.438 1 96.06 341 GLU A O 1
ATOM 2596 N N . VAL A 1 342 ? -18.062 21.641 -13.273 1 96.69 342 VAL A N 1
ATOM 2597 C CA . VAL A 1 342 ? -16.672 21.938 -12.945 1 96.69 342 VAL A CA 1
ATOM 2598 C C . VAL A 1 342 ? -15.797 20.734 -13.227 1 96.69 342 VAL A C 1
ATOM 2600 O O . VAL A 1 342 ? -14.734 20.859 -13.844 1 96.69 342 VAL A O 1
ATOM 2603 N N . ALA A 1 343 ? -16.25 19.547 -12.812 1 96.25 343 ALA A N 1
ATOM 2604 C CA . ALA A 1 343 ? -15.516 18.312 -13.055 1 96.25 343 ALA A CA 1
ATOM 2605 C C . ALA A 1 343 ? -15.305 18.078 -14.547 1 96.25 343 ALA A C 1
ATOM 2607 O O . ALA A 1 343 ? -14.195 17.766 -14.984 1 96.25 343 ALA A O 1
ATOM 2608 N N . SER A 1 344 ? -16.375 18.312 -15.273 1 96.44 344 SER A N 1
ATOM 2609 C CA . SER A 1 344 ? -16.328 18.094 -16.719 1 96.44 344 SER A CA 1
ATOM 2610 C C . SER A 1 344 ? -15.312 19.031 -17.375 1 96.44 344 SER A C 1
ATOM 2612 O O . SER A 1 344 ? -14.625 18.641 -18.328 1 96.44 344 SER A O 1
ATOM 2614 N N . ALA A 1 345 ? -15.156 20.156 -16.906 1 96 345 ALA A N 1
ATOM 2615 C CA . ALA A 1 345 ? -14.289 21.172 -17.5 1 96 345 ALA A CA 1
ATOM 2616 C C . ALA A 1 345 ? -12.82 20.828 -17.297 1 96 345 ALA A C 1
ATOM 2618 O O . ALA A 1 345 ? -11.953 21.359 -17.984 1 96 345 ALA A O 1
ATOM 2619 N N . THR A 1 346 ? -12.57 19.938 -16.344 1 94.38 346 THR A N 1
ATOM 2620 C CA . THR A 1 346 ? -11.188 19.609 -16.062 1 94.38 346 THR A CA 1
ATOM 2621 C C . THR A 1 346 ? -10.719 18.438 -16.906 1 94.38 346 THR A C 1
ATOM 2623 O O . THR A 1 346 ? -9.547 18.047 -16.844 1 94.38 346 THR A O 1
ATOM 2626 N N . VAL A 1 347 ? -11.617 17.812 -17.562 1 91.88 347 VAL A N 1
ATOM 2627 C CA . VAL A 1 347 ? -11.312 16.609 -18.328 1 91.88 347 VAL A CA 1
ATOM 2628 C C . VAL A 1 347 ? -11.188 16.953 -19.812 1 91.88 347 VAL A C 1
ATOM 2630 O O . VAL A 1 347 ? -12.047 17.656 -20.375 1 91.88 347 VAL A O 1
ATOM 2633 N N . ASP A 1 348 ? -10 16.625 -20.422 1 83.25 348 ASP A N 1
ATOM 2634 C CA . ASP A 1 348 ? -9.852 16.781 -21.859 1 83.25 348 ASP A CA 1
ATOM 2635 C C . ASP A 1 348 ? -10.445 15.578 -22.609 1 83.25 348 ASP A C 1
ATOM 2637 O O . ASP A 1 348 ? -9.836 14.5 -22.641 1 83.25 348 ASP A O 1
ATOM 2641 N N . PHE A 1 349 ? -11.664 15.703 -23.031 1 69.94 349 PHE A N 1
ATOM 2642 C CA . PHE A 1 349 ? -12.336 14.633 -23.766 1 69.94 349 PHE A CA 1
ATOM 2643 C C . PHE A 1 349 ? -11.883 14.594 -25.219 1 69.94 349 PHE A C 1
ATOM 2645 O O . PHE A 1 349 ? -11.945 15.609 -25.906 1 69.94 349 PHE A O 1
ATOM 2652 N N . GLU A 1 350 ? -10.688 14.5 -25.703 1 52.19 350 GLU A N 1
ATOM 2653 C CA . GLU A 1 350 ? -10.43 14.461 -27.125 1 52.19 350 GLU A CA 1
ATOM 2654 C C . GLU A 1 350 ? -11.453 13.594 -27.859 1 52.19 350 GLU A C 1
ATOM 2656 O O . GLU A 1 350 ? -11.977 12.641 -27.281 1 52.19 350 GLU A O 1
ATOM 2661 N N . MET B 1 1 ? 24.625 7.555 -23.266 1 26.42 1 MET B N 1
ATOM 2662 C CA . MET B 1 1 ? 25.766 7.363 -22.375 1 26.42 1 MET B CA 1
ATOM 2663 C C . MET B 1 1 ? 25.906 5.898 -21.984 1 26.42 1 MET B C 1
ATOM 2665 O O . MET B 1 1 ? 25 5.328 -21.375 1 26.42 1 MET B O 1
ATOM 2669 N N . THR B 1 2 ? 26.609 5.18 -22.672 1 31.91 2 THR B N 1
ATOM 2670 C CA . THR B 1 2 ? 27 3.779 -22.531 1 31.91 2 THR B CA 1
ATOM 2671 C C . THR B 1 2 ? 27.562 3.512 -21.141 1 31.91 2 THR B C 1
ATOM 2673 O O . THR B 1 2 ? 28.578 4.105 -20.766 1 31.91 2 THR B O 1
ATOM 2676 N N . THR B 1 3 ? 26.672 3.229 -20.328 1 41.91 3 THR B N 1
ATOM 2677 C CA . THR B 1 3 ? 27.297 2.834 -19.078 1 41.91 3 THR B CA 1
ATOM 2678 C C . THR B 1 3 ? 28.5 1.925 -19.328 1 41.91 3 THR B C 1
ATOM 2680 O O . THR B 1 3 ? 28.406 0.971 -20.109 1 41.91 3 THR B O 1
ATOM 2683 N N . SER B 1 4 ? 29.578 2.4 -19 1 44.53 4 SER B N 1
ATOM 2684 C CA . SER B 1 4 ? 30.875 1.775 -19.297 1 44.53 4 SER B CA 1
ATOM 2685 C C . SER B 1 4 ? 30.922 0.343 -18.766 1 44.53 4 SER B C 1
ATOM 2687 O O . SER B 1 4 ? 30.219 0.001 -17.812 1 44.53 4 SER B O 1
ATOM 2689 N N . PRO B 1 5 ? 31.609 -0.528 -19.453 1 47.06 5 PRO B N 1
ATOM 2690 C CA . PRO B 1 5 ? 31.875 -1.901 -19.016 1 47.06 5 PRO B CA 1
ATOM 2691 C C . PRO B 1 5 ? 32.281 -1.987 -17.547 1 47.06 5 PRO B C 1
ATOM 2693 O O . PRO B 1 5 ? 31.906 -2.93 -16.859 1 47.06 5 PRO B O 1
ATOM 2696 N N . GLN B 1 6 ? 32.906 -1.013 -17.109 1 44.34 6 GLN B N 1
ATOM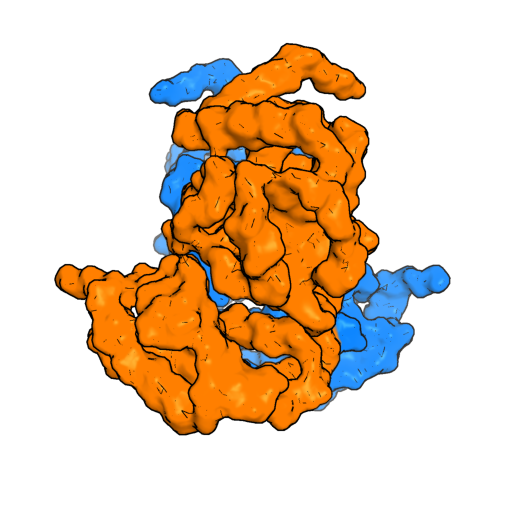 2697 C CA . GLN B 1 6 ? 33.375 -0.979 -15.719 1 44.34 6 GLN B CA 1
ATOM 2698 C C . GLN B 1 6 ? 32.219 -0.757 -14.758 1 44.34 6 GLN B C 1
ATOM 2700 O O . GLN B 1 6 ? 32.125 -1.394 -13.703 1 44.34 6 GLN B O 1
ATOM 2705 N N . ALA B 1 7 ? 31.344 0.04 -15.07 1 47.56 7 ALA B N 1
ATOM 2706 C CA . ALA B 1 7 ? 30.172 0.265 -14.234 1 47.56 7 ALA B CA 1
ATOM 2707 C C . ALA B 1 7 ? 29.25 -0.959 -14.234 1 47.56 7 ALA B C 1
ATOM 2709 O O . ALA B 1 7 ? 28.656 -1.289 -13.203 1 47.56 7 ALA B O 1
ATOM 2710 N N . GLN B 1 8 ? 29.266 -1.695 -15.32 1 41.81 8 GLN B N 1
ATOM 2711 C CA . GLN B 1 8 ? 28.578 -2.977 -15.391 1 41.81 8 GLN B CA 1
ATOM 2712 C C . GLN B 1 8 ? 29.266 -4.02 -14.508 1 41.81 8 GLN B C 1
ATOM 2714 O O . GLN B 1 8 ? 28.594 -4.793 -13.82 1 41.81 8 GLN B O 1
ATOM 2719 N N . GLU B 1 9 ? 30.531 -4.023 -14.594 1 45.94 9 GLU B N 1
ATOM 2720 C CA . GLU B 1 9 ? 31.297 -4.934 -13.758 1 45.94 9 GLU B CA 1
ATOM 2721 C C . GLU B 1 9 ? 31.172 -4.57 -12.281 1 45.94 9 GLU B C 1
ATOM 2723 O O . GLU B 1 9 ? 31.047 -5.449 -11.43 1 45.94 9 GLU B O 1
ATOM 2728 N N . GLN B 1 10 ? 31.25 -3.322 -11.938 1 44.66 10 GLN B N 1
ATOM 2729 C CA . GLN B 1 10 ? 31.109 -2.881 -10.555 1 44.66 10 GLN B CA 1
ATOM 2730 C C . GLN B 1 10 ? 29.688 -3.152 -10.047 1 44.66 10 GLN B C 1
ATOM 2732 O O . GLN B 1 10 ? 29.516 -3.576 -8.898 1 44.66 10 GLN B O 1
ATOM 2737 N N . ALA B 1 11 ? 28.734 -3.041 -10.82 1 44.16 11 ALA B N 1
ATOM 2738 C CA . ALA B 1 11 ? 27.359 -3.404 -10.492 1 44.16 11 ALA B CA 1
ATOM 2739 C C . ALA B 1 11 ? 27.219 -4.914 -10.312 1 44.16 11 ALA B C 1
ATOM 2741 O O . ALA B 1 11 ? 26.547 -5.371 -9.383 1 44.16 11 ALA B O 1
ATOM 2742 N N . ALA B 1 12 ? 27.812 -5.648 -11.211 1 42.16 12 ALA B N 1
ATOM 2743 C CA . ALA B 1 12 ? 27.859 -7.102 -11.078 1 42.16 12 ALA B CA 1
ATOM 2744 C C . ALA B 1 12 ? 28.578 -7.516 -9.797 1 42.16 12 ALA B C 1
ATOM 2746 O O . ALA B 1 12 ? 28.156 -8.453 -9.109 1 42.16 12 ALA B O 1
ATOM 2747 N N . HIS B 1 13 ? 29.625 -6.867 -9.555 1 44.56 13 HIS B N 1
ATOM 2748 C CA . HIS B 1 13 ? 30.406 -7.16 -8.344 1 44.56 13 HIS B CA 1
ATOM 2749 C C . HIS B 1 13 ? 29.625 -6.773 -7.094 1 44.56 13 HIS B C 1
ATOM 2751 O O . HIS B 1 13 ? 29.594 -7.527 -6.121 1 44.56 13 HIS B O 1
ATOM 2757 N N . GLN B 1 14 ? 29.047 -5.645 -7.043 1 44.94 14 GLN B N 1
ATOM 2758 C CA . GLN B 1 14 ? 28.234 -5.227 -5.898 1 44.94 14 GLN B CA 1
ATOM 2759 C C . GLN B 1 14 ? 27.016 -6.121 -5.734 1 44.94 14 GLN B C 1
ATOM 2761 O O . GLN B 1 14 ? 26.625 -6.445 -4.613 1 44.94 14 GLN B O 1
ATOM 2766 N N . LEU B 1 15 ? 26.484 -6.52 -6.82 1 45.34 15 LEU B N 1
ATOM 2767 C CA . LEU B 1 15 ? 25.375 -7.48 -6.84 1 45.34 15 LEU B CA 1
ATOM 2768 C C . LEU B 1 15 ? 25.859 -8.852 -6.375 1 45.34 15 LEU B C 1
ATOM 2770 O O . LEU B 1 15 ? 25.156 -9.547 -5.641 1 45.34 15 LEU B O 1
ATOM 2774 N N . SER B 1 16 ? 27.016 -9.281 -6.914 1 43.78 16 SER B N 1
ATOM 2775 C CA . SER B 1 16 ? 27.609 -10.516 -6.422 1 43.78 16 SER B CA 1
ATOM 2776 C C . SER B 1 16 ? 27.781 -10.484 -4.906 1 43.78 16 SER B C 1
ATOM 2778 O O . SER B 1 16 ? 27.578 -11.492 -4.23 1 43.78 16 SER B O 1
ATOM 2780 N N . GLN B 1 17 ? 28.078 -9.414 -4.426 1 47.28 17 GLN B N 1
ATOM 2781 C CA . GLN B 1 17 ? 28.203 -9.281 -2.977 1 47.28 17 GLN B CA 1
ATOM 2782 C C . GLN B 1 17 ? 26.844 -9.312 -2.293 1 47.28 17 GLN B C 1
ATOM 2784 O O . GLN B 1 17 ? 26.734 -9.734 -1.141 1 47.28 17 GLN B O 1
ATOM 2789 N N . ALA B 1 18 ? 25.844 -8.906 -3.135 1 51.53 18 ALA B N 1
ATOM 2790 C CA . ALA B 1 18 ? 24.516 -8.859 -2.533 1 51.53 18 ALA B CA 1
ATOM 2791 C C . ALA B 1 18 ? 23.891 -10.25 -2.484 1 51.53 18 ALA B C 1
ATOM 2793 O O . ALA B 1 18 ? 23.156 -10.578 -1.552 1 51.53 18 ALA B O 1
ATOM 2794 N N . ILE B 1 19 ? 24.25 -11.062 -3.572 1 62.09 19 ILE B N 1
ATOM 2795 C CA . ILE B 1 19 ? 23.719 -12.422 -3.549 1 62.09 19 ILE B CA 1
ATOM 2796 C C . ILE B 1 19 ? 24.422 -13.234 -2.471 1 62.09 19 ILE B C 1
ATOM 2798 O O . ILE B 1 19 ? 25.656 -13.32 -2.461 1 62.09 19 ILE B O 1
ATOM 2802 N N . GLY B 1 20 ? 23.688 -13.586 -1.58 1 68.62 20 GLY B N 1
ATOM 2803 C CA . GLY B 1 20 ? 24.25 -14.367 -0.491 1 68.62 20 GLY B CA 1
ATOM 2804 C C . GLY B 1 20 ? 25.156 -15.484 -0.965 1 68.62 20 GLY B C 1
ATOM 2805 O O . GLY B 1 20 ? 24.922 -16.078 -2.023 1 68.62 20 GLY B O 1
ATOM 2806 N N . ARG B 1 21 ? 26.266 -15.625 -0.426 1 71.94 21 ARG B N 1
ATOM 2807 C CA . ARG B 1 21 ? 27.234 -16.672 -0.705 1 71.94 21 ARG B CA 1
ATOM 2808 C C . ARG B 1 21 ? 26.547 -18.016 -0.903 1 71.94 21 ARG B C 1
ATOM 2810 O O . ARG B 1 21 ? 26.984 -18.844 -1.711 1 71.94 21 ARG B O 1
ATOM 2817 N N . HIS B 1 22 ? 25.391 -18.141 -0.379 1 84.38 22 HIS B N 1
ATOM 2818 C CA . HIS B 1 22 ? 24.688 -19.406 -0.426 1 84.38 22 HIS B CA 1
ATOM 2819 C C . HIS B 1 22 ? 24 -19.625 -1.777 1 84.38 22 HIS B C 1
ATOM 2821 O O . HIS B 1 22 ? 23.641 -20.75 -2.127 1 84.38 22 HIS B O 1
ATOM 2827 N N . MET B 1 23 ? 23.953 -18.594 -2.561 1 91.88 23 MET B N 1
ATOM 2828 C CA . MET B 1 23 ? 23.234 -18.688 -3.836 1 91.88 23 MET B CA 1
ATOM 2829 C C . MET B 1 23 ? 24.219 -18.922 -4.984 1 91.88 23 MET B C 1
ATOM 2831 O O . MET B 1 23 ? 23.812 -19.219 -6.105 1 91.88 23 MET B O 1
ATOM 2835 N N . SER B 1 24 ? 25.5 -18.875 -4.73 1 92.19 24 SER B N 1
ATOM 2836 C CA . SER B 1 24 ? 26.5 -18.953 -5.789 1 92.19 24 SER 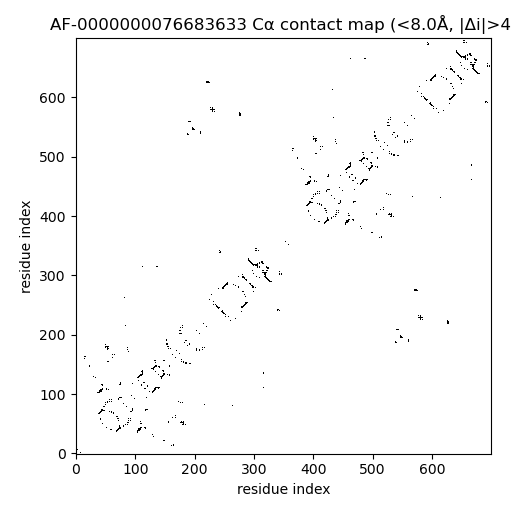B CA 1
ATOM 2837 C C . SER B 1 24 ? 26.453 -20.297 -6.504 1 92.19 24 SER B C 1
ATOM 2839 O O . SER B 1 24 ? 26.406 -20.344 -7.738 1 92.19 24 SER B O 1
ATOM 2841 N N . LYS B 1 25 ? 26.422 -21.391 -5.777 1 94.69 25 LYS B N 1
ATOM 2842 C CA . LYS B 1 25 ? 26.422 -22.719 -6.371 1 94.69 25 LYS B CA 1
ATOM 2843 C C . LYS B 1 25 ? 25.141 -22.969 -7.172 1 94.69 25 LYS B C 1
ATOM 2845 O O . LYS B 1 25 ? 25.203 -23.344 -8.344 1 94.69 25 LYS B O 1
ATOM 2850 N N . PRO B 1 26 ? 24 -22.703 -6.547 1 96.81 26 PRO B N 1
ATOM 2851 C CA . PRO B 1 26 ? 22.766 -22.891 -7.324 1 96.81 26 PRO B CA 1
ATOM 2852 C C . PRO B 1 26 ? 22.734 -22.031 -8.594 1 96.81 26 PRO B C 1
ATOM 2854 O O . PRO B 1 26 ? 22.219 -22.469 -9.617 1 96.81 26 PRO B O 1
ATOM 2857 N N . ILE B 1 27 ? 23.281 -20.891 -8.539 1 97.06 27 ILE B N 1
ATOM 2858 C CA . ILE B 1 27 ? 23.297 -20 -9.695 1 97.06 27 ILE B CA 1
ATOM 2859 C C . ILE B 1 27 ? 24.156 -20.609 -10.797 1 97.06 27 ILE B C 1
ATOM 2861 O O . ILE B 1 27 ? 23.75 -20.656 -11.961 1 97.06 27 ILE B O 1
ATOM 2865 N N . GLN B 1 28 ? 25.281 -21.094 -10.461 1 96.12 28 GLN B N 1
ATOM 2866 C CA . GLN B 1 28 ? 26.172 -21.703 -11.438 1 96.12 28 GLN B CA 1
ATOM 2867 C C . GLN B 1 28 ? 25.562 -22.969 -12.031 1 96.12 28 GLN B C 1
ATOM 2869 O O . GLN B 1 28 ? 25.656 -23.203 -13.234 1 96.12 28 GLN B O 1
ATOM 2874 N N . GLN B 1 29 ? 24.969 -23.75 -11.211 1 97.56 29 GLN B N 1
ATOM 2875 C CA . GLN B 1 29 ? 24.312 -24.969 -11.664 1 97.56 29 GLN B CA 1
ATOM 2876 C C . GLN B 1 29 ? 23.156 -24.656 -12.617 1 97.56 29 GLN B C 1
ATOM 2878 O O . GLN B 1 29 ? 22.953 -25.359 -13.609 1 97.56 29 GLN B O 1
ATOM 2883 N N . THR B 1 30 ? 22.406 -23.625 -12.273 1 98 30 THR B N 1
ATOM 2884 C CA . THR B 1 30 ? 21.281 -23.203 -13.117 1 98 30 THR B CA 1
ATOM 2885 C C . THR B 1 30 ? 21.781 -22.766 -14.492 1 98 30 THR B C 1
ATOM 2887 O O . THR B 1 30 ? 21.234 -23.188 -15.516 1 98 30 THR B O 1
ATOM 2890 N N . GLN B 1 31 ? 22.859 -21.984 -14.516 1 97.12 31 GLN B N 1
ATOM 2891 C CA . GLN B 1 31 ? 23.422 -21.516 -15.781 1 97.12 31 GLN B CA 1
ATOM 2892 C C . GLN B 1 31 ? 23.906 -22.703 -16.625 1 97.12 31 GLN B C 1
ATOM 2894 O O . GLN B 1 31 ? 23.672 -22.75 -17.828 1 97.12 31 GLN B O 1
ATOM 2899 N N . ALA B 1 32 ? 24.547 -23.625 -15.984 1 97.12 32 ALA B N 1
ATOM 2900 C CA . ALA B 1 32 ? 25.047 -24.812 -16.672 1 97.12 32 ALA B CA 1
ATOM 2901 C C . ALA B 1 32 ? 23.922 -25.625 -17.281 1 97.12 32 ALA B C 1
ATOM 2903 O O . ALA B 1 32 ? 24 -26.047 -18.438 1 97.12 32 ALA B O 1
ATOM 2904 N N . MET B 1 33 ? 22.875 -25.828 -16.516 1 98 33 MET B N 1
ATOM 2905 C CA . MET B 1 33 ? 21.75 -26.609 -17.016 1 98 33 MET B CA 1
ATOM 2906 C C . MET B 1 33 ? 21.078 -25.906 -18.188 1 98 33 MET B C 1
ATOM 2908 O O . MET B 1 33 ? 20.641 -26.562 -19.141 1 98 33 MET B O 1
ATOM 2912 N N . LEU B 1 34 ? 20.984 -24.609 -18.141 1 98.25 34 LEU B N 1
ATOM 2913 C CA . LEU B 1 34 ? 20.297 -23.844 -19.172 1 98.25 34 LEU B CA 1
ATOM 2914 C C . LEU B 1 34 ? 21.141 -23.75 -20.438 1 98.25 34 LEU B C 1
ATOM 2916 O O . LEU B 1 34 ? 20.594 -23.547 -21.531 1 98.25 34 LEU B O 1
ATOM 2920 N N . THR B 1 35 ? 22.422 -23.891 -20.297 1 96.38 35 THR B N 1
ATOM 2921 C CA . THR B 1 35 ? 23.312 -23.875 -21.453 1 96.38 35 THR B CA 1
ATOM 2922 C C . THR B 1 35 ? 23 -25.047 -22.375 1 96.38 35 THR B C 1
ATOM 2924 O O . THR B 1 35 ? 23.109 -24.922 -23.609 1 96.38 35 THR B O 1
ATOM 2927 N N . ASP B 1 36 ? 22.516 -26.156 -21.844 1 94.12 36 ASP B N 1
ATOM 2928 C CA . ASP B 1 36 ? 22.266 -27.375 -22.609 1 94.12 36 ASP B CA 1
ATOM 2929 C C . ASP B 1 36 ? 20.781 -27.531 -22.922 1 94.12 36 ASP B C 1
ATOM 2931 O O . ASP B 1 36 ? 20.359 -28.531 -23.516 1 94.12 36 ASP B O 1
ATOM 2935 N N . ALA B 1 37 ? 20.016 -26.578 -22.531 1 97.81 37 ALA B N 1
ATOM 2936 C CA . ALA B 1 37 ? 18.562 -26.688 -22.703 1 97.81 37 ALA B CA 1
ATOM 2937 C C . ALA B 1 37 ? 18.156 -26.344 -24.141 1 97.81 37 ALA B C 1
ATOM 2939 O O . ALA B 1 37 ? 18.828 -25.562 -24.812 1 97.81 37 ALA B O 1
ATOM 2940 N N . LYS B 1 38 ? 17.094 -26.906 -24.625 1 95.75 38 LYS B N 1
ATOM 2941 C CA . LYS B 1 38 ? 16.531 -26.609 -25.938 1 95.75 38 LYS B CA 1
ATOM 2942 C C . LYS B 1 38 ? 15.141 -25.984 -25.812 1 95.75 38 LYS B C 1
ATOM 2944 O O . LYS B 1 38 ? 14.891 -24.906 -26.375 1 95.75 38 LYS B O 1
ATOM 2949 N N . LYS B 1 39 ? 14.258 -26.703 -25.125 1 98.25 39 LYS B N 1
ATOM 2950 C CA . LYS B 1 39 ? 12.898 -26.25 -24.859 1 98.25 39 LYS B CA 1
ATOM 2951 C C . LYS B 1 39 ? 12.625 -26.203 -23.359 1 98.25 39 LYS B C 1
ATOM 2953 O O . LYS B 1 39 ? 12.727 -27.219 -22.672 1 98.25 39 LYS B O 1
ATOM 2958 N N . VAL B 1 40 ? 12.289 -24.984 -22.922 1 98.81 40 VAL B N 1
ATOM 2959 C CA . VAL B 1 40 ? 12.141 -24.797 -21.484 1 98.81 40 VAL B CA 1
ATOM 2960 C C . VAL B 1 40 ? 10.688 -24.484 -21.141 1 98.81 40 VAL B C 1
ATOM 2962 O O . VAL B 1 40 ? 10.062 -23.641 -21.797 1 98.81 40 VAL B O 1
ATOM 2965 N N . GLY B 1 41 ? 10.07 -25.219 -20.234 1 98.88 41 GLY B N 1
ATOM 2966 C CA . GLY B 1 41 ? 8.789 -24.891 -19.625 1 98.88 41 GLY B CA 1
ATOM 2967 C C . GLY B 1 41 ? 8.922 -24.219 -18.266 1 98.88 41 GLY B C 1
ATOM 2968 O O . GLY B 1 41 ? 9.609 -24.734 -17.375 1 98.88 41 GLY B O 1
ATOM 2969 N N . VAL B 1 42 ? 8.352 -23.016 -18.125 1 98.94 42 VAL B N 1
ATOM 2970 C CA . VAL B 1 42 ? 8.336 -22.297 -16.859 1 98.94 42 VAL B CA 1
ATOM 2971 C C . VAL B 1 42 ? 6.961 -22.406 -16.219 1 98.94 42 VAL B C 1
ATOM 2973 O O . VAL B 1 42 ? 5.957 -21.984 -16.797 1 98.94 42 VAL B O 1
ATOM 2976 N N . VAL B 1 43 ? 6.914 -22.938 -14.977 1 98.81 43 VAL B N 1
ATOM 2977 C CA . VAL B 1 43 ? 5.625 -23.25 -14.367 1 98.81 43 VAL B CA 1
ATOM 2978 C C . VAL B 1 43 ? 5.531 -22.562 -13 1 98.81 43 VAL B C 1
ATOM 2980 O O . VAL B 1 43 ? 6.434 -22.688 -12.172 1 98.81 43 VAL B O 1
ATOM 2983 N N . CYS B 1 44 ? 4.48 -21.781 -12.766 1 97.75 44 CYS B N 1
ATOM 2984 C CA . CYS B 1 44 ? 4.211 -21.234 -11.445 1 97.75 44 CYS B CA 1
ATOM 2985 C C . CYS B 1 44 ? 3.096 -22 -10.75 1 97.75 44 CYS B C 1
ATOM 2987 O O . CYS B 1 44 ? 2.561 -22.969 -11.305 1 97.75 44 CYS B O 1
ATOM 2989 N N . HIS B 1 45 ? 2.812 -21.609 -9.516 1 92.69 45 HIS B N 1
ATOM 2990 C CA . HIS B 1 45 ? 1.854 -22.391 -8.742 1 92.69 45 HIS B CA 1
ATOM 2991 C C . HIS B 1 45 ? 0.434 -22.188 -9.258 1 92.69 45 HIS B C 1
ATOM 2993 O O . HIS B 1 45 ? 0.153 -21.203 -9.953 1 92.69 45 HIS B O 1
ATOM 2999 N N . VAL B 1 46 ? -0.394 -23.094 -8.969 1 88.25 46 VAL B N 1
ATOM 3000 C CA . VAL B 1 46 ? -1.812 -23.016 -9.305 1 88.25 46 VAL B CA 1
ATOM 3001 C C . VAL B 1 46 ? -2.438 -21.797 -8.617 1 88.25 46 VAL B C 1
ATOM 3003 O O . VAL B 1 46 ? -1.961 -21.359 -7.57 1 88.25 46 VAL B O 1
ATOM 3006 N N . HIS B 1 47 ? -3.432 -21.203 -9.266 1 83.31 47 HIS B N 1
ATOM 3007 C CA . HIS B 1 47 ? -4.062 -19.984 -8.766 1 83.31 47 HIS B CA 1
ATOM 3008 C C . HIS B 1 47 ? -3.023 -18.906 -8.492 1 83.31 47 HIS B C 1
ATOM 3010 O O . HIS B 1 47 ? -2.906 -18.422 -7.367 1 83.31 47 HIS B O 1
ATOM 3016 N N . PRO B 1 48 ? -2.391 -18.656 -9.539 1 92.19 48 PRO B N 1
ATOM 3017 C CA . PRO B 1 48 ? -1.208 -17.797 -9.391 1 92.19 48 PRO B CA 1
ATOM 3018 C C . PRO B 1 48 ? -1.552 -16.391 -8.906 1 92.19 48 PRO B C 1
ATOM 3020 O O . PRO B 1 48 ? -2.691 -15.945 -9.062 1 92.19 48 PRO B O 1
ATOM 3023 N N . ASP B 1 49 ? -0.573 -15.797 -8.242 1 91.25 49 ASP B N 1
ATOM 3024 C CA . ASP B 1 49 ? -0.64 -14.383 -7.91 1 91.25 49 ASP B CA 1
ATOM 3025 C C . ASP B 1 49 ? 0.348 -13.57 -8.75 1 91.25 49 ASP B C 1
ATOM 3027 O O . ASP B 1 49 ? 0.894 -14.086 -9.734 1 91.25 49 ASP B O 1
ATOM 3031 N N . ALA B 1 50 ? 0.536 -12.352 -8.445 1 96.88 50 ALA B N 1
ATOM 3032 C CA . ALA B 1 50 ? 1.34 -11.469 -9.289 1 96.88 50 ALA B CA 1
ATOM 3033 C C . ALA B 1 50 ? 2.816 -11.859 -9.234 1 96.88 50 ALA B C 1
ATOM 3035 O O . ALA B 1 50 ? 3.539 -11.727 -10.227 1 96.88 50 ALA B O 1
ATOM 3036 N N . ASP B 1 51 ? 3.277 -12.328 -8.094 1 97.62 51 ASP B N 1
ATOM 3037 C CA . ASP B 1 51 ? 4.66 -12.781 -8 1 97.62 51 ASP B CA 1
ATOM 3038 C C . ASP B 1 51 ? 4.895 -14 -8.891 1 97.62 51 ASP B C 1
ATOM 3040 O O . ASP B 1 51 ? 5.914 -14.086 -9.578 1 97.62 51 ASP B O 1
ATOM 3044 N N . ALA B 1 52 ? 3.941 -14.867 -8.852 1 97.31 52 ALA B N 1
ATOM 3045 C CA . ALA B 1 52 ? 4.016 -16.078 -9.68 1 97.31 52 ALA B CA 1
ATOM 3046 C C . ALA B 1 52 ? 3.998 -15.719 -11.164 1 97.31 52 ALA B C 1
ATOM 3048 O O . ALA B 1 52 ? 4.91 -16.094 -11.906 1 97.31 52 ALA B O 1
ATOM 3049 N N . VAL B 1 53 ? 3.029 -14.984 -11.578 1 98.31 53 VAL B N 1
ATOM 3050 C CA . VAL B 1 53 ? 2.861 -14.633 -12.984 1 98.31 53 VAL B CA 1
ATOM 3051 C C . VAL B 1 53 ? 4.023 -13.758 -13.438 1 98.31 53 VAL B C 1
ATOM 3053 O O . VAL B 1 53 ? 4.582 -13.969 -14.516 1 98.31 53 VAL B O 1
ATOM 3056 N N . GLY B 1 54 ? 4.375 -12.797 -12.602 1 98.81 54 GLY B N 1
ATOM 3057 C CA . GLY B 1 54 ? 5.492 -11.93 -12.938 1 98.81 54 GLY B CA 1
ATOM 3058 C C . GLY B 1 54 ? 6.809 -12.672 -13.07 1 98.81 54 GLY B C 1
ATOM 3059 O O . GLY B 1 54 ? 7.578 -12.422 -14 1 98.81 54 GLY B O 1
ATOM 3060 N N . ALA B 1 55 ? 7.043 -13.562 -12.164 1 98.88 55 ALA B N 1
ATOM 3061 C CA . ALA B 1 55 ? 8.266 -14.359 -12.195 1 98.88 55 ALA B CA 1
ATOM 3062 C C . ALA B 1 55 ? 8.312 -15.242 -13.445 1 98.88 55 ALA B C 1
ATOM 3064 O O . ALA B 1 55 ? 9.328 -15.289 -14.141 1 98.88 55 ALA B O 1
ATOM 3065 N N . ALA B 1 56 ? 7.203 -15.906 -13.727 1 98.88 56 ALA B N 1
ATOM 3066 C CA . ALA B 1 56 ? 7.152 -16.781 -14.891 1 98.88 56 ALA B CA 1
ATOM 3067 C C . ALA B 1 56 ? 7.359 -16 -16.188 1 98.88 56 ALA B C 1
ATOM 3069 O O . ALA B 1 56 ? 8.164 -16.391 -17.031 1 98.88 56 ALA B O 1
ATOM 3070 N N . ALA B 1 57 ? 6.676 -14.898 -16.312 1 98.88 57 ALA B N 1
ATOM 3071 C CA . ALA B 1 57 ? 6.773 -14.07 -17.5 1 98.88 57 ALA B CA 1
ATOM 3072 C C . ALA B 1 57 ? 8.195 -13.547 -17.703 1 98.88 57 ALA B C 1
ATOM 3074 O O . ALA B 1 57 ? 8.75 -13.641 -18.797 1 98.88 57 ALA B O 1
ATOM 3075 N N . ALA B 1 58 ? 8.766 -13.016 -16.641 1 98.88 58 ALA B N 1
ATOM 3076 C CA . ALA B 1 58 ? 10.117 -12.461 -16.719 1 98.88 58 ALA B CA 1
ATOM 3077 C C . ALA B 1 58 ? 11.125 -13.547 -17.078 1 98.88 58 ALA B C 1
ATOM 3079 O O . ALA B 1 58 ? 12.055 -13.312 -17.859 1 98.88 58 ALA B O 1
ATOM 3080 N N . MET B 1 59 ? 10.984 -14.711 -16.516 1 98.94 59 MET B N 1
ATOM 3081 C CA . MET B 1 59 ? 11.898 -15.812 -16.797 1 98.94 59 MET B CA 1
ATOM 3082 C C . MET B 1 59 ? 11.812 -16.219 -18.266 1 98.94 59 MET B C 1
ATOM 3084 O O . MET B 1 59 ? 12.828 -16.469 -18.906 1 98.94 59 MET B O 1
ATOM 3088 N N . VAL B 1 60 ? 10.594 -16.328 -18.766 1 98.94 60 VAL B N 1
ATOM 3089 C CA . VAL B 1 60 ? 10.422 -16.656 -20.172 1 98.94 60 VAL B CA 1
ATOM 3090 C C . VAL B 1 60 ? 11.109 -15.625 -21.047 1 98.94 60 VAL B C 1
ATOM 3092 O O . VAL B 1 60 ? 11.836 -15.969 -21.984 1 98.94 60 VAL B O 1
ATOM 3095 N N . MET B 1 61 ? 10.914 -14.359 -20.766 1 98.88 61 MET B N 1
ATOM 3096 C CA . MET B 1 61 ? 11.539 -13.297 -21.531 1 98.88 61 MET B CA 1
ATOM 3097 C C . MET B 1 61 ? 13.062 -13.406 -21.469 1 98.88 61 MET B C 1
ATOM 3099 O O . MET B 1 61 ? 13.742 -13.211 -22.484 1 98.88 61 MET B O 1
ATOM 3103 N N . ALA B 1 62 ? 13.602 -13.734 -20.297 1 98.75 62 ALA B N 1
ATOM 3104 C CA . ALA B 1 62 ? 15.039 -13.891 -20.141 1 98.75 62 ALA B CA 1
ATOM 3105 C C . ALA B 1 62 ? 15.57 -15.062 -20.953 1 98.75 62 ALA B C 1
ATOM 3107 O O . ALA B 1 62 ? 16.609 -14.953 -21.625 1 98.75 62 ALA B O 1
ATOM 3108 N N . LEU B 1 63 ? 14.875 -16.172 -20.891 1 98.81 63 LEU B N 1
ATOM 3109 C CA . LEU B 1 63 ? 15.266 -17.359 -21.641 1 98.81 63 LEU B CA 1
ATOM 3110 C C . LEU B 1 63 ? 15.273 -17.078 -23.141 1 98.81 63 LEU B C 1
ATOM 3112 O O . LEU B 1 63 ? 16.203 -17.469 -23.844 1 98.81 63 LEU B O 1
ATOM 3116 N N . ARG B 1 64 ? 14.273 -16.359 -23.562 1 98.44 64 ARG B N 1
ATOM 3117 C CA . ARG B 1 64 ? 14.18 -16.031 -24.984 1 98.44 64 ARG B CA 1
ATOM 3118 C C . ARG B 1 64 ? 15.281 -15.055 -25.391 1 98.44 64 ARG B C 1
ATOM 3120 O O . ARG B 1 64 ? 15.781 -15.117 -26.516 1 98.44 64 ARG B O 1
ATOM 3127 N N . GLN B 1 65 ? 15.609 -14.18 -24.531 1 97.81 65 GLN B N 1
ATOM 3128 C CA . GLN B 1 65 ? 16.75 -13.297 -24.766 1 97.81 65 GLN B CA 1
ATOM 3129 C C . GLN B 1 65 ? 18.016 -14.109 -25 1 97.81 65 GLN B C 1
ATOM 3131 O O . GLN B 1 65 ? 18.906 -13.68 -25.75 1 97.81 65 GLN B O 1
ATOM 3136 N N . ARG B 1 66 ? 18.141 -15.273 -24.438 1 97 66 ARG B N 1
ATOM 3137 C CA . ARG B 1 66 ? 19.312 -16.141 -24.578 1 97 66 ARG B CA 1
ATOM 3138 C C . ARG B 1 66 ? 19.141 -17.125 -25.719 1 97 66 ARG B C 1
ATOM 3140 O O . ARG B 1 66 ? 19.922 -18.062 -25.875 1 97 66 ARG B O 1
ATOM 3147 N N . GLY B 1 67 ? 18.094 -16.969 -26.438 1 97.06 67 GLY B N 1
ATOM 3148 C CA . GLY B 1 67 ? 17.906 -17.75 -27.656 1 97.06 67 GLY B CA 1
ATOM 3149 C C . GLY B 1 67 ? 17.188 -19.062 -27.406 1 97.06 67 GLY B C 1
ATOM 3150 O O . GLY B 1 67 ? 17.109 -19.906 -28.297 1 97.06 67 GLY B O 1
ATOM 3151 N N . LEU B 1 68 ? 16.641 -19.266 -26.266 1 98.06 68 LEU B N 1
ATOM 3152 C CA . LEU B 1 68 ? 15.953 -20.516 -25.953 1 98.06 68 LEU B CA 1
ATOM 3153 C C . LEU B 1 68 ? 14.469 -20.406 -26.266 1 98.06 68 LEU B C 1
ATOM 3155 O O . LEU B 1 68 ? 13.883 -19.328 -26.188 1 98.06 68 LEU B O 1
ATOM 3159 N N . TRP B 1 69 ? 13.914 -21.531 -26.703 1 98.19 69 TRP B N 1
ATOM 3160 C CA . TRP B 1 69 ? 12.453 -21.641 -26.734 1 98.19 69 TRP B CA 1
ATOM 3161 C C . TRP B 1 69 ? 11.898 -21.797 -25.312 1 98.19 69 TRP B C 1
ATOM 3163 O O . TRP B 1 69 ? 12.367 -22.641 -24.547 1 98.19 69 TRP B O 1
ATOM 3173 N N . ALA B 1 70 ? 10.914 -20.953 -25.016 1 98.75 70 ALA B N 1
ATOM 3174 C CA . ALA B 1 70 ? 10.367 -21.016 -23.656 1 98.75 70 ALA B CA 1
ATOM 3175 C C . ALA B 1 70 ? 8.898 -20.594 -23.641 1 98.75 70 ALA B C 1
ATOM 3177 O O . ALA B 1 70 ? 8.5 -19.688 -24.375 1 98.75 70 ALA B O 1
ATOM 3178 N N . VAL B 1 71 ? 8.07 -21.234 -22.797 1 98.75 71 VAL B N 1
ATOM 3179 C CA . VAL B 1 71 ? 6.684 -20.891 -22.531 1 98.75 71 VAL B CA 1
ATOM 3180 C C . VAL B 1 71 ? 6.402 -21 -21.031 1 98.75 71 VAL B C 1
ATOM 3182 O O . VAL B 1 71 ? 7.168 -21.625 -20.297 1 98.75 71 VAL B O 1
ATOM 3185 N N . ALA B 1 72 ? 5.348 -20.328 -20.594 1 98.81 72 ALA B N 1
ATOM 3186 C CA . ALA B 1 72 ? 4.914 -20.391 -19.203 1 98.81 72 ALA B CA 1
ATOM 3187 C C . ALA B 1 72 ? 3.578 -21.125 -19.078 1 98.81 72 ALA B C 1
ATOM 3189 O O . ALA B 1 72 ? 2.818 -21.203 -20.047 1 98.81 72 ALA B O 1
ATOM 3190 N N . SER B 1 73 ? 3.406 -21.672 -17.953 1 98.62 73 SER B N 1
ATOM 3191 C CA . SER B 1 73 ? 2.127 -22.312 -17.656 1 98.62 73 SER B CA 1
ATOM 3192 C C . SER B 1 73 ? 1.905 -22.453 -16.156 1 98.62 73 SER B C 1
ATOM 3194 O O . SER B 1 73 ? 2.715 -21.969 -15.352 1 98.62 73 SER B O 1
ATOM 3196 N N . TYR B 1 74 ? 0.762 -22.938 -15.75 1 96.25 74 TYR B N 1
ATOM 3197 C CA . TYR B 1 74 ? 0.414 -23.391 -14.406 1 96.25 74 TYR B CA 1
ATOM 3198 C C . TYR B 1 74 ? -0.613 -24.516 -14.461 1 96.25 74 TYR B C 1
ATOM 3200 O O . TYR B 1 74 ? -1.271 -24.719 -15.484 1 96.25 74 TYR B O 1
ATOM 3208 N N . GLY B 1 75 ? -0.695 -25.297 -13.438 1 94.62 75 GLY B N 1
ATOM 3209 C CA . GLY B 1 75 ? -1.312 -26.609 -13.508 1 94.62 75 GLY B CA 1
ATOM 3210 C C . GLY B 1 75 ? -2.773 -26.609 -13.102 1 94.62 75 GLY B C 1
ATOM 3211 O O . GLY B 1 75 ? -3.219 -27.484 -12.359 1 94.62 75 GLY B O 1
ATOM 3212 N N . ASN B 1 76 ? -3.568 -25.562 -13.461 1 88.31 76 ASN B N 1
ATOM 3213 C CA . ASN B 1 76 ? -5.02 -25.609 -13.305 1 88.31 76 ASN B CA 1
ATOM 3214 C C . ASN B 1 76 ? -5.73 -24.906 -14.461 1 88.31 76 ASN B C 1
ATOM 3216 O O . ASN B 1 76 ? -5.113 -24.141 -15.195 1 88.31 76 ASN B O 1
ATOM 3220 N N . ASN B 1 77 ? -7.016 -25.188 -14.625 1 88.31 77 ASN B N 1
ATOM 3221 C CA . ASN B 1 77 ? -7.773 -24.781 -15.805 1 88.31 77 ASN B CA 1
ATOM 3222 C C . ASN B 1 77 ? -8.305 -23.359 -15.672 1 88.31 77 ASN B C 1
ATOM 3224 O O . ASN B 1 77 ? -8.547 -22.688 -16.672 1 88.31 77 ASN B O 1
ATOM 3228 N N . GLU B 1 78 ? -8.461 -22.906 -14.5 1 83.25 78 GLU B N 1
ATOM 3229 C CA . GLU B 1 78 ? -9.109 -21.625 -14.297 1 83.25 78 GLU B CA 1
ATOM 3230 C C . GLU B 1 78 ? -8.219 -20.469 -14.758 1 83.25 78 GLU B C 1
ATOM 3232 O O . GLU B 1 78 ? -7.004 -20.5 -14.562 1 83.25 78 GLU B O 1
ATOM 3237 N N . LEU B 1 79 ? -8.836 -19.531 -15.336 1 87.19 79 LEU B N 1
ATOM 3238 C CA . LEU B 1 79 ? -8.109 -18.312 -15.664 1 87.19 79 LEU B CA 1
ATOM 3239 C C . LEU B 1 79 ? -7.695 -17.578 -14.398 1 87.19 79 LEU B C 1
ATOM 3241 O O . LEU B 1 79 ? -8.414 -17.594 -13.398 1 87.19 79 LEU B O 1
ATOM 3245 N N . PRO B 1 80 ? -6.527 -17 -14.508 1 88.56 80 PRO B N 1
ATOM 3246 C CA . PRO B 1 80 ? -6.16 -16.188 -13.344 1 88.56 80 PRO B CA 1
ATOM 3247 C C . PRO B 1 80 ? -7.031 -14.945 -13.188 1 88.56 80 PRO B C 1
ATOM 3249 O O . PRO B 1 80 ? -7.852 -14.656 -14.062 1 88.56 80 PRO B O 1
ATOM 3252 N N . ALA B 1 81 ? -6.863 -14.227 -12.078 1 88.56 81 ALA B N 1
ATOM 3253 C CA . ALA B 1 81 ? -7.555 -12.953 -11.875 1 88.56 81 ALA B CA 1
ATOM 3254 C C . ALA B 1 81 ? -7.273 -11.992 -13.023 1 88.56 81 ALA B C 1
ATOM 3256 O O . ALA B 1 81 ? -6.172 -11.977 -13.578 1 88.56 81 ALA B O 1
ATOM 3257 N N . LYS B 1 82 ? -8.258 -11.219 -13.398 1 91.88 82 LYS B N 1
ATOM 3258 C CA . LYS B 1 82 ? -8.156 -10.297 -14.523 1 91.88 82 LYS B CA 1
ATOM 3259 C C . LYS B 1 82 ? -6.977 -9.336 -14.336 1 91.88 82 LYS B C 1
ATOM 3261 O O . LYS B 1 82 ? -6.336 -8.938 -15.312 1 91.88 82 LYS B O 1
ATOM 3266 N N . SER B 1 83 ? -6.715 -8.969 -13.125 1 94.69 83 SER B N 1
ATOM 3267 C CA . SER B 1 83 ? -5.625 -8.039 -12.828 1 94.69 83 SER B CA 1
ATOM 3268 C C . SER B 1 83 ? -4.281 -8.617 -13.258 1 94.69 83 SER B C 1
ATOM 3270 O O . SER B 1 83 ? -3.396 -7.875 -13.695 1 94.69 83 SER B O 1
ATOM 3272 N N . LEU B 1 84 ? -4.121 -9.898 -13.219 1 96.19 84 LEU B N 1
ATOM 3273 C CA . LEU B 1 84 ? -2.85 -10.539 -13.531 1 96.19 84 LEU B CA 1
ATOM 3274 C C . LEU B 1 84 ? -2.576 -10.508 -15.031 1 96.19 84 LEU B C 1
ATOM 3276 O O . LEU B 1 84 ? -1.424 -10.602 -15.461 1 96.19 84 LEU B O 1
ATOM 3280 N N . LEU B 1 85 ? -3.646 -10.32 -15.805 1 95.69 85 LEU B N 1
ATOM 3281 C CA . LEU B 1 85 ? -3.514 -10.266 -17.25 1 95.69 85 LEU B CA 1
ATOM 3282 C C . LEU B 1 85 ? -2.848 -8.961 -17.688 1 95.69 85 LEU B C 1
ATOM 3284 O O . LEU B 1 85 ? -2.402 -8.836 -18.828 1 95.69 85 LEU B O 1
ATOM 3288 N N . THR B 1 86 ? -2.734 -8.031 -16.797 1 96.31 86 THR B N 1
ATOM 3289 C CA . THR B 1 86 ? -2.119 -6.746 -17.109 1 96.31 86 THR B CA 1
ATOM 3290 C C . THR B 1 86 ? -0.598 -6.84 -17.031 1 96.31 86 THR B C 1
ATOM 3292 O O . THR B 1 86 ? 0.111 -5.938 -17.484 1 96.31 86 THR B O 1
ATOM 3295 N N . ILE B 1 87 ? -0.103 -7.918 -16.469 1 97.94 87 ILE B N 1
ATOM 3296 C CA . ILE B 1 87 ? 1.338 -8.133 -16.391 1 97.94 87 ILE B CA 1
ATOM 3297 C C . ILE B 1 87 ? 1.881 -8.539 -17.75 1 97.94 87 ILE B C 1
ATOM 3299 O O . ILE B 1 87 ? 1.417 -9.516 -18.344 1 97.94 87 ILE B O 1
ATOM 3303 N N . PRO B 1 88 ? 2.904 -7.781 -18.234 1 98.38 88 PRO B N 1
ATOM 3304 C CA . PRO B 1 88 ? 3.475 -8.172 -19.516 1 98.38 88 PRO B CA 1
ATOM 3305 C C . PRO B 1 88 ? 4.055 -9.586 -19.5 1 98.38 88 PRO B C 1
ATOM 3307 O O . PRO B 1 88 ? 4.676 -9.992 -18.516 1 98.38 88 PRO B O 1
ATOM 3310 N N . GLY B 1 89 ? 3.822 -10.312 -20.641 1 97.38 89 GLY B N 1
ATOM 3311 C CA . GLY B 1 89 ? 4.324 -11.672 -20.766 1 97.38 89 GLY B CA 1
ATOM 3312 C C . GLY B 1 89 ? 3.25 -12.727 -20.562 1 97.38 89 GLY B C 1
ATOM 3313 O O . GLY B 1 89 ? 3.486 -13.914 -20.797 1 97.38 89 GLY B O 1
ATOM 3314 N N . TRP B 1 90 ? 2.086 -12.242 -20.219 1 94.06 90 TRP B N 1
ATOM 3315 C CA . TRP B 1 90 ? 0.972 -13.172 -20.062 1 94.06 90 TRP B CA 1
ATOM 3316 C C . TRP B 1 90 ? 0.713 -13.922 -21.375 1 94.06 90 TRP B C 1
ATOM 3318 O O . TRP B 1 90 ? 0.292 -15.078 -21.359 1 94.06 90 TRP B O 1
ATOM 3328 N N . ASP B 1 91 ? 0.987 -13.305 -22.406 1 93.38 91 ASP B N 1
ATOM 3329 C CA . ASP B 1 91 ? 0.753 -13.898 -23.719 1 93.38 91 ASP B CA 1
ATOM 3330 C C . ASP B 1 91 ? 1.639 -15.125 -23.922 1 93.38 91 ASP B C 1
ATOM 3332 O O . ASP B 1 91 ? 1.411 -15.914 -24.859 1 93.38 91 ASP B O 1
ATOM 3336 N N . SER B 1 92 ? 2.617 -15.297 -23.109 1 95.88 92 SER B N 1
ATOM 3337 C CA . SER B 1 92 ? 3.506 -16.453 -23.219 1 95.88 92 SER B CA 1
ATOM 3338 C C . SER B 1 92 ? 2.959 -17.641 -22.453 1 95.88 92 SER B C 1
ATOM 3340 O O . SER B 1 92 ? 3.531 -18.734 -22.5 1 95.88 92 SER B O 1
ATOM 3342 N N . PHE B 1 93 ? 1.888 -17.453 -21.734 1 97.94 93 PHE B N 1
ATOM 3343 C CA . PHE B 1 93 ? 1.276 -18.547 -20.984 1 97.94 93 PHE B CA 1
ATOM 3344 C C . PHE B 1 93 ? 0.435 -19.438 -21.906 1 97.94 93 PHE B C 1
ATOM 3346 O O . PHE B 1 93 ? -0.333 -18.922 -22.719 1 97.94 93 PHE B O 1
ATOM 3353 N N . VAL B 1 94 ? 0.634 -20.672 -21.812 1 97.44 94 VAL B N 1
ATOM 3354 C CA . VAL B 1 94 ? -0.174 -21.641 -22.531 1 97.44 94 VAL B CA 1
ATOM 3355 C C . VAL B 1 94 ? -0.856 -22.578 -21.547 1 97.44 94 VAL B C 1
ATOM 3357 O O . VAL B 1 94 ? -0.304 -22.891 -20.484 1 97.44 94 VAL B O 1
ATOM 3360 N N . PRO B 1 95 ? -2.086 -23.016 -21.875 1 97.19 95 PRO B N 1
ATOM 3361 C CA . PRO B 1 95 ? -2.705 -24.031 -21.031 1 97.19 95 PRO B CA 1
ATOM 3362 C C . PRO B 1 95 ? -1.812 -25.25 -20.812 1 97.19 95 PRO B C 1
ATOM 3364 O O . PRO B 1 95 ? -1.12 -25.672 -21.75 1 97.19 95 PRO B O 1
ATOM 3367 N N . PHE B 1 96 ? -1.897 -25.75 -19.609 1 97.44 96 PHE B N 1
ATOM 3368 C CA . PHE B 1 96 ? -0.991 -26.844 -19.281 1 97.44 96 PHE B CA 1
ATOM 3369 C C . PHE B 1 96 ? -1.22 -28.031 -20.203 1 97.44 96 PHE B C 1
ATOM 3371 O O . PHE B 1 96 ? -0.296 -28.797 -20.484 1 97.44 96 PHE B O 1
ATOM 3378 N N . THR B 1 97 ? -2.402 -28.172 -20.797 1 96.94 97 THR B N 1
ATOM 3379 C CA . THR B 1 97 ? -2.762 -29.281 -21.688 1 96.94 97 THR B CA 1
ATOM 3380 C C . THR B 1 97 ? -2.141 -29.094 -23.062 1 96.94 97 THR B C 1
ATOM 3382 O O . THR B 1 97 ? -2.123 -30.016 -23.875 1 96.94 97 THR B O 1
ATOM 3385 N N . GLN B 1 98 ? -1.598 -27.938 -23.312 1 97.25 98 GLN B N 1
ATOM 3386 C CA . GLN B 1 98 ? -1.063 -27.625 -24.625 1 97.25 98 GLN B CA 1
ATOM 3387 C C . GLN B 1 98 ? 0.461 -27.547 -24.609 1 97.25 98 GLN B C 1
ATOM 3389 O O . GLN B 1 98 ? 1.087 -27.188 -25.594 1 97.25 98 GLN B O 1
ATOM 3394 N N . LEU B 1 99 ? 1.046 -27.875 -23.484 1 98.06 99 LEU B N 1
ATOM 3395 C CA . LEU B 1 99 ? 2.502 -27.891 -23.391 1 98.06 99 LEU B CA 1
ATOM 3396 C C . LEU B 1 99 ? 3.104 -28.969 -24.281 1 98.06 99 LEU B C 1
ATOM 3398 O O . LEU B 1 99 ? 2.59 -30.078 -24.359 1 98.06 99 LEU B O 1
ATOM 3402 N N . ASP B 1 100 ? 4.203 -28.641 -24.922 1 97.25 100 ASP B N 1
ATOM 3403 C CA . ASP B 1 100 ? 4.883 -29.578 -25.812 1 97.25 100 ASP B CA 1
ATOM 3404 C C . ASP B 1 100 ? 5.395 -30.797 -25.047 1 97.25 100 ASP B C 1
ATOM 3406 O O . ASP B 1 100 ? 5.859 -30.656 -23.906 1 97.25 100 ASP B O 1
ATOM 3410 N N . GLU B 1 101 ? 5.453 -31.922 -25.703 1 96.25 101 GLU B N 1
ATOM 3411 C CA . GLU B 1 101 ? 5.938 -33.156 -25.094 1 96.25 101 GLU B CA 1
ATOM 3412 C C . GLU B 1 101 ? 7.465 -33.156 -25.016 1 96.25 101 GLU B C 1
ATOM 3414 O O . GLU B 1 101 ? 8.047 -33.875 -24.188 1 96.25 101 GLU B O 1
ATOM 3419 N N . ASP B 1 102 ? 8.109 -32.375 -25.828 1 96.94 102 ASP B N 1
ATOM 3420 C CA . ASP B 1 102 ? 9.562 -32.5 -25.938 1 96.94 102 ASP B CA 1
ATOM 3421 C C . ASP B 1 102 ? 10.25 -31.391 -25.125 1 96.94 102 ASP B C 1
ATOM 3423 O O . ASP B 1 102 ? 11.391 -31.031 -25.406 1 96.94 102 ASP B O 1
ATOM 3427 N N . ILE B 1 103 ? 9.469 -30.75 -24.219 1 98.31 103 ILE B N 1
ATOM 3428 C CA . ILE B 1 103 ? 10.133 -29.891 -23.25 1 98.31 103 ILE B CA 1
ATOM 3429 C C . ILE B 1 103 ? 11.172 -30.688 -22.469 1 98.31 103 ILE B C 1
ATOM 3431 O O . ILE B 1 103 ? 10.852 -31.734 -21.891 1 98.31 103 ILE B O 1
ATOM 3435 N N . ASP B 1 104 ? 12.406 -30.219 -22.5 1 98.12 104 ASP B N 1
ATOM 3436 C CA . ASP B 1 104 ? 13.477 -31.031 -21.953 1 98.12 104 ASP B CA 1
ATOM 3437 C C . ASP B 1 104 ? 13.977 -30.469 -20.625 1 98.12 104 ASP B C 1
ATOM 3439 O O . ASP B 1 104 ? 14.727 -31.125 -19.891 1 98.12 104 ASP B O 1
ATOM 3443 N N . THR B 1 105 ? 13.656 -29.234 -20.297 1 98.75 105 THR B N 1
ATOM 3444 C CA . THR B 1 105 ? 14.07 -28.578 -19.062 1 98.75 105 THR B CA 1
ATOM 3445 C C . THR B 1 105 ? 12.906 -27.812 -18.453 1 98.75 105 THR B C 1
ATOM 3447 O O . THR B 1 105 ? 12.156 -27.141 -19.156 1 98.75 105 THR B O 1
ATOM 3450 N N . TRP B 1 106 ? 12.75 -27.922 -17.141 1 98.88 106 TRP B N 1
ATOM 3451 C CA . TRP B 1 106 ? 11.656 -27.266 -16.422 1 98.88 106 TRP B CA 1
ATOM 3452 C C . TRP B 1 106 ? 12.203 -26.281 -15.391 1 98.88 106 TRP B C 1
ATOM 3454 O O . TRP B 1 106 ? 13.211 -26.547 -14.734 1 98.88 106 TRP B O 1
ATOM 3464 N N . ILE B 1 107 ? 11.531 -25.156 -15.281 1 98.94 107 ILE B N 1
ATOM 3465 C CA . ILE B 1 107 ? 11.758 -24.188 -14.211 1 98.94 107 ILE B CA 1
ATOM 3466 C C . ILE B 1 107 ? 10.445 -23.922 -13.469 1 98.94 107 ILE B C 1
ATOM 3468 O O . ILE B 1 107 ? 9.445 -23.547 -14.078 1 98.94 107 ILE B O 1
ATOM 3472 N N . THR B 1 108 ? 10.445 -24.203 -12.195 1 98.88 108 THR B N 1
ATOM 3473 C CA . THR B 1 108 ? 9.32 -23.766 -11.375 1 98.88 108 THR B CA 1
ATOM 3474 C C . THR B 1 108 ? 9.641 -22.422 -10.703 1 98.88 108 THR B C 1
ATOM 3476 O O . THR B 1 108 ? 10.781 -22.203 -10.281 1 98.88 108 THR B O 1
ATOM 3479 N N . VAL B 1 109 ? 8.656 -21.578 -10.672 1 98.81 109 VAL B N 1
ATOM 3480 C CA . VAL B 1 109 ? 8.812 -20.281 -10.008 1 98.81 109 VAL B CA 1
ATOM 3481 C C . VAL B 1 109 ? 7.691 -20.094 -8.992 1 98.81 109 VAL B C 1
ATOM 3483 O O . VAL B 1 109 ? 6.527 -20.375 -9.281 1 98.81 109 VAL B O 1
ATOM 3486 N N . ASP B 1 110 ? 8.07 -19.625 -7.809 1 96.81 110 ASP B N 1
ATOM 3487 C CA . ASP B 1 110 ? 7.137 -19.25 -6.75 1 96.81 110 ASP B CA 1
ATOM 3488 C C . ASP B 1 110 ? 6.254 -20.438 -6.348 1 96.81 110 ASP B C 1
ATOM 3490 O O . ASP B 1 110 ? 5.051 -20.266 -6.141 1 96.81 110 ASP B O 1
ATOM 3494 N N . CYS B 1 111 ? 6.824 -21.562 -6.355 1 93.75 111 CYS B N 1
ATOM 3495 C CA . CYS B 1 111 ? 6.18 -22.797 -5.941 1 93.75 111 CYS B CA 1
ATOM 3496 C C . CYS B 1 111 ? 6.906 -23.422 -4.75 1 93.75 111 CYS B C 1
ATOM 3498 O O . CYS B 1 111 ? 8.023 -23.922 -4.895 1 93.75 111 CYS B O 1
ATOM 3500 N N . ALA B 1 112 ? 6.207 -23.484 -3.627 1 89.38 112 ALA B N 1
ATOM 3501 C CA . ALA B 1 112 ? 6.875 -23.891 -2.393 1 89.38 112 ALA B CA 1
ATOM 3502 C C . ALA B 1 112 ? 6.941 -25.406 -2.275 1 89.38 112 ALA B C 1
ATOM 3504 O O . ALA B 1 112 ? 7.734 -25.938 -1.498 1 89.38 112 ALA B O 1
ATOM 3505 N N . SER B 1 113 ? 6.137 -26.141 -3.039 1 89.25 113 SER B N 1
ATOM 3506 C CA . SER B 1 113 ? 6.109 -27.594 -2.982 1 89.25 113 SER B CA 1
ATOM 3507 C C . SER B 1 113 ? 5.539 -28.188 -4.266 1 89.25 113 SER B C 1
ATOM 3509 O O . SER B 1 113 ? 4.84 -27.516 -5.016 1 89.25 113 SER B O 1
ATOM 3511 N N . PRO B 1 114 ? 5.793 -29.453 -4.52 1 93.88 114 PRO B N 1
ATOM 3512 C CA . PRO B 1 114 ? 5.266 -30.094 -5.727 1 93.88 114 PRO B CA 1
ATOM 3513 C C . PRO B 1 114 ? 3.738 -30.047 -5.797 1 93.88 114 PRO B C 1
ATOM 3515 O O . PRO B 1 114 ? 3.172 -29.922 -6.883 1 93.88 114 PRO B O 1
ATOM 3518 N N . GLY B 1 115 ? 3.109 -30.125 -4.648 1 87.44 115 GLY B N 1
ATOM 3519 C CA . GLY B 1 115 ? 1.657 -30.094 -4.609 1 87.44 115 GLY B CA 1
ATOM 3520 C C . GLY B 1 115 ? 1.069 -28.844 -5.238 1 87.44 115 GLY B C 1
ATOM 3521 O O . GLY B 1 115 ? -0.032 -28.875 -5.789 1 87.44 115 GLY B O 1
ATOM 3522 N N . ARG B 1 116 ? 1.814 -27.781 -5.301 1 87.5 116 ARG B N 1
ATOM 3523 C CA . ARG B 1 116 ? 1.345 -26.5 -5.816 1 87.5 116 ARG B CA 1
ATOM 3524 C C . ARG B 1 116 ? 1.429 -26.453 -7.34 1 87.5 116 ARG B C 1
ATOM 3526 O O . ARG B 1 116 ? 0.943 -25.516 -7.969 1 87.5 116 ARG B O 1
ATOM 3533 N N . LEU B 1 117 ? 1.908 -27.531 -7.969 1 94.56 117 LEU B N 1
ATOM 3534 C CA . LEU B 1 117 ? 2.021 -27.594 -9.422 1 94.56 117 LEU B CA 1
ATOM 3535 C C . LEU B 1 117 ? 0.736 -28.141 -10.039 1 94.56 117 LEU B C 1
ATOM 3537 O O . LEU B 1 117 ? 0.577 -28.109 -11.266 1 94.56 117 LEU B O 1
ATOM 3541 N N . GLY B 1 118 ? -0.151 -28.609 -9.18 1 90.88 118 GLY B N 1
ATOM 3542 C CA . GLY B 1 118 ? -1.429 -29.094 -9.672 1 90.88 118 GLY B CA 1
ATOM 3543 C C . GLY B 1 118 ? -1.286 -30.219 -10.672 1 90.88 118 GLY B C 1
ATOM 3544 O O . GLY B 1 118 ? -0.591 -31.203 -10.414 1 90.88 118 GLY B O 1
ATOM 3545 N N . GLN B 1 119 ? -1.871 -30.047 -11.836 1 96.06 119 GLN B N 1
ATOM 3546 C CA . GLN B 1 119 ? -1.95 -31.078 -12.867 1 96.06 119 GLN B CA 1
ATOM 3547 C C . GLN B 1 119 ? -0.591 -31.297 -13.523 1 96.06 119 GLN B C 1
ATOM 3549 O O . GLN B 1 119 ? -0.4 -32.281 -14.242 1 96.06 119 GLN B O 1
ATOM 3554 N N . LEU B 1 120 ? 0.358 -30.5 -13.18 1 98 120 LEU B N 1
ATOM 3555 C CA . LEU B 1 120 ? 1.674 -30.625 -13.797 1 98 120 LEU B CA 1
ATOM 3556 C C . LEU B 1 120 ? 2.664 -31.281 -12.852 1 98 120 LEU B C 1
ATOM 3558 O O . LEU B 1 120 ? 3.812 -31.547 -13.227 1 98 120 LEU B O 1
ATOM 3562 N N . GLU B 1 121 ? 2.197 -31.609 -11.672 1 97.25 121 GLU B N 1
ATOM 3563 C CA . GLU B 1 121 ? 3.08 -32.156 -10.648 1 97.25 121 GLU B CA 1
ATOM 3564 C C . GLU B 1 121 ? 3.811 -33.406 -11.164 1 97.25 121 GLU B C 1
ATOM 3566 O O . GLU B 1 121 ? 5.043 -33.469 -11.133 1 97.25 121 GLU B O 1
ATOM 3571 N N . GLU B 1 122 ? 3.123 -34.375 -11.672 1 97.81 122 GLU B N 1
ATOM 3572 C CA . GLU B 1 122 ? 3.707 -35.656 -12.102 1 97.81 122 GLU B CA 1
ATOM 3573 C C . GLU B 1 122 ? 4.719 -35.438 -13.227 1 97.81 122 GLU B C 1
ATOM 3575 O O . GLU B 1 122 ? 5.809 -36 -13.203 1 97.81 122 GLU B O 1
ATOM 3580 N N . ARG B 1 123 ? 4.367 -34.625 -14.172 1 98.12 123 ARG B N 1
ATOM 3581 C CA . ARG B 1 123 ? 5.23 -34.375 -15.328 1 98.12 123 ARG B CA 1
ATOM 3582 C C . ARG B 1 123 ? 6.555 -33.75 -14.891 1 98.12 123 ARG B C 1
ATOM 3584 O O . ARG B 1 123 ? 7.621 -34.188 -15.344 1 98.12 123 ARG B O 1
ATOM 3591 N N . LEU B 1 124 ? 6.492 -32.781 -14.016 1 98.56 124 LEU B N 1
ATOM 3592 C CA . LEU B 1 124 ? 7.703 -32.094 -13.602 1 98.56 124 LEU B CA 1
ATOM 3593 C C . LEU B 1 124 ? 8.539 -32.938 -12.664 1 98.56 124 LEU B C 1
ATOM 3595 O O . LEU B 1 124 ? 9.773 -32.938 -12.75 1 98.56 124 LEU B O 1
ATOM 3599 N N . MET B 1 125 ? 7.875 -33.719 -11.789 1 97.94 125 MET B N 1
ATOM 3600 C CA . MET B 1 125 ? 8.594 -34.5 -10.797 1 97.94 125 MET B CA 1
ATOM 3601 C C . MET B 1 125 ? 9.273 -35.688 -11.445 1 97.94 125 MET B C 1
ATOM 3603 O O . MET B 1 125 ? 10.172 -36.312 -10.852 1 97.94 125 MET B O 1
ATOM 3607 N N . SER B 1 126 ? 8.906 -36.031 -12.656 1 97.44 126 SER B N 1
ATOM 3608 C CA . SER B 1 126 ? 9.523 -37.125 -13.383 1 97.44 126 SER B CA 1
ATOM 3609 C C . SER B 1 126 ? 10.773 -36.688 -14.125 1 97.44 126 SER B C 1
ATOM 3611 O O . SER B 1 126 ? 11.516 -37.5 -14.664 1 97.44 126 SER B O 1
ATOM 3613 N N . SER B 1 127 ? 11.039 -35.406 -14.133 1 97.5 127 SER B N 1
ATOM 3614 C CA . SER B 1 127 ? 12.164 -34.844 -14.875 1 97.5 127 SER B CA 1
ATOM 3615 C C . SER B 1 127 ? 13.406 -34.75 -13.992 1 97.5 127 SER B C 1
ATOM 3617 O O . SER B 1 127 ? 13.312 -34.406 -12.812 1 97.5 127 SER B O 1
ATOM 3619 N N . ASP B 1 128 ? 14.578 -34.969 -14.625 1 96.94 128 ASP B N 1
ATOM 3620 C CA . ASP B 1 128 ? 15.852 -34.781 -13.93 1 96.94 128 ASP B CA 1
ATOM 3621 C C . ASP B 1 128 ? 16.438 -33.406 -14.219 1 96.94 128 ASP B C 1
ATOM 3623 O O . ASP B 1 128 ? 17.547 -33.094 -13.781 1 96.94 128 ASP B O 1
ATOM 3627 N N . ARG B 1 129 ? 15.742 -32.594 -14.953 1 98.56 129 ARG B N 1
ATOM 3628 C CA . ARG B 1 129 ? 16.172 -31.234 -15.273 1 98.56 129 ARG B CA 1
ATOM 3629 C C . ARG B 1 129 ? 15.141 -30.203 -14.797 1 98.56 129 ARG B C 1
ATOM 3631 O O . ARG B 1 129 ? 14.445 -29.594 -15.609 1 98.56 129 ARG B O 1
ATOM 3638 N N . LEU B 1 130 ? 15.086 -30.094 -13.492 1 98.81 130 LEU B N 1
ATOM 3639 C CA . LEU B 1 130 ? 14.117 -29.219 -12.836 1 98.81 130 LEU B CA 1
ATOM 3640 C C . LEU B 1 130 ? 14.828 -28.203 -11.945 1 98.81 130 LEU B C 1
ATOM 3642 O O . LEU B 1 130 ? 15.523 -28.578 -11 1 98.81 130 LEU B O 1
ATOM 3646 N N . ILE B 1 131 ? 14.695 -26.938 -12.281 1 98.81 131 ILE B N 1
ATOM 3647 C CA . ILE B 1 131 ? 15.188 -25.828 -11.453 1 98.81 131 ILE B CA 1
ATOM 3648 C C . ILE B 1 131 ? 14.031 -25.234 -10.656 1 98.81 131 ILE B C 1
ATOM 3650 O O . ILE B 1 131 ? 13.023 -24.812 -11.219 1 98.81 131 ILE B O 1
ATOM 3654 N N . ASN B 1 132 ? 14.125 -25.234 -9.383 1 98.69 132 ASN B N 1
ATOM 3655 C CA . ASN B 1 132 ? 13.141 -24.656 -8.477 1 98.69 132 ASN B CA 1
ATOM 3656 C C . ASN B 1 132 ? 13.562 -23.266 -7.996 1 98.69 132 ASN B C 1
ATOM 3658 O O . ASN B 1 132 ? 14.484 -23.141 -7.191 1 98.69 132 ASN B O 1
ATOM 3662 N N . VAL B 1 133 ? 12.891 -22.203 -8.477 1 98.75 133 VAL B N 1
ATOM 3663 C CA . VAL B 1 133 ? 13.156 -20.812 -8.078 1 98.75 133 VAL B CA 1
ATOM 3664 C C . VAL B 1 133 ? 12.07 -20.328 -7.121 1 98.75 133 VAL B C 1
ATOM 3666 O O . VAL B 1 133 ? 10.891 -20.312 -7.473 1 98.75 133 VAL B O 1
ATOM 3669 N N . ASP B 1 134 ? 12.445 -19.938 -5.957 1 97.19 134 ASP B N 1
ATOM 3670 C CA . ASP B 1 134 ? 11.438 -19.594 -4.957 1 97.19 134 ASP B CA 1
ATOM 3671 C C . ASP B 1 134 ? 12.047 -18.766 -3.826 1 97.19 134 ASP B C 1
ATOM 3673 O O . ASP B 1 134 ? 13.258 -18.531 -3.799 1 97.19 134 ASP B O 1
ATOM 3677 N N . HIS B 1 135 ? 11.117 -18.234 -2.996 1 95.88 135 HIS B N 1
ATOM 3678 C CA . HIS B 1 135 ? 11.586 -17.453 -1.855 1 95.88 135 HIS B CA 1
ATOM 3679 C C . HIS B 1 135 ? 10.867 -17.859 -0.575 1 95.88 135 HIS B C 1
ATOM 3681 O O . HIS B 1 135 ? 11.172 -17.344 0.503 1 95.88 135 HIS B O 1
ATOM 3687 N N . HIS B 1 136 ? 9.984 -18.766 -0.629 1 90.12 136 HIS B N 1
ATOM 3688 C CA . HIS B 1 136 ? 9.227 -19.172 0.55 1 90.12 136 HIS B CA 1
ATOM 3689 C C . HIS B 1 136 ? 10.094 -19.953 1.531 1 90.12 136 HIS B C 1
ATOM 3691 O O . HIS B 1 136 ? 10.781 -20.906 1.146 1 90.12 136 HIS B O 1
ATOM 3697 N N . PRO B 1 137 ? 10 -19.609 2.824 1 87.25 137 PRO B N 1
ATOM 3698 C CA . PRO B 1 137 ? 10.75 -20.375 3.816 1 87.25 137 PRO B CA 1
ATOM 3699 C C . PRO B 1 137 ? 10.289 -21.828 3.91 1 87.25 137 PRO B C 1
ATOM 3701 O O . PRO B 1 137 ? 11.062 -22.703 4.301 1 87.25 137 PRO B O 1
ATOM 3704 N N . THR B 1 138 ? 9.102 -22.109 3.494 1 83.88 138 THR B N 1
ATOM 3705 C CA . THR B 1 138 ? 8.508 -23.438 3.596 1 83.88 138 THR B CA 1
ATOM 3706 C C . THR B 1 138 ? 8.82 -24.281 2.354 1 83.88 138 THR B C 1
ATOM 3708 O O . THR B 1 138 ? 8.32 -25.391 2.205 1 83.88 138 THR B O 1
ATOM 3711 N N . ASN B 1 139 ? 9.633 -23.734 1.423 1 90.88 139 ASN B N 1
ATOM 3712 C CA . ASN B 1 139 ? 9.938 -24.484 0.209 1 90.88 139 ASN B CA 1
ATOM 3713 C C . ASN B 1 139 ? 10.586 -25.828 0.53 1 90.88 139 ASN B C 1
ATOM 3715 O O . ASN B 1 139 ? 11.492 -25.906 1.362 1 90.88 139 ASN B O 1
ATOM 3719 N N . THR B 1 140 ? 10.156 -26.906 -0.159 1 91.38 140 THR B N 1
ATOM 3720 C CA . THR B 1 140 ? 10.609 -28.266 0.161 1 91.38 140 THR B CA 1
ATOM 3721 C C . THR B 1 140 ? 11.82 -28.641 -0.685 1 91.38 140 THR B C 1
ATOM 3723 O O . THR B 1 140 ? 12.266 -29.797 -0.655 1 91.38 140 THR B O 1
ATOM 3726 N N . ARG B 1 141 ? 12.375 -27.797 -1.436 1 96 141 ARG B N 1
ATOM 3727 C CA . ARG B 1 141 ? 13.578 -27.984 -2.24 1 96 141 ARG B CA 1
ATOM 3728 C C . ARG B 1 141 ? 13.453 -29.219 -3.127 1 96 141 ARG B C 1
ATOM 3730 O O . ARG B 1 141 ? 14.312 -30.109 -3.098 1 96 141 ARG B O 1
ATOM 3737 N N . PHE B 1 142 ? 12.469 -29.172 -3.994 1 96.75 142 PHE B N 1
ATOM 3738 C CA . PHE B 1 142 ? 12.062 -30.344 -4.758 1 96.75 142 PHE B CA 1
ATOM 3739 C C . PHE B 1 142 ? 12.734 -30.359 -6.129 1 96.75 142 PHE B C 1
ATOM 3741 O O . PHE B 1 142 ? 12.508 -31.266 -6.926 1 96.75 142 PHE B O 1
ATOM 3748 N N . GLY B 1 143 ? 13.547 -29.359 -6.438 1 98.12 143 GLY B N 1
ATOM 3749 C CA . GLY B 1 143 ? 14.195 -29.297 -7.738 1 98.12 143 GLY B CA 1
ATOM 3750 C C . GLY B 1 143 ? 15.477 -30.109 -7.797 1 98.12 143 GLY B C 1
ATOM 3751 O O . GLY B 1 143 ? 16.047 -30.469 -6.762 1 98.12 143 GLY B O 1
ATOM 3752 N N . THR B 1 144 ? 15.898 -30.453 -9.039 1 98.25 144 THR B N 1
ATOM 3753 C CA . THR B 1 144 ? 17.266 -30.891 -9.227 1 98.25 144 THR B CA 1
ATOM 375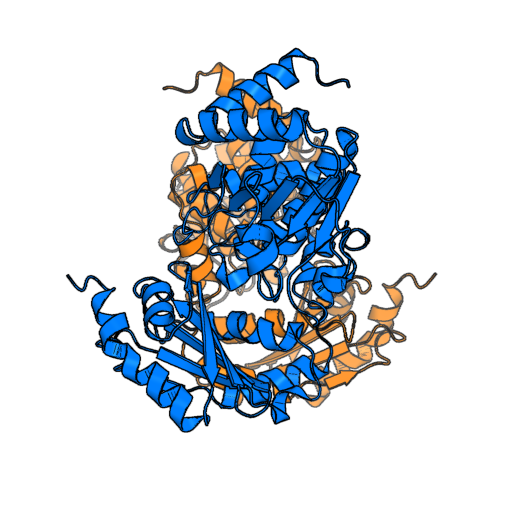4 C C . THR B 1 144 ? 18.25 -29.828 -8.766 1 98.25 144 THR B C 1
ATOM 3756 O O . THR B 1 144 ? 19.312 -30.141 -8.203 1 98.25 144 THR B O 1
ATOM 3759 N N . ILE B 1 145 ? 17.953 -28.625 -9.086 1 98.31 145 ILE B N 1
ATOM 3760 C CA . ILE B 1 145 ? 18.625 -27.422 -8.578 1 98.31 145 ILE B CA 1
ATOM 3761 C C . ILE B 1 145 ? 17.625 -26.547 -7.848 1 98.31 145 ILE B C 1
ATOM 3763 O O . ILE B 1 145 ? 16.516 -26.297 -8.344 1 98.31 145 ILE B O 1
ATOM 3767 N N . ASP B 1 146 ? 17.969 -26.141 -6.688 1 98.38 146 ASP B N 1
ATOM 3768 C CA . ASP B 1 146 ? 17.109 -25.25 -5.91 1 98.38 146 ASP B CA 1
ATOM 3769 C C . ASP B 1 146 ? 17.703 -23.859 -5.797 1 98.38 146 ASP B C 1
ATOM 3771 O O . ASP B 1 146 ? 18.578 -23.609 -4.957 1 98.38 146 ASP B O 1
ATOM 3775 N N . LEU B 1 147 ? 17.203 -23.016 -6.594 1 97.94 147 LEU B N 1
ATOM 3776 C CA . LEU B 1 147 ? 17.516 -21.594 -6.508 1 97.94 147 LEU B CA 1
ATOM 3777 C C . LEU B 1 147 ? 16.547 -20.875 -5.586 1 97.94 147 LEU B C 1
ATOM 3779 O O . LEU B 1 147 ? 15.742 -20.047 -6.035 1 97.94 147 LEU B O 1
ATOM 3783 N N . VAL B 1 148 ? 16.641 -21.156 -4.285 1 97.25 148 VAL B N 1
ATOM 3784 C CA . VAL B 1 148 ? 15.695 -20.703 -3.271 1 97.25 148 VAL B CA 1
ATOM 3785 C C . VAL B 1 148 ? 16.391 -19.75 -2.301 1 97.25 148 VAL B C 1
ATOM 3787 O O . VAL B 1 148 ? 17.406 -20.109 -1.685 1 97.25 148 VAL B O 1
ATOM 3790 N N . ASP B 1 149 ? 15.93 -18.531 -2.248 1 96.19 149 ASP B N 1
ATOM 3791 C CA . ASP B 1 149 ? 16.406 -17.562 -1.283 1 96.19 149 ASP B CA 1
ATOM 3792 C C . ASP B 1 149 ? 15.289 -17.094 -0.353 1 96.19 149 ASP B C 1
ATOM 3794 O O . ASP B 1 149 ? 14.562 -16.156 -0.664 1 96.19 149 ASP B O 1
ATOM 3798 N N . GLU B 1 150 ? 15.211 -17.641 0.829 1 91 150 GLU B N 1
ATOM 3799 C CA . GLU B 1 150 ? 14.125 -17.391 1.765 1 91 150 GLU B CA 1
ATOM 3800 C C . GLU B 1 150 ? 14.203 -15.969 2.33 1 91 150 GLU B C 1
ATOM 3802 O O . GLU B 1 150 ? 13.25 -15.492 2.953 1 91 150 GLU B O 1
ATOM 3807 N N . TYR B 1 151 ? 15.273 -15.289 2.045 1 91.69 151 TYR B N 1
ATOM 3808 C CA . TYR B 1 151 ? 15.43 -13.938 2.561 1 91.69 151 TYR B CA 1
ATOM 3809 C C . TYR B 1 151 ? 14.969 -12.906 1.539 1 91.69 151 TYR B C 1
ATOM 3811 O O . TYR B 1 151 ? 14.867 -11.711 1.853 1 91.69 151 TYR B O 1
ATOM 3819 N N . SER B 1 152 ? 14.703 -13.383 0.353 1 95.62 152 SER B N 1
ATOM 3820 C CA . SER B 1 152 ? 14.219 -12.469 -0.679 1 95.62 152 SER B CA 1
ATOM 3821 C C . SER B 1 152 ? 12.758 -12.094 -0.442 1 95.62 152 SER B C 1
ATOM 3823 O O . SER B 1 152 ? 11.969 -12.914 0.018 1 95.62 152 SER B O 1
ATOM 3825 N N . GLU B 1 153 ? 12.391 -10.906 -0.792 1 95.38 153 GLU B N 1
ATOM 3826 C CA . GLU B 1 153 ? 11.055 -10.375 -0.54 1 95.38 153 GLU B CA 1
ATOM 3827 C C . GLU B 1 153 ? 10.023 -11.008 -1.47 1 95.38 153 GLU B C 1
ATOM 3829 O O . GLU B 1 153 ? 8.828 -10.992 -1.179 1 95.38 153 GLU B O 1
ATOM 3834 N N . SER B 1 154 ? 10.5 -11.523 -2.572 1 97 154 SER B N 1
ATOM 3835 C CA . SER B 1 154 ? 9.648 -12.156 -3.576 1 97 154 SER B CA 1
ATOM 3836 C C . SER B 1 154 ? 10.469 -13.031 -4.516 1 97 154 SER B C 1
ATOM 3838 O O . SER B 1 154 ? 11.695 -12.961 -4.531 1 97 154 SER B O 1
ATOM 3840 N N . THR B 1 155 ? 9.781 -13.859 -5.195 1 98.25 155 THR B N 1
ATOM 3841 C CA . THR B 1 155 ? 10.445 -14.664 -6.211 1 98.25 155 THR B CA 1
ATOM 3842 C C . THR B 1 155 ? 10.977 -13.789 -7.34 1 98.25 155 THR B C 1
ATOM 3844 O O . THR B 1 155 ? 12.047 -14.055 -7.895 1 98.25 155 THR B O 1
ATOM 3847 N N . THR B 1 156 ? 10.266 -12.719 -7.668 1 98.69 156 THR B N 1
ATOM 3848 C CA . THR B 1 156 ? 10.719 -11.797 -8.695 1 98.69 156 THR B CA 1
ATOM 3849 C C . THR B 1 156 ? 12.047 -11.156 -8.297 1 98.69 156 THR B C 1
ATOM 3851 O O . THR B 1 156 ? 12.883 -10.859 -9.156 1 98.69 156 THR B O 1
ATOM 3854 N N . MET B 1 157 ? 12.297 -11 -7.016 1 98.19 157 MET B N 1
ATOM 3855 C CA . MET B 1 157 ? 13.57 -10.461 -6.562 1 98.19 157 MET B CA 1
ATOM 3856 C C . MET B 1 157 ? 14.688 -11.492 -6.719 1 98.19 157 MET B C 1
ATOM 3858 O O . MET B 1 157 ? 15.82 -11.141 -7.031 1 98.19 157 MET B O 1
ATOM 3862 N N . VAL B 1 158 ? 14.422 -12.742 -6.484 1 98.31 158 VAL B N 1
ATOM 3863 C CA . VAL B 1 158 ? 15.391 -13.805 -6.742 1 98.31 158 VAL B CA 1
ATOM 3864 C C . VAL B 1 158 ? 15.805 -13.781 -8.211 1 98.31 158 VAL B C 1
ATOM 3866 O O . VAL B 1 158 ? 16.984 -13.867 -8.531 1 98.31 158 VAL B O 1
ATOM 3869 N N . LEU B 1 159 ? 14.844 -13.641 -9.062 1 98.75 159 LEU B N 1
ATOM 3870 C CA . LEU B 1 159 ? 15.102 -13.617 -10.492 1 98.75 159 LEU B CA 1
ATOM 3871 C C . LEU B 1 159 ? 15.875 -12.359 -10.883 1 98.75 159 LEU B C 1
ATOM 3873 O O . LEU B 1 159 ? 16.75 -12.414 -11.75 1 98.75 159 LEU B O 1
ATOM 3877 N N . LEU B 1 160 ? 15.453 -11.242 -10.297 1 98.38 160 LEU B N 1
ATOM 3878 C CA . LEU B 1 160 ? 16.172 -10.008 -10.586 1 98.38 160 LEU B CA 1
ATOM 3879 C C . LEU B 1 160 ? 17.656 -10.172 -10.312 1 98.38 160 LEU B C 1
ATOM 3881 O O . LEU B 1 160 ? 18.5 -9.766 -11.125 1 98.38 160 LEU B O 1
ATOM 3885 N N . ASP B 1 161 ? 17.969 -10.758 -9.203 1 96.88 161 ASP B N 1
ATOM 3886 C CA . ASP B 1 161 ? 19.359 -11.023 -8.852 1 96.88 161 ASP B CA 1
ATOM 3887 C C . ASP B 1 161 ? 20 -12 -9.836 1 96.88 161 ASP B C 1
ATOM 3889 O O . ASP B 1 161 ? 21.125 -11.781 -10.297 1 96.88 161 ASP B O 1
ATOM 3893 N N . PHE B 1 162 ? 19.359 -13.07 -10.156 1 98.12 162 PHE B N 1
ATOM 3894 C CA . PHE B 1 162 ? 19.891 -14.078 -11.078 1 98.12 162 PHE B CA 1
ATOM 3895 C C . PHE B 1 162 ? 20.141 -13.477 -12.453 1 98.12 162 PHE B C 1
ATOM 3897 O O . PHE B 1 162 ? 21.172 -13.75 -13.07 1 98.12 162 PHE B O 1
ATOM 3904 N N . PHE B 1 163 ? 19.172 -12.648 -12.945 1 98.25 163 PHE B N 1
ATOM 3905 C CA . PHE B 1 163 ? 19.297 -12.016 -14.25 1 98.25 163 PHE B CA 1
ATOM 3906 C C . PHE B 1 163 ? 20.562 -11.156 -14.305 1 98.25 163 PHE B C 1
ATOM 3908 O O . PHE B 1 163 ? 21.234 -11.086 -15.336 1 98.25 163 PHE B O 1
ATOM 3915 N N . GLY B 1 164 ? 20.812 -10.492 -13.203 1 95.88 164 GLY B N 1
ATOM 3916 C CA . GLY B 1 164 ? 22.031 -9.695 -13.133 1 95.88 164 GLY B CA 1
ATOM 3917 C C . GLY B 1 164 ? 23.297 -10.508 -13.352 1 95.88 164 GLY B C 1
ATOM 3918 O O . GLY B 1 164 ? 24.156 -10.125 -14.148 1 95.88 164 GLY B O 1
ATOM 3919 N N . VAL B 1 165 ? 23.391 -11.617 -12.742 1 95 165 VAL B N 1
ATOM 3920 C CA . VAL B 1 165 ? 24.562 -12.484 -12.828 1 95 165 VAL B CA 1
ATOM 3921 C C . VAL B 1 165 ? 24.594 -13.164 -14.195 1 95 165 VAL B C 1
ATOM 3923 O O . VAL B 1 165 ? 25.672 -13.383 -14.75 1 95 165 VAL B O 1
ATOM 3926 N N . TRP B 1 166 ? 23.453 -13.445 -14.68 1 96.31 166 TRP B N 1
ATOM 3927 C CA . TRP B 1 166 ? 23.344 -14.188 -15.938 1 96.31 166 TRP B CA 1
ATOM 3928 C C . TRP B 1 166 ? 23.562 -13.266 -17.125 1 96.31 166 TRP B C 1
ATOM 3930 O O . TRP B 1 166 ? 23.703 -13.734 -18.266 1 96.31 166 TRP B O 1
ATOM 3940 N N . GLY B 1 167 ? 23.578 -11.922 -16.859 1 96.25 167 GLY B N 1
ATOM 3941 C CA . GLY B 1 167 ? 23.828 -10.953 -17.906 1 96.25 167 GLY B CA 1
ATOM 3942 C C . GLY B 1 167 ? 22.609 -10.648 -18.75 1 96.25 167 GLY B C 1
ATOM 3943 O O . GLY B 1 167 ? 22.734 -10.352 -19.938 1 96.25 167 GLY B O 1
ATOM 3944 N N . ILE B 1 168 ? 21.453 -10.797 -18.219 1 98 168 ILE B N 1
ATOM 3945 C CA . ILE B 1 168 ? 20.219 -10.492 -18.906 1 98 168 ILE B CA 1
ATOM 3946 C C . ILE B 1 168 ? 20 -8.977 -18.938 1 98 168 ILE B C 1
ATOM 3948 O O . ILE B 1 168 ? 20.172 -8.297 -17.922 1 98 168 ILE B O 1
ATOM 3952 N N . LYS B 1 169 ? 19.703 -8.484 -20.094 1 98 169 LYS B N 1
ATOM 3953 C CA . LYS B 1 169 ? 19.312 -7.086 -20.219 1 98 169 LYS B CA 1
ATOM 3954 C C . LYS B 1 169 ? 17.859 -6.887 -19.828 1 98 169 LYS B C 1
ATOM 3956 O O . LYS B 1 169 ? 16.953 -7.422 -20.484 1 98 169 LYS B O 1
ATOM 3961 N N . LEU B 1 170 ? 17.609 -6.094 -18.859 1 98.25 170 LEU B N 1
ATOM 3962 C CA . LEU B 1 170 ? 16.25 -5.855 -18.391 1 98.25 170 LEU B CA 1
ATOM 3963 C C . LEU B 1 170 ? 15.477 -4.965 -19.359 1 98.25 170 LEU B C 1
ATOM 3965 O O . LEU B 1 170 ? 15.875 -3.82 -19.609 1 98.25 170 LEU B O 1
ATOM 3969 N N . THR B 1 171 ? 14.453 -5.484 -19.938 1 98.5 171 THR B N 1
ATOM 3970 C CA . THR B 1 171 ? 13.547 -4.688 -20.766 1 98.5 171 THR B CA 1
ATOM 3971 C C . THR B 1 171 ? 12.461 -4.047 -19.906 1 98.5 171 THR B C 1
ATOM 3973 O O . THR B 1 171 ? 12.32 -4.379 -18.719 1 98.5 171 THR B O 1
ATOM 3976 N N . ARG B 1 172 ? 11.766 -3.145 -20.5 1 98.56 172 ARG B N 1
ATOM 3977 C CA . ARG B 1 172 ? 10.656 -2.504 -19.812 1 98.56 172 ARG B CA 1
ATOM 3978 C C . ARG B 1 172 ? 9.602 -3.527 -19.391 1 98.56 172 ARG B C 1
ATOM 3980 O O . ARG B 1 172 ? 9.07 -3.457 -18.281 1 98.56 172 ARG B O 1
ATOM 3987 N N . GLU B 1 173 ? 9.328 -4.496 -20.266 1 98.69 173 GLU B N 1
ATOM 3988 C CA . GLU B 1 173 ? 8.336 -5.531 -19.984 1 98.69 173 GLU B CA 1
ATOM 3989 C C . GLU B 1 173 ? 8.789 -6.43 -18.844 1 98.69 173 GLU B C 1
ATOM 3991 O O . GLU B 1 173 ? 7.992 -6.754 -17.953 1 98.69 173 GLU B O 1
ATOM 3996 N N . MET B 1 174 ? 10.078 -6.75 -18.844 1 98.69 174 MET B N 1
ATOM 3997 C CA . MET B 1 174 ? 10.625 -7.547 -17.75 1 98.69 174 MET B CA 1
ATOM 3998 C C . MET B 1 174 ? 10.539 -6.793 -16.438 1 98.69 174 MET B C 1
ATOM 4000 O O . MET B 1 174 ? 10.148 -7.359 -15.414 1 98.69 174 MET B O 1
ATOM 4004 N N . ALA B 1 175 ? 10.875 -5.531 -16.5 1 98.88 175 ALA B N 1
ATOM 4005 C CA . ALA B 1 175 ? 10.836 -4.699 -15.297 1 98.88 175 ALA B CA 1
ATOM 4006 C C . ALA B 1 175 ? 9.422 -4.625 -14.734 1 98.88 175 ALA B C 1
ATOM 4008 O O . ALA B 1 175 ? 9.234 -4.715 -13.516 1 98.88 175 ALA B O 1
ATOM 4009 N N . HIS B 1 176 ? 8.453 -4.484 -15.609 1 98.88 176 HIS B N 1
ATOM 4010 C CA . HIS B 1 176 ? 7.055 -4.43 -15.195 1 98.88 176 HIS B CA 1
ATOM 4011 C C . HIS B 1 176 ? 6.629 -5.727 -14.508 1 98.88 176 HIS B C 1
ATOM 4013 O O . HIS B 1 176 ? 6.004 -5.695 -13.445 1 98.88 176 HIS B O 1
ATOM 4019 N N . ALA B 1 177 ? 6.977 -6.812 -15.078 1 98.88 177 ALA B N 1
ATOM 4020 C CA . ALA B 1 177 ? 6.633 -8.117 -14.516 1 98.88 177 ALA B CA 1
ATOM 4021 C C . ALA B 1 177 ? 7.277 -8.312 -13.148 1 98.88 177 ALA B C 1
ATOM 4023 O O . ALA B 1 177 ? 6.621 -8.734 -12.195 1 98.88 177 ALA B O 1
ATOM 4024 N N . LEU B 1 178 ? 8.555 -7.965 -13.062 1 98.88 178 LEU B N 1
ATOM 4025 C CA . LEU B 1 178 ? 9.289 -8.094 -11.812 1 98.88 178 LEU B CA 1
ATOM 4026 C C . LEU B 1 178 ? 8.727 -7.148 -10.75 1 98.88 178 LEU B C 1
ATOM 4028 O O . LEU B 1 178 ? 8.555 -7.535 -9.594 1 98.88 178 LEU B O 1
ATOM 4032 N N . TYR B 1 179 ? 8.375 -5.922 -11.133 1 98.81 179 TYR B N 1
ATOM 4033 C CA . TYR B 1 179 ? 7.824 -4.934 -10.211 1 98.81 179 TYR B CA 1
ATOM 4034 C C . TYR B 1 179 ? 6.473 -5.383 -9.664 1 98.81 179 TYR B C 1
ATOM 4036 O O . TYR B 1 179 ? 6.168 -5.176 -8.492 1 98.81 179 TYR B O 1
ATOM 4044 N N . ALA B 1 180 ? 5.672 -5.984 -10.539 1 98.62 180 ALA B N 1
ATOM 4045 C CA . ALA B 1 180 ? 4.348 -6.453 -10.133 1 98.62 180 ALA B CA 1
ATOM 4046 C C . ALA B 1 180 ? 4.453 -7.457 -8.992 1 98.62 180 ALA B C 1
ATOM 4048 O O . ALA B 1 180 ? 3.715 -7.367 -8.008 1 98.62 180 ALA B O 1
ATOM 4049 N N . GLY B 1 181 ? 5.359 -8.383 -9.109 1 98.38 181 GLY B N 1
ATOM 4050 C CA . GLY B 1 181 ? 5.566 -9.359 -8.055 1 98.38 181 GLY B CA 1
ATOM 4051 C C . GLY B 1 181 ? 6.098 -8.742 -6.77 1 98.38 181 GLY B C 1
ATOM 4052 O O . GLY B 1 181 ? 5.613 -9.055 -5.68 1 98.38 181 GLY B O 1
ATOM 4053 N N . LEU B 1 182 ? 7.074 -7.871 -6.918 1 98.44 182 LEU B N 1
ATOM 4054 C CA . LEU B 1 182 ? 7.664 -7.191 -5.77 1 98.44 182 LEU B CA 1
ATOM 4055 C C . LEU B 1 182 ? 6.613 -6.375 -5.023 1 98.44 182 LEU B C 1
ATOM 4057 O O . LEU B 1 182 ? 6.5 -6.469 -3.799 1 98.44 182 LEU B O 1
ATOM 4061 N N . LEU B 1 183 ? 5.844 -5.617 -5.754 1 97.94 183 LEU B N 1
ATOM 4062 C CA . LEU B 1 183 ? 4.801 -4.758 -5.203 1 97.94 183 LEU B CA 1
ATOM 4063 C C . LEU B 1 183 ? 3.818 -5.566 -4.363 1 97.94 183 LEU B C 1
ATOM 4065 O O . LEU B 1 183 ? 3.555 -5.227 -3.209 1 97.94 183 LEU B O 1
ATOM 4069 N N . THR B 1 184 ? 3.357 -6.664 -4.879 1 95.38 184 THR B N 1
ATOM 4070 C CA . THR B 1 184 ? 2.26 -7.383 -4.242 1 95.38 184 THR B CA 1
ATOM 4071 C C . THR B 1 184 ? 2.775 -8.266 -3.111 1 95.38 184 THR B C 1
ATOM 4073 O O . THR B 1 184 ? 2.148 -8.359 -2.053 1 95.38 184 THR B O 1
ATOM 4076 N N . ASP B 1 185 ? 3.951 -8.859 -3.264 1 94.5 185 ASP B N 1
ATOM 4077 C CA . ASP B 1 185 ? 4.461 -9.766 -2.24 1 94.5 185 ASP B CA 1
ATOM 4078 C C . ASP B 1 185 ? 4.93 -8.992 -1.008 1 94.5 185 ASP B C 1
ATOM 4080 O O . ASP B 1 185 ? 5.043 -9.562 0.081 1 94.5 185 ASP B O 1
ATOM 4084 N N . THR B 1 186 ? 5.219 -7.738 -1.201 1 94.88 186 THR B N 1
ATOM 4085 C CA . THR B 1 186 ? 5.621 -6.922 -0.062 1 94.88 186 THR B CA 1
ATOM 4086 C C . THR B 1 186 ? 4.434 -6.129 0.479 1 94.88 186 THR B C 1
ATOM 4088 O O . THR B 1 186 ? 4.605 -5.242 1.316 1 94.88 186 THR B O 1
ATOM 4091 N N . ALA B 1 187 ? 3.287 -6.422 -0.026 1 90.88 187 ALA B N 1
ATOM 4092 C CA . ALA B 1 187 ? 2.105 -5.648 0.351 1 90.88 187 ALA B CA 1
ATOM 4093 C C . ALA B 1 187 ? 2.359 -4.152 0.201 1 90.88 187 ALA B C 1
ATOM 4095 O O . ALA B 1 187 ? 2.166 -3.387 1.148 1 90.88 187 ALA B O 1
ATOM 4096 N N . SER B 1 188 ? 2.791 -3.77 -1.003 1 95.38 188 SER B N 1
ATOM 4097 C CA . SER B 1 188 ? 3.107 -2.381 -1.324 1 95.38 188 SER B CA 1
ATOM 4098 C C . SER B 1 188 ? 4.195 -1.835 -0.404 1 95.38 188 SER B C 1
ATOM 4100 O O . SER B 1 188 ? 4.027 -0.772 0.198 1 95.38 188 SER B O 1
ATOM 4102 N N . PHE B 1 189 ? 5.207 -2.631 -0.15 1 97 189 PHE B N 1
ATOM 4103 C CA . PHE B 1 189 ? 6.477 -2.258 0.463 1 97 189 PHE B CA 1
ATOM 4104 C C . PHE B 1 189 ? 6.32 -2.086 1.969 1 97 189 PHE B C 1
ATOM 4106 O O . PHE B 1 189 ? 7.078 -1.341 2.596 1 97 189 PHE B O 1
ATOM 4113 N N . HIS B 1 190 ? 5.395 -2.836 2.494 1 93.44 190 HIS B N 1
ATOM 4114 C CA . HIS B 1 190 ? 5.227 -2.857 3.943 1 93.44 190 HIS B CA 1
ATOM 4115 C C . HIS B 1 190 ? 6.023 -3.996 4.574 1 93.44 190 HIS B C 1
ATOM 4117 O O . HIS B 1 190 ? 6.289 -3.979 5.777 1 93.44 190 HIS B O 1
ATOM 4123 N N . PHE B 1 191 ? 6.359 -4.977 3.777 1 89.69 191 PHE B N 1
ATOM 4124 C CA . PHE B 1 191 ? 7.082 -6.137 4.285 1 89.69 191 PHE B CA 1
ATOM 4125 C C . PHE B 1 191 ? 8.398 -6.324 3.541 1 89.69 191 PHE B C 1
ATOM 4127 O O . PHE B 1 191 ? 8.406 -6.711 2.369 1 89.69 191 PHE B O 1
ATOM 4134 N N . GLY B 1 192 ? 9.422 -6.105 4.184 1 93.12 192 GLY B N 1
ATOM 4135 C CA . GLY B 1 192 ? 10.727 -6.277 3.572 1 93.12 192 GLY B CA 1
ATOM 4136 C C . GLY B 1 192 ? 11.789 -5.355 4.152 1 93.12 192 GLY B C 1
ATOM 4137 O O . GLY B 1 192 ? 11.641 -4.867 5.273 1 93.12 192 GLY B O 1
ATOM 4138 N N . ARG B 1 193 ? 12.938 -5.238 3.441 1 94.5 193 ARG B N 1
ATOM 4139 C CA . ARG B 1 193 ? 14.086 -4.426 3.832 1 94.5 193 ARG B CA 1
ATOM 4140 C C . ARG B 1 193 ? 14.344 -3.318 2.818 1 94.5 193 ARG B C 1
ATOM 4142 O O . ARG B 1 193 ? 13.609 -3.182 1.838 1 94.5 193 ARG B O 1
ATOM 4149 N N . SER B 1 194 ? 15.305 -2.508 3.068 1 96.56 194 SER B N 1
ATOM 4150 C CA . SER B 1 194 ? 15.617 -1.359 2.223 1 96.56 194 SER B CA 1
ATOM 4151 C C . SER B 1 194 ? 15.875 -1.786 0.783 1 96.56 194 SER B C 1
ATOM 4153 O O . SER B 1 194 ? 15.57 -1.045 -0.154 1 96.56 194 SER B O 1
ATOM 4155 N N . ARG B 1 195 ? 16.297 -2.943 0.568 1 96.38 195 ARG B N 1
ATOM 4156 C CA . ARG B 1 195 ? 16.656 -3.395 -0.771 1 96.38 195 ARG B CA 1
ATOM 4157 C C . ARG B 1 195 ? 15.438 -3.463 -1.679 1 96.38 195 ARG B C 1
ATOM 4159 O O . ARG B 1 195 ? 15.547 -3.285 -2.893 1 96.38 195 ARG B O 1
ATOM 4166 N N . MET B 1 196 ? 14.258 -3.744 -1.1 1 97.56 196 MET B N 1
ATOM 4167 C CA . MET B 1 196 ? 13.062 -3.787 -1.938 1 97.56 196 MET B CA 1
ATOM 4168 C C . MET B 1 196 ? 12.82 -2.439 -2.607 1 97.56 196 MET B C 1
ATOM 4170 O O . MET B 1 196 ? 12.375 -2.383 -3.754 1 97.56 196 MET B O 1
ATOM 4174 N N . HIS B 1 197 ? 13.195 -1.391 -1.869 1 98.38 197 HIS B N 1
ATOM 4175 C CA . HIS B 1 197 ? 13.016 -0.051 -2.418 1 98.38 197 HIS B CA 1
ATOM 4176 C C . HIS B 1 197 ? 14.062 0.251 -3.486 1 98.38 197 HIS B C 1
ATOM 4178 O O . HIS B 1 197 ? 13.742 0.827 -4.527 1 98.38 197 HIS B O 1
ATOM 4184 N N . THR B 1 198 ? 15.297 -0.149 -3.262 1 97.69 198 THR B N 1
ATOM 4185 C CA . THR B 1 198 ? 16.312 0.083 -4.281 1 97.69 198 THR B CA 1
ATOM 4186 C C . THR B 1 198 ? 16.016 -0.72 -5.543 1 97.69 198 THR B C 1
ATOM 4188 O O . THR B 1 198 ? 16.203 -0.234 -6.66 1 97.69 198 THR B O 1
ATOM 4191 N N . ALA B 1 199 ? 15.523 -1.916 -5.363 1 98.12 199 ALA B N 1
ATOM 4192 C CA . ALA B 1 199 ? 15.102 -2.725 -6.508 1 98.12 199 ALA B CA 1
ATOM 4193 C C . ALA B 1 199 ? 13.938 -2.07 -7.242 1 98.12 199 ALA B C 1
ATOM 4195 O O . ALA B 1 199 ? 13.938 -1.995 -8.477 1 98.12 199 ALA B O 1
ATOM 4196 N N . ALA B 1 200 ? 12.953 -1.578 -6.441 1 98.62 200 ALA B N 1
ATOM 4197 C CA . ALA B 1 200 ? 11.797 -0.915 -7.035 1 98.62 200 ALA B CA 1
ATOM 4198 C C . ALA B 1 200 ? 12.227 0.302 -7.852 1 98.62 200 ALA B C 1
ATOM 4200 O O . ALA B 1 200 ? 11.734 0.517 -8.961 1 98.62 200 ALA B O 1
ATOM 4201 N N . ALA B 1 201 ? 13.188 1.086 -7.293 1 98.38 201 ALA B N 1
ATOM 4202 C CA . ALA B 1 201 ? 13.688 2.254 -8.016 1 98.38 201 ALA B CA 1
ATOM 4203 C C . ALA B 1 201 ? 14.336 1.847 -9.336 1 98.38 201 ALA B C 1
ATOM 4205 O O . ALA B 1 201 ? 14.078 2.459 -10.375 1 98.38 201 ALA B O 1
ATOM 4206 N N . ARG B 1 202 ? 15.141 0.821 -9.281 1 97.81 202 ARG B N 1
ATOM 4207 C CA . ARG B 1 202 ? 15.82 0.307 -10.469 1 97.81 202 ARG B CA 1
ATOM 4208 C C . ARG B 1 202 ? 14.812 -0.13 -11.523 1 97.81 202 ARG B C 1
ATOM 4210 O O . ARG B 1 202 ? 14.984 0.159 -12.711 1 97.81 202 ARG B O 1
ATOM 4217 N N . LEU B 1 203 ? 13.797 -0.795 -11.109 1 98.75 203 LEU B N 1
ATOM 4218 C CA . LEU B 1 203 ? 12.781 -1.289 -12.039 1 98.75 203 LEU B CA 1
ATOM 4219 C C . LEU B 1 203 ? 11.961 -0.138 -12.609 1 98.75 203 LEU B C 1
ATOM 4221 O O . LEU B 1 203 ? 11.688 -0.1 -13.812 1 98.75 203 LEU B O 1
ATOM 4225 N N . LEU B 1 204 ? 11.602 0.819 -11.766 1 98.38 204 LEU B N 1
ATOM 4226 C CA . LEU B 1 204 ? 10.828 1.966 -12.219 1 98.38 204 LEU B CA 1
ATOM 4227 C C . LEU B 1 204 ? 11.609 2.77 -13.258 1 98.38 204 LEU B C 1
ATOM 4229 O O . LEU B 1 204 ? 11.016 3.332 -14.18 1 98.38 204 LEU B O 1
ATOM 4233 N N . ASP B 1 205 ? 12.906 2.779 -13.164 1 97.75 205 ASP B N 1
ATOM 4234 C CA . ASP B 1 205 ? 13.766 3.557 -14.047 1 97.75 205 ASP B CA 1
ATOM 4235 C C . ASP B 1 205 ? 13.734 3.002 -15.469 1 97.75 205 ASP B C 1
ATOM 4237 O O . ASP B 1 205 ? 14.227 3.643 -16.406 1 97.75 205 ASP B O 1
ATOM 4241 N N . LYS B 1 206 ? 13.125 1.883 -15.664 1 98.19 206 LYS B N 1
ATOM 4242 C CA . LYS B 1 206 ? 12.93 1.336 -17 1 98.19 206 LYS B CA 1
ATOM 4243 C C . LYS B 1 206 ? 11.695 1.94 -17.672 1 98.19 206 LYS B C 1
ATOM 4245 O O . LYS B 1 206 ? 11.219 1.428 -18.688 1 98.19 206 LYS B O 1
ATOM 4250 N N . GLY B 1 207 ? 11.156 2.965 -17.109 1 97.56 207 GLY B N 1
ATOM 4251 C CA . GLY B 1 207 ? 10.039 3.689 -17.688 1 97.56 207 GLY B CA 1
ATOM 4252 C C . GLY B 1 207 ? 8.688 3.213 -17.203 1 97.56 207 GLY B C 1
ATOM 4253 O O . GLY B 1 207 ? 7.699 3.283 -17.922 1 97.56 207 GLY B O 1
ATOM 4254 N N . LEU B 1 208 ? 8.648 2.734 -16 1 98 208 LEU B N 1
ATOM 4255 C CA . LEU B 1 208 ? 7.391 2.258 -15.438 1 98 208 LEU B CA 1
ATOM 4256 C C . LEU B 1 208 ? 6.672 3.377 -14.695 1 98 208 LEU B C 1
ATOM 4258 O O . LEU B 1 208 ? 7.309 4.289 -14.164 1 98 208 LEU B O 1
ATOM 4262 N N . ASP B 1 209 ? 5.367 3.289 -14.68 1 96 209 ASP B N 1
ATOM 4263 C CA . ASP B 1 209 ? 4.504 4.156 -13.883 1 96 209 ASP B CA 1
ATOM 4264 C C . ASP B 1 209 ? 3.881 3.393 -12.719 1 96 209 ASP B C 1
ATOM 4266 O O . ASP B 1 209 ? 2.928 2.633 -12.906 1 96 209 ASP B O 1
ATOM 4270 N N . PRO B 1 210 ? 4.379 3.674 -11.539 1 96.19 210 PRO B N 1
ATOM 4271 C CA . PRO B 1 210 ? 3.9 2.893 -10.391 1 96.19 210 PRO B CA 1
ATOM 4272 C C . PRO B 1 210 ? 2.404 3.07 -10.141 1 96.19 210 PRO B C 1
ATOM 4274 O O . PRO B 1 210 ? 1.735 2.135 -9.695 1 96.19 210 PRO B O 1
ATOM 4277 N N . ARG B 1 211 ? 1.844 4.16 -10.461 1 92.31 211 ARG B N 1
ATOM 4278 C CA . ARG B 1 211 ? 0.419 4.402 -10.266 1 92.31 211 ARG B CA 1
ATOM 4279 C C . ARG B 1 211 ? -0.422 3.482 -11.141 1 92.31 211 ARG B C 1
ATOM 4281 O O . ARG B 1 211 ? -1.366 2.852 -10.664 1 92.31 211 ARG B O 1
ATOM 4288 N N . THR B 1 212 ? -0.056 3.424 -12.391 1 93.62 212 THR B N 1
ATOM 4289 C CA . THR B 1 212 ? -0.795 2.584 -13.328 1 93.62 212 THR B CA 1
ATOM 4290 C C . THR B 1 212 ? -0.702 1.114 -12.93 1 93.62 212 THR B C 1
ATOM 4292 O O . THR B 1 212 ? -1.711 0.407 -12.898 1 93.62 212 THR B O 1
ATOM 4295 N N . ILE B 1 213 ? 0.478 0.677 -12.594 1 96.88 213 ILE B N 1
ATOM 4296 C CA . ILE B 1 213 ? 0.689 -0.722 -12.242 1 96.88 213 ILE B CA 1
ATOM 4297 C C . ILE B 1 213 ? -0.076 -1.052 -10.961 1 96.88 213 ILE B C 1
ATOM 4299 O O . ILE B 1 213 ? -0.78 -2.062 -10.891 1 96.88 213 ILE B O 1
ATOM 4303 N N . GLY B 1 214 ? 0.038 -0.197 -9.977 1 95.88 214 GLY B N 1
ATOM 4304 C CA . GLY B 1 214 ? -0.683 -0.401 -8.727 1 95.88 214 GLY B CA 1
ATOM 4305 C C . GLY B 1 214 ? -2.189 -0.426 -8.906 1 95.88 214 GLY B C 1
ATOM 4306 O O . GLY B 1 214 ? -2.871 -1.291 -8.352 1 95.88 214 GLY B O 1
ATOM 4307 N N . ALA B 1 215 ? -2.703 0.474 -9.688 1 92.94 215 ALA B N 1
ATOM 4308 C CA . ALA B 1 215 ? -4.141 0.543 -9.938 1 92.94 215 ALA B CA 1
ATOM 4309 C C . ALA B 1 215 ? -4.641 -0.721 -10.625 1 92.94 215 ALA B C 1
ATOM 4311 O O . ALA B 1 215 ? -5.664 -1.287 -10.234 1 92.94 215 ALA B O 1
ATOM 4312 N N . GLN B 1 216 ? -3.943 -1.153 -11.562 1 94.19 216 GLN B N 1
ATOM 4313 C CA . GLN B 1 216 ? -4.332 -2.33 -12.336 1 94.19 216 GLN B CA 1
ATOM 4314 C C . GLN B 1 216 ? -4.34 -3.58 -11.461 1 94.19 216 GLN B C 1
ATOM 4316 O O . GLN B 1 216 ? -5.207 -4.445 -11.609 1 94.19 216 GLN B O 1
ATOM 4321 N N . LEU B 1 217 ? -3.439 -3.656 -10.562 1 95.38 217 LEU B N 1
ATOM 4322 C CA . LEU B 1 217 ? -3.273 -4.879 -9.781 1 95.38 217 LEU B CA 1
ATOM 4323 C C . LEU B 1 217 ? -4.176 -4.867 -8.555 1 95.38 217 LEU B C 1
ATOM 4325 O O . LEU B 1 217 ? -4.637 -5.922 -8.109 1 95.38 217 LEU B O 1
ATOM 4329 N N . LEU B 1 218 ? -4.426 -3.611 -8.055 1 92.69 218 LEU B N 1
ATOM 4330 C CA . LEU B 1 218 ? -4.957 -3.6 -6.691 1 92.69 218 LEU B CA 1
ATOM 4331 C C . LEU B 1 218 ? -6.262 -2.811 -6.625 1 92.69 218 LEU B C 1
ATOM 4333 O O . LEU B 1 218 ? -6.996 -2.906 -5.641 1 92.69 218 LEU B O 1
ATOM 4337 N N . GLU B 1 219 ? -6.645 -1.939 -7.578 1 90.12 219 GLU B N 1
ATOM 4338 C CA . GLU B 1 219 ? -7.703 -0.954 -7.383 1 90.12 219 GLU B CA 1
ATOM 4339 C C . GLU B 1 219 ? -8.734 -1.017 -8.508 1 90.12 219 GLU B C 1
ATOM 4341 O O . GLU B 1 219 ? -9.57 -0.12 -8.641 1 90.12 219 GLU B O 1
ATOM 4346 N N . GLU B 1 220 ? -8.922 -1.916 -9.297 1 91.88 220 GLU B N 1
ATOM 4347 C CA . GLU B 1 220 ? -9.852 -1.897 -10.422 1 91.88 220 GLU B CA 1
ATOM 4348 C C . GLU B 1 220 ? -11.086 -2.744 -10.141 1 91.88 220 GLU B C 1
ATOM 4350 O O . GLU B 1 220 ? -11.5 -3.551 -10.969 1 91.88 220 GLU B O 1
ATOM 4355 N N . HIS B 1 221 ? -11.703 -2.443 -9 1 95.31 221 HIS B N 1
ATOM 4356 C CA . HIS B 1 221 ? -12.898 -3.203 -8.648 1 95.31 221 HIS B CA 1
ATOM 4357 C C . HIS B 1 221 ? -14.148 -2.572 -9.25 1 95.31 221 HIS B C 1
ATOM 4359 O O . HIS B 1 221 ? -14.273 -1.347 -9.281 1 95.31 221 HIS B O 1
ATOM 4365 N N . PRO B 1 222 ? -15.094 -3.428 -9.734 1 95.56 222 PRO B N 1
ATOM 4366 C CA . PRO B 1 222 ? -16.375 -2.879 -10.18 1 95.56 222 PRO B CA 1
ATOM 4367 C C . PRO B 1 222 ? -17.203 -2.318 -9.023 1 95.56 222 PRO B C 1
ATOM 4369 O O . PRO B 1 222 ? -16.891 -2.561 -7.855 1 95.56 222 PRO B O 1
ATOM 4372 N N . PHE B 1 223 ? -18.266 -1.552 -9.367 1 96.88 223 PHE B N 1
ATOM 4373 C CA . PHE B 1 223 ? -19.109 -0.939 -8.352 1 96.88 223 PHE B CA 1
ATOM 4374 C C . PHE B 1 223 ? -19.656 -1.992 -7.391 1 96.88 223 PHE B C 1
ATOM 4376 O O . PHE B 1 223 ? -19.781 -1.739 -6.191 1 96.88 223 PHE B O 1
ATOM 4383 N N . ALA B 1 224 ? -19.953 -3.156 -7.918 1 96 224 ALA B N 1
ATOM 4384 C CA . ALA B 1 224 ? -20.578 -4.238 -7.152 1 96 224 ALA B CA 1
ATOM 4385 C C . ALA B 1 224 ? -19.672 -4.676 -6.004 1 96 224 ALA B C 1
ATOM 4387 O O . ALA B 1 224 ? -20.125 -5.305 -5.047 1 96 224 ALA B O 1
ATOM 4388 N N . TYR B 1 225 ? -18.422 -4.355 -6.09 1 96.5 225 TYR B N 1
ATOM 4389 C CA . TYR B 1 225 ? -17.453 -4.711 -5.043 1 96.5 225 TYR B CA 1
ATOM 4390 C C . TYR B 1 225 ? -17.844 -4.07 -3.715 1 96.5 225 TYR B C 1
ATOM 4392 O O . TYR B 1 225 ? -17.672 -4.68 -2.656 1 96.5 225 TYR B O 1
ATOM 4400 N N . LEU B 1 226 ? -18.375 -2.865 -3.732 1 96.56 226 LEU B N 1
ATOM 4401 C CA . LEU B 1 226 ? -18.625 -2.109 -2.51 1 96.56 226 LEU B CA 1
ATOM 4402 C C . LEU B 1 226 ? -19.734 -2.748 -1.686 1 96.56 226 LEU B C 1
ATOM 4404 O O . LEU B 1 226 ? -19.516 -3.121 -0.53 1 96.56 226 LEU B O 1
ATOM 4408 N N . PRO B 1 227 ? -20.906 -3.012 -2.271 1 94.38 227 PRO B N 1
ATOM 4409 C CA . PRO B 1 227 ? -21.906 -3.709 -1.476 1 94.38 227 PRO B CA 1
ATOM 4410 C C . PRO B 1 227 ? -21.516 -5.145 -1.145 1 94.38 227 PRO B C 1
ATOM 4412 O O . PRO B 1 227 ? -21.875 -5.66 -0.082 1 94.38 227 PRO B O 1
ATOM 4415 N N . PHE B 1 228 ? -20.828 -5.781 -2.014 1 96.56 228 PHE B N 1
ATOM 4416 C CA . PHE B 1 228 ? -20.297 -7.109 -1.731 1 96.56 228 PHE B CA 1
ATOM 4417 C C . PHE B 1 228 ? -19.453 -7.098 -0.465 1 96.56 228 PHE B C 1
ATOM 4419 O O . PHE B 1 228 ? -19.672 -7.902 0.442 1 96.56 228 PHE B O 1
ATOM 4426 N N . LEU B 1 229 ? -18.5 -6.16 -0.4 1 96.81 229 LEU B N 1
ATOM 4427 C CA . LEU B 1 229 ? -17.625 -6.027 0.761 1 96.81 229 LEU B CA 1
ATOM 4428 C C . LEU B 1 229 ? -18.438 -5.742 2.021 1 96.81 229 LEU B C 1
ATOM 4430 O O . LEU B 1 229 ? -18.141 -6.277 3.09 1 96.81 229 LEU B O 1
ATOM 4434 N N . GLY B 1 230 ? -19.453 -4.895 1.872 1 95 230 GLY B N 1
ATOM 4435 C CA . GLY B 1 230 ? -20.328 -4.633 3.002 1 95 230 GLY B CA 1
ATOM 4436 C C . GLY B 1 230 ? -20.984 -5.883 3.555 1 95 230 GLY B C 1
ATOM 4437 O O . GLY B 1 230 ? -21 -6.098 4.77 1 95 230 GLY B O 1
ATOM 4438 N N . LYS B 1 231 ? -21.469 -6.688 2.73 1 94.75 231 LYS B N 1
ATOM 4439 C CA . LYS B 1 231 ? -22.094 -7.941 3.123 1 94.75 231 LYS B CA 1
ATOM 4440 C C . LYS B 1 231 ? -21.094 -8.867 3.807 1 94.75 231 LYS B C 1
ATOM 4442 O O . LYS B 1 231 ? -21.406 -9.461 4.844 1 94.75 231 LYS B O 1
ATOM 4447 N N . VAL B 1 232 ? -19.953 -8.984 3.279 1 96.88 232 VAL B N 1
ATOM 4448 C CA . VAL B 1 232 ? -18.938 -9.891 3.785 1 96.88 232 VAL B CA 1
ATOM 4449 C C . VAL B 1 232 ? -18.484 -9.438 5.176 1 96.88 232 VAL B C 1
ATOM 4451 O O . VAL B 1 232 ? -18.375 -10.258 6.094 1 96.88 232 VAL B O 1
ATOM 4454 N N . LEU B 1 233 ? -18.297 -8.148 5.348 1 96.44 233 LEU B N 1
ATOM 4455 C CA . LEU B 1 233 ? -17.766 -7.637 6.609 1 96.44 233 LEU B CA 1
ATOM 4456 C C . LEU B 1 233 ? -18.812 -7.75 7.715 1 96.44 233 LEU B C 1
ATOM 4458 O O . LEU B 1 233 ? -18.469 -7.781 8.898 1 96.44 233 LEU B O 1
ATOM 4462 N N . SER B 1 234 ? -20.016 -7.891 7.34 1 92.38 234 SER B N 1
ATOM 4463 C CA . SER B 1 234 ? -21.078 -8.078 8.32 1 92.38 234 SER B CA 1
ATOM 4464 C C . SER B 1 234 ? -21.031 -9.477 8.922 1 92.38 234 SER B C 1
ATOM 4466 O O . SER B 1 234 ? -21.672 -9.734 9.953 1 92.38 234 SER B O 1
ATOM 4468 N N . THR B 1 235 ? -20.328 -10.336 8.383 1 95.31 235 THR B N 1
ATOM 4469 C CA . THR B 1 235 ? -20.203 -11.695 8.891 1 95.31 235 THR B CA 1
ATOM 4470 C C . THR B 1 235 ? -19.062 -11.805 9.883 1 95.31 235 THR B C 1
ATOM 4472 O O . THR B 1 235 ? -18.797 -12.883 10.43 1 95.31 235 THR B O 1
ATOM 4475 N N . ALA B 1 236 ? -18.406 -10.734 10.164 1 97.38 236 ALA B N 1
ATOM 4476 C CA . ALA B 1 236 ? -17.188 -10.758 10.969 1 97.38 236 ALA B CA 1
ATOM 4477 C C . ALA B 1 236 ? -17.453 -11.297 12.367 1 97.38 236 ALA B C 1
ATOM 4479 O O . ALA B 1 236 ? -18.438 -10.906 13.008 1 97.38 236 ALA B O 1
ATOM 4480 N N . VAL B 1 237 ? -16.594 -12.203 12.789 1 97.69 237 VAL B N 1
ATOM 4481 C CA . VAL B 1 237 ? -16.625 -12.773 14.133 1 97.69 237 VAL B CA 1
ATOM 4482 C C . VAL B 1 237 ? -15.258 -12.641 14.797 1 97.69 237 VAL B C 1
ATOM 4484 O O . VAL B 1 237 ? -14.227 -12.836 14.141 1 97.69 237 VAL B O 1
ATOM 4487 N N . HIS B 1 238 ? -15.281 -12.281 16.031 1 98.19 238 HIS B N 1
ATOM 4488 C CA . HIS B 1 238 ? -14.055 -12.172 16.812 1 98.19 238 HIS B CA 1
ATOM 4489 C C . HIS B 1 238 ? -13.992 -13.25 17.891 1 98.19 238 HIS B C 1
ATOM 4491 O O . HIS B 1 238 ? -14.734 -13.195 18.875 1 98.19 238 HIS B O 1
ATOM 4497 N N . ASP B 1 239 ? -13.148 -14.195 17.641 1 97.94 239 ASP B N 1
ATOM 4498 C CA . ASP B 1 239 ? -12.883 -15.211 18.656 1 97.94 239 ASP B CA 1
ATOM 4499 C C . ASP B 1 239 ? -11.695 -14.82 19.531 1 97.94 239 ASP B C 1
ATOM 4501 O O . ASP B 1 239 ? -10.562 -15.219 19.266 1 97.94 239 ASP B O 1
ATOM 4505 N N . LYS B 1 240 ? -11.914 -14.281 20.625 1 97.25 240 LYS B N 1
ATOM 4506 C CA . LYS B 1 240 ? -10.906 -13.664 21.484 1 97.25 240 LYS B CA 1
ATOM 4507 C C . LYS B 1 240 ? -10.031 -14.727 22.156 1 97.25 240 LYS B C 1
ATOM 4509 O O . LYS B 1 240 ? -8.852 -14.484 22.406 1 97.25 240 LYS B O 1
ATOM 4514 N N . ALA B 1 241 ? -10.562 -15.875 22.359 1 96.81 241 ALA B N 1
ATOM 4515 C CA . ALA B 1 241 ? -9.859 -16.891 23.125 1 96.81 241 ALA B CA 1
ATOM 4516 C C . ALA B 1 241 ? -8.961 -17.734 22.219 1 96.81 241 ALA B C 1
ATOM 4518 O O . ALA B 1 241 ? -8.094 -18.469 22.703 1 96.81 241 ALA B O 1
ATOM 4519 N N . TRP B 1 242 ? -9.086 -17.594 20.984 1 97.69 242 TRP B N 1
ATOM 4520 C CA . TRP B 1 242 ? -8.344 -18.422 20.031 1 97.69 242 TRP B CA 1
ATOM 4521 C C . TRP B 1 242 ? -6.84 -18.219 20.219 1 97.69 242 TRP B C 1
ATOM 4523 O O . TRP B 1 242 ? -6.371 -17.109 20.422 1 97.69 242 TRP B O 1
ATOM 4533 N N . GLY B 1 243 ? -6.141 -19.328 20.156 1 97 243 GLY B N 1
ATOM 4534 C CA . GLY B 1 243 ? -4.691 -19.281 20.266 1 97 243 GLY B CA 1
ATOM 4535 C C . GLY B 1 243 ? -4.223 -18.797 21.625 1 97 243 GLY B C 1
ATOM 4536 O O . GLY B 1 243 ? -3.277 -18.016 21.719 1 97 243 GLY B O 1
ATOM 4537 N N . ASN B 1 244 ? -4.926 -19.156 22.672 1 95.56 244 ASN B N 1
ATOM 4538 C CA . ASN B 1 244 ? -4.609 -18.75 24.047 1 95.56 244 ASN B CA 1
ATOM 4539 C C . ASN B 1 244 ? -4.66 -17.234 24.219 1 95.56 244 ASN B C 1
ATOM 4541 O O . ASN B 1 244 ? -3.729 -16.641 24.75 1 95.56 244 ASN B O 1
ATOM 4545 N N . GLY B 1 245 ? -5.695 -16.625 23.578 1 95.75 245 GLY B N 1
ATOM 4546 C CA . GLY B 1 245 ? -5.945 -15.211 23.828 1 95.75 245 GLY B CA 1
ATOM 4547 C C . GLY B 1 245 ? -5.359 -14.305 22.75 1 95.75 245 GLY B C 1
ATOM 4548 O O . GLY B 1 245 ? -5.566 -13.094 22.781 1 95.75 245 GLY B O 1
ATOM 4549 N N . VAL B 1 246 ? -4.629 -14.812 21.734 1 96 246 VAL B N 1
ATOM 4550 C CA . VAL B 1 246 ? -4.086 -13.977 20.672 1 96 246 VAL B CA 1
ATOM 4551 C C . VAL B 1 246 ? -5.223 -13.5 19.766 1 96 246 VAL B C 1
ATOM 4553 O O . VAL B 1 246 ? -5.129 -12.43 19.156 1 96 246 VAL B O 1
ATOM 4556 N N . GLY B 1 247 ? -6.246 -14.352 19.656 1 97.94 247 GLY B N 1
ATOM 4557 C CA . GLY B 1 247 ? -7.473 -13.953 18.984 1 97.94 247 GLY B CA 1
ATOM 4558 C C . GLY B 1 247 ? -7.484 -14.281 17.5 1 97.94 247 GLY B C 1
ATOM 4559 O O . GLY B 1 247 ? -6.426 -14.406 16.875 1 97.94 247 GLY B O 1
ATOM 4560 N N . LEU B 1 248 ? -8.711 -14.43 16.969 1 98.56 248 LEU B N 1
ATOM 4561 C CA . LEU B 1 248 ? -8.961 -14.688 15.562 1 98.56 248 LEU B CA 1
ATOM 4562 C C . LEU B 1 248 ? -10.18 -13.914 15.078 1 98.56 248 LEU B C 1
ATOM 4564 O O . LEU B 1 248 ? -11.266 -14.031 15.656 1 98.56 248 LEU B O 1
ATOM 4568 N N . VAL B 1 249 ? -9.977 -13.078 14.109 1 98.5 249 VAL B N 1
ATOM 4569 C CA . VAL B 1 249 ? -11.094 -12.469 13.398 1 98.5 249 VAL B CA 1
ATOM 4570 C C . VAL B 1 249 ? -11.297 -13.164 12.055 1 98.5 249 VAL B C 1
ATOM 4572 O O . VAL B 1 249 ? -10.336 -13.375 11.305 1 98.5 249 VAL B O 1
ATOM 4575 N N . HIS B 1 250 ? -12.523 -13.562 11.805 1 98.38 250 HIS B N 1
ATOM 4576 C CA . HIS B 1 250 ? -12.734 -14.203 10.508 1 98.38 250 HIS B CA 1
ATOM 4577 C C . HIS B 1 250 ? -14.039 -13.734 9.867 1 98.38 250 HIS B C 1
ATOM 4579 O O . HIS B 1 250 ? -14.977 -13.344 10.57 1 98.38 250 HIS B O 1
ATOM 4585 N N . VAL B 1 251 ? -14.078 -13.719 8.578 1 98 251 VAL B N 1
ATOM 4586 C CA . VAL B 1 251 ? -15.266 -13.438 7.781 1 98 251 VAL B CA 1
ATOM 4587 C C . VAL B 1 251 ? -15.508 -14.578 6.793 1 98 251 VAL B C 1
ATOM 4589 O O . VAL B 1 251 ? -14.602 -15.383 6.531 1 98 251 VAL B O 1
ATOM 4592 N N . THR B 1 252 ? -16.766 -14.625 6.281 1 97.69 252 THR B N 1
ATOM 4593 C CA . THR B 1 252 ? -17.156 -15.703 5.375 1 97.69 252 THR B CA 1
ATOM 4594 C C . THR B 1 252 ? -17.703 -15.133 4.07 1 97.69 252 THR B C 1
ATOM 4596 O O . THR B 1 252 ? -18.5 -14.195 4.078 1 97.69 252 THR B O 1
ATOM 4599 N N . ILE B 1 253 ? -17.203 -15.656 3.025 1 97.56 253 ILE B N 1
ATOM 4600 C CA . ILE B 1 253 ? -17.75 -15.414 1.69 1 97.56 253 ILE B CA 1
ATOM 4601 C C . ILE B 1 253 ? -18.359 -16.703 1.146 1 97.56 253 ILE B C 1
ATOM 4603 O O . ILE B 1 253 ? -17.656 -17.578 0.644 1 97.56 253 ILE B O 1
ATOM 4607 N N . SER B 1 254 ? -19.688 -16.75 1.163 1 96.25 254 SER B N 1
ATOM 4608 C CA . SER B 1 254 ? -20.359 -17.922 0.63 1 96.25 254 SER B CA 1
ATOM 4609 C C . SER B 1 254 ? -20.344 -17.938 -0.895 1 96.25 254 SER B C 1
ATOM 4611 O O . SER B 1 254 ? -20.062 -16.906 -1.521 1 96.25 254 SER B O 1
ATOM 4613 N N . HIS B 1 255 ? -20.609 -19.062 -1.437 1 94.81 255 HIS B N 1
ATOM 4614 C CA . HIS B 1 255 ? -20.672 -19.188 -2.889 1 94.81 255 HIS B CA 1
ATOM 4615 C C . HIS B 1 255 ? -21.703 -18.219 -3.479 1 94.81 255 HIS B C 1
ATOM 4617 O O . HIS B 1 255 ? -21.453 -17.609 -4.516 1 94.81 255 HIS B O 1
ATOM 4623 N N . GLU B 1 256 ? -22.781 -18.031 -2.832 1 93.44 256 GLU B N 1
ATOM 4624 C CA . GLU B 1 256 ? -23.875 -17.156 -3.289 1 93.44 256 GLU B CA 1
ATOM 4625 C C . GLU B 1 256 ? -23.453 -15.695 -3.264 1 93.44 256 GLU B C 1
ATOM 4627 O O . GLU B 1 256 ? -23.891 -14.906 -4.102 1 93.44 256 GLU B O 1
ATOM 4632 N N . ASP B 1 257 ? -22.609 -15.336 -2.338 1 93.56 257 ASP B N 1
ATOM 4633 C CA . ASP B 1 257 ? -22.172 -13.953 -2.172 1 93.56 257 ASP B CA 1
ATOM 4634 C C . A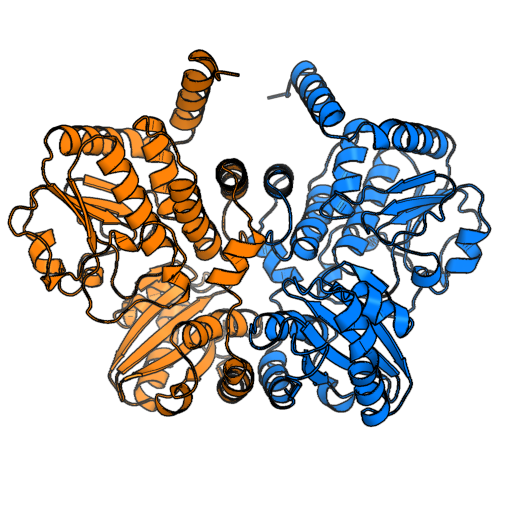SP B 1 257 ? -21.25 -13.523 -3.314 1 93.56 257 ASP B C 1
ATOM 4636 O O . ASP B 1 257 ? -21 -12.328 -3.5 1 93.56 257 ASP B O 1
ATOM 4640 N N . GLN B 1 258 ? -20.781 -14.445 -4.129 1 92.62 258 GLN B N 1
ATOM 4641 C CA . GLN B 1 258 ? -19.75 -14.18 -5.121 1 92.62 258 GLN B CA 1
ATOM 4642 C C . GLN B 1 258 ? -20.359 -13.875 -6.488 1 92.62 258 GLN B C 1
ATOM 4644 O O . GLN B 1 258 ? -19.641 -13.523 -7.426 1 92.62 258 GLN B O 1
ATOM 4649 N N . ARG B 1 259 ? -21.547 -13.891 -6.652 1 90.75 259 ARG B N 1
ATOM 4650 C CA . ARG B 1 259 ? -22.25 -13.867 -7.934 1 90.75 259 ARG B CA 1
ATOM 4651 C C . ARG B 1 259 ? -21.938 -12.586 -8.703 1 90.75 259 ARG B C 1
ATOM 4653 O O . ARG B 1 259 ? -21.844 -12.602 -9.93 1 90.75 259 ARG B O 1
ATOM 4660 N N . ASP B 1 260 ? -21.734 -11.555 -8.008 1 91.44 260 ASP B N 1
ATOM 4661 C CA . ASP B 1 260 ? -21.656 -10.266 -8.688 1 91.44 260 ASP B CA 1
ATOM 4662 C C . ASP B 1 260 ? -20.219 -9.75 -8.711 1 91.44 260 ASP B C 1
ATOM 4664 O O . ASP B 1 260 ? -19.969 -8.594 -9.086 1 91.44 260 ASP B O 1
ATOM 4668 N N . VAL B 1 261 ? -19.312 -10.578 -8.266 1 92.62 261 VAL B N 1
ATOM 4669 C CA . VAL B 1 261 ? -17.938 -10.125 -8.219 1 92.62 261 VAL B CA 1
ATOM 4670 C C . VAL B 1 261 ? -17.016 -11.227 -8.734 1 92.62 261 VAL B C 1
ATOM 4672 O O . VAL B 1 261 ? -17.438 -12.367 -8.906 1 92.62 261 VAL B O 1
ATOM 4675 N N . GLY B 1 262 ? -15.773 -10.844 -9.094 1 89.56 262 GLY B N 1
ATOM 4676 C CA . GLY B 1 262 ? -14.781 -11.789 -9.586 1 89.56 262 GLY B CA 1
ATOM 4677 C C . GLY B 1 262 ? -13.75 -12.164 -8.539 1 89.56 262 GLY B C 1
ATOM 4678 O O . GLY B 1 262 ? -13.875 -11.797 -7.371 1 89.56 262 GLY B O 1
ATOM 4679 N N . HIS B 1 263 ? -12.789 -12.898 -8.984 1 88.44 263 HIS B N 1
ATOM 4680 C CA . HIS B 1 263 ? -11.734 -13.414 -8.125 1 88.44 263 HIS B CA 1
ATOM 4681 C C . HIS B 1 263 ? -10.945 -12.289 -7.469 1 88.44 263 HIS B C 1
ATOM 4683 O O . HIS B 1 263 ? -10.578 -12.375 -6.293 1 88.44 263 HIS B O 1
ATOM 4689 N N . ASP B 1 264 ? -10.695 -11.234 -8.211 1 93.19 264 ASP B N 1
ATOM 4690 C CA . ASP B 1 264 ? -9.953 -10.102 -7.672 1 93.19 264 ASP B CA 1
ATOM 4691 C C . ASP B 1 264 ? -10.641 -9.547 -6.426 1 93.19 264 ASP B C 1
ATOM 4693 O O . ASP B 1 264 ? -9.984 -9.281 -5.414 1 93.19 264 ASP B O 1
ATOM 4697 N N . GLU B 1 265 ? -11.93 -9.398 -6.512 1 94.25 265 GLU B N 1
ATOM 4698 C CA . GLU B 1 265 ? -12.703 -8.812 -5.422 1 94.25 265 GLU B CA 1
ATOM 4699 C C . GLU B 1 265 ? -12.719 -9.727 -4.203 1 94.25 265 GLU B C 1
ATOM 4701 O O . GLU B 1 265 ? -12.594 -9.258 -3.068 1 94.25 265 GLU B O 1
ATOM 4706 N N . ILE B 1 266 ? -12.859 -10.984 -4.496 1 92.81 266 ILE B N 1
ATOM 4707 C CA . ILE B 1 266 ? -12.898 -11.969 -3.424 1 92.81 266 ILE B CA 1
ATOM 4708 C C . ILE B 1 266 ? -11.555 -11.992 -2.689 1 92.81 266 ILE B C 1
ATOM 4710 O O . ILE B 1 266 ? -11.516 -11.922 -1.459 1 92.81 266 ILE B O 1
ATOM 4714 N N . GLU B 1 267 ? -10.508 -11.938 -3.4 1 90.69 267 GLU B N 1
ATOM 4715 C CA . GLU B 1 267 ? -9.172 -12.016 -2.826 1 90.69 267 GLU B CA 1
ATOM 4716 C C . GLU B 1 267 ? -8.789 -10.719 -2.123 1 90.69 267 GLU B C 1
ATOM 4718 O O . GLU B 1 267 ? -7.949 -10.719 -1.221 1 90.69 267 GLU B O 1
ATOM 4723 N N . ALA B 1 268 ? -9.453 -9.656 -2.457 1 93.88 268 ALA B N 1
ATOM 4724 C CA . ALA B 1 268 ? -9.117 -8.352 -1.894 1 93.88 268 ALA B CA 1
ATOM 4725 C C . ALA B 1 268 ? -9.641 -8.219 -0.466 1 93.88 268 ALA B C 1
ATOM 4727 O O . ALA B 1 268 ? -9.195 -7.344 0.286 1 93.88 268 ALA B O 1
ATOM 4728 N N . VAL B 1 269 ? -10.516 -9.102 -0.048 1 96.19 269 VAL B N 1
ATOM 4729 C CA . VAL B 1 269 ? -11.195 -8.977 1.234 1 96.19 269 VAL B CA 1
ATOM 4730 C C . VAL B 1 269 ? -10.188 -9.117 2.373 1 96.19 269 VAL B C 1
ATOM 4732 O O . VAL B 1 269 ? -10.281 -8.406 3.379 1 96.19 269 VAL B O 1
ATOM 4735 N N . ILE B 1 270 ? -9.203 -9.961 2.189 1 95.69 270 ILE B N 1
ATOM 4736 C CA . ILE B 1 270 ? -8.242 -10.25 3.254 1 95.69 270 ILE B CA 1
ATOM 4737 C C . ILE B 1 270 ? -7.449 -8.984 3.586 1 95.69 270 ILE B C 1
ATOM 4739 O O . ILE B 1 270 ? -7.051 -8.781 4.734 1 95.69 270 ILE B O 1
ATOM 4743 N N . ASP B 1 271 ? -7.312 -8.117 2.637 1 93.31 271 ASP B N 1
ATOM 4744 C CA . ASP B 1 271 ? -6.527 -6.902 2.82 1 93.31 271 ASP B CA 1
ATOM 4745 C C . ASP B 1 271 ? -7.262 -5.91 3.719 1 93.31 271 ASP B C 1
ATOM 4747 O O . ASP B 1 271 ? -6.641 -5.023 4.309 1 93.31 271 ASP B O 1
ATOM 4751 N N . ILE B 1 272 ? -8.531 -6.047 3.771 1 95.31 272 ILE B N 1
ATOM 4752 C CA . ILE B 1 272 ? -9.336 -5.211 4.656 1 95.31 272 ILE B CA 1
ATOM 4753 C C . ILE B 1 272 ? -9.398 -5.832 6.047 1 95.31 272 ILE B C 1
ATOM 4755 O O . ILE B 1 272 ? -9.164 -5.152 7.051 1 95.31 272 ILE B O 1
ATOM 4759 N N . VAL B 1 273 ? -9.617 -7.098 6.117 1 97 273 VAL B N 1
ATOM 4760 C CA . VAL B 1 273 ? -9.82 -7.789 7.387 1 97 273 VAL B CA 1
ATOM 4761 C C . VAL B 1 273 ? -8.531 -7.758 8.203 1 97 273 VAL B C 1
ATOM 4763 O O . VAL B 1 273 ? -8.562 -7.613 9.43 1 97 273 VAL B O 1
ATOM 4766 N N . ARG B 1 274 ? -7.477 -7.785 7.566 1 95.12 274 ARG B N 1
ATOM 4767 C CA . ARG B 1 274 ? -6.199 -7.883 8.258 1 95.12 274 ARG B CA 1
ATOM 4768 C C . ARG B 1 274 ? -5.812 -6.547 8.891 1 95.12 274 ARG B C 1
ATOM 4770 O O . ARG B 1 274 ? -4.855 -6.473 9.656 1 95.12 274 ARG B O 1
ATOM 4777 N N . THR B 1 275 ? -6.535 -5.477 8.617 1 94.44 275 THR B N 1
ATOM 4778 C CA . THR B 1 275 ? -6.164 -4.168 9.141 1 94.44 275 THR B CA 1
ATOM 4779 C C . THR B 1 275 ? -6.664 -4.004 10.578 1 94.44 275 THR B C 1
ATOM 4781 O O . THR B 1 275 ? -6.301 -3.043 11.258 1 94.44 275 THR B O 1
ATOM 4784 N N . THR B 1 276 ? -7.469 -4.922 11.094 1 94.81 276 THR B N 1
ATOM 4785 C CA . THR B 1 276 ? -7.934 -4.836 12.469 1 94.81 276 THR B CA 1
ATOM 4786 C C . THR B 1 276 ? -6.867 -5.348 13.43 1 94.81 276 THR B C 1
ATOM 4788 O O . THR B 1 276 ? -6.176 -6.324 13.141 1 94.81 276 THR B O 1
ATOM 4791 N N . ASN B 1 277 ? -6.715 -4.652 14.492 1 93.62 277 ASN B N 1
ATOM 4792 C CA . ASN B 1 277 ? -5.793 -5.102 15.523 1 93.62 277 ASN B CA 1
ATOM 4793 C C . ASN B 1 277 ? -6.531 -5.75 16.688 1 93.62 277 ASN B C 1
ATOM 4795 O O . ASN B 1 277 ? -5.977 -5.891 17.781 1 93.62 277 ASN B O 1
ATOM 4799 N N . ALA B 1 278 ? -7.773 -6.117 16.469 1 95.69 278 ALA B N 1
ATOM 4800 C CA . ALA B 1 278 ? -8.594 -6.773 17.484 1 95.69 278 ALA B CA 1
ATOM 4801 C C . ALA B 1 278 ? -8.047 -8.164 17.828 1 95.69 278 ALA B C 1
ATOM 4803 O O . ALA B 1 278 ? -8.281 -8.68 18.922 1 95.69 278 ALA B O 1
ATOM 4804 N N . ALA B 1 279 ? -7.387 -8.742 16.906 1 97.44 279 ALA B N 1
ATOM 4805 C CA . ALA B 1 279 ? -6.758 -10.055 17.031 1 97.44 279 ALA B CA 1
ATOM 4806 C C . ALA B 1 279 ? -5.43 -10.102 16.281 1 97.44 279 ALA B C 1
ATOM 4808 O O . ALA B 1 279 ? -5.18 -9.266 15.398 1 97.44 279 ALA B O 1
ATOM 4809 N N . ASP B 1 280 ? -4.574 -11.008 16.641 1 97.19 280 ASP B N 1
ATOM 4810 C CA . ASP B 1 280 ? -3.32 -11.164 15.906 1 97.19 280 ASP B CA 1
ATOM 4811 C C . ASP B 1 280 ? -3.549 -11.891 14.586 1 97.19 280 ASP B C 1
ATOM 4813 O O . ASP B 1 280 ? -2.893 -11.594 13.586 1 97.19 280 ASP B O 1
ATOM 4817 N N . ALA B 1 281 ? -4.5 -12.781 14.602 1 98 281 ALA B N 1
ATOM 4818 C CA . ALA B 1 281 ? -4.754 -13.562 13.391 1 98 281 ALA B CA 1
ATOM 4819 C C . ALA B 1 281 ? -6.09 -13.18 12.766 1 98 281 ALA B C 1
ATOM 4821 O O . ALA B 1 281 ? -7.004 -12.727 13.461 1 98 281 ALA B O 1
ATOM 4822 N N . CYS B 1 282 ? -6.188 -13.359 11.477 1 98.19 282 CYS B N 1
ATOM 4823 C CA . CYS B 1 282 ? -7.461 -13.227 10.781 1 98.19 282 CYS B CA 1
ATOM 4824 C C . CYS B 1 282 ? -7.562 -14.242 9.648 1 98.19 282 CYS B C 1
ATOM 4826 O O . CYS B 1 282 ? -6.559 -14.836 9.242 1 98.19 282 CYS B O 1
ATOM 4828 N N . ALA B 1 283 ? -8.805 -14.469 9.219 1 98.5 283 ALA B N 1
ATOM 4829 C CA . ALA B 1 283 ? -9.07 -15.438 8.164 1 98.5 283 ALA B CA 1
ATOM 4830 C C . ALA B 1 283 ? -10.242 -14.992 7.293 1 98.5 283 ALA B C 1
ATOM 4832 O O . ALA B 1 283 ? -11.203 -14.406 7.789 1 98.5 283 ALA B O 1
ATOM 4833 N N . VAL B 1 284 ? -10.141 -15.227 6.074 1 98.19 284 VAL B N 1
ATOM 4834 C CA . VAL B 1 284 ? -11.266 -15.133 5.148 1 98.19 284 VAL B CA 1
ATOM 4835 C C . VAL B 1 284 ? -11.594 -16.516 4.586 1 98.19 284 VAL B C 1
ATOM 4837 O O . VAL B 1 284 ? -10.758 -17.141 3.932 1 98.19 284 VAL B O 1
ATOM 4840 N N . LEU B 1 285 ? -12.789 -16.953 4.887 1 97.94 285 LEU B N 1
ATOM 4841 C CA . LEU B 1 285 ? -13.289 -18.219 4.348 1 97.94 285 LEU B CA 1
ATOM 4842 C C . LEU B 1 285 ? -14.039 -18 3.041 1 97.94 285 LEU B C 1
ATOM 4844 O O . LEU B 1 285 ? -15.062 -17.312 3.018 1 97.94 285 LEU B O 1
ATOM 4848 N N . LYS B 1 286 ? -13.594 -18.609 2.021 1 95.94 286 LYS B N 1
ATOM 4849 C CA . LYS B 1 286 ? -14.141 -18.391 0.685 1 95.94 286 LYS B CA 1
ATOM 4850 C C . LYS B 1 286 ? -14.68 -19.703 0.095 1 95.94 286 LYS B C 1
ATOM 4852 O O . LYS B 1 286 ? -13.914 -20.641 -0.151 1 95.94 286 LYS B O 1
ATOM 4857 N N . GLU B 1 287 ? -15.93 -19.703 -0.209 1 95 287 GLU B N 1
ATOM 4858 C CA . GLU B 1 287 ? -16.578 -20.875 -0.79 1 95 287 GLU B CA 1
ATOM 4859 C C . GLU B 1 287 ? -16.609 -20.797 -2.314 1 95 287 GLU B C 1
ATOM 4861 O O . GLU B 1 287 ? -17.656 -20.531 -2.906 1 95 287 GLU B O 1
ATOM 4866 N N . TYR B 1 288 ? -15.555 -21.062 -2.975 1 85.94 288 TYR B N 1
ATOM 4867 C CA . TYR B 1 288 ? -15.461 -20.906 -4.422 1 85.94 288 TYR B CA 1
ATOM 4868 C C . TYR B 1 288 ? -16.406 -21.859 -5.137 1 85.94 288 TYR B C 1
ATOM 4870 O O . TYR B 1 288 ? -17.016 -21.5 -6.148 1 85.94 288 TYR B O 1
ATOM 4878 N N . THR B 1 289 ? -16.391 -23.094 -4.676 1 88.06 289 THR B N 1
ATOM 4879 C CA . THR B 1 289 ? -17.359 -24.109 -5.094 1 88.06 289 THR B CA 1
ATOM 4880 C C . THR B 1 289 ? -18.125 -24.656 -3.891 1 88.06 289 THR B C 1
ATOM 4882 O O . THR B 1 289 ? -17.578 -24.781 -2.799 1 88.06 289 THR B O 1
ATOM 4885 N N . PRO B 1 290 ? -19.406 -24.828 -4.137 1 92.81 290 PRO B N 1
ATOM 4886 C CA . PRO B 1 290 ? -20.172 -25.328 -2.99 1 92.81 290 PRO B CA 1
ATOM 4887 C C . PRO B 1 290 ? -19.484 -26.469 -2.26 1 92.81 290 PRO B C 1
ATOM 4889 O O . PRO B 1 290 ? -19.188 -27.5 -2.863 1 92.81 290 PRO B O 1
ATOM 4892 N N . GLY B 1 291 ? -19.141 -26.219 -1.056 1 93.88 291 GLY B N 1
ATOM 4893 C CA . GLY B 1 291 ? -18.562 -27.25 -0.206 1 93.88 291 GLY B CA 1
ATOM 4894 C C . GLY B 1 291 ? -17.047 -27.281 -0.253 1 93.88 291 GLY B C 1
ATOM 4895 O O . GLY B 1 291 ? -16.422 -28.078 0.458 1 93.88 291 GLY B O 1
ATOM 4896 N N . VAL B 1 292 ? -16.453 -26.531 -1.076 1 91.56 292 VAL B N 1
ATOM 4897 C CA . VAL B 1 292 ? -15.008 -26.438 -1.162 1 91.56 292 VAL B CA 1
ATOM 4898 C C . VAL B 1 292 ? -14.562 -25.031 -0.783 1 91.56 292 VAL B C 1
ATOM 4900 O O . VAL B 1 292 ? -14.953 -24.047 -1.429 1 91.56 292 VAL B O 1
ATOM 4903 N N . TRP B 1 293 ? -13.695 -24.938 0.196 1 93 293 TRP B N 1
ATOM 4904 C CA . TRP B 1 293 ? -13.344 -23.656 0.783 1 93 293 TRP B CA 1
ATOM 4905 C C . TRP B 1 293 ? -11.852 -23.375 0.628 1 93 293 TRP B C 1
ATOM 4907 O O . TRP B 1 293 ? -11.023 -24.281 0.794 1 93 293 TRP B O 1
ATOM 4917 N N . SER B 1 294 ? -11.57 -22.234 0.223 1 91.5 294 SER B N 1
ATOM 4918 C CA . SER B 1 294 ? -10.227 -21.672 0.354 1 91.5 294 SER B CA 1
ATOM 4919 C C . SER B 1 294 ? -10.148 -20.703 1.523 1 91.5 294 SER B C 1
ATOM 4921 O O . SER B 1 294 ? -10.953 -19.781 1.624 1 91.5 294 SER B O 1
ATOM 4923 N N . ILE B 1 295 ? -9.219 -20.906 2.414 1 95.25 295 ILE B N 1
ATOM 4924 C CA . ILE B 1 295 ? -9.062 -20.031 3.576 1 95.25 295 ILE B CA 1
ATOM 4925 C C . ILE B 1 295 ? -7.766 -19.234 3.459 1 95.25 295 ILE B C 1
ATOM 4927 O O . ILE B 1 295 ? -6.695 -19.828 3.26 1 95.25 295 ILE B O 1
ATOM 4931 N N . SER B 1 296 ? -7.836 -17.953 3.512 1 95.31 296 SER B N 1
ATOM 4932 C CA . SER B 1 296 ? -6.664 -17.094 3.621 1 95.31 296 SER B CA 1
ATOM 4933 C C . SER B 1 296 ? -6.391 -16.719 5.074 1 95.31 296 SER B C 1
ATOM 4935 O O . SER B 1 296 ? -7.258 -16.156 5.75 1 95.31 296 SER B O 1
ATOM 4937 N N . LEU B 1 297 ? -5.227 -16.969 5.504 1 96.56 297 LEU B N 1
ATOM 4938 C CA . LEU B 1 297 ? -4.809 -16.656 6.867 1 96.56 297 LEU B CA 1
ATOM 4939 C C . LEU B 1 297 ? -3.754 -15.555 6.867 1 96.56 297 LEU B C 1
ATOM 4941 O O . LEU B 1 297 ? -2.877 -15.531 6 1 96.56 297 LEU B O 1
ATOM 4945 N N . ARG B 1 298 ? -3.887 -14.641 7.805 1 95.88 298 ARG B N 1
ATOM 4946 C CA . ARG B 1 298 ? -2.869 -13.633 8.086 1 95.88 298 ARG B CA 1
ATOM 4947 C C . ARG B 1 298 ? -2.643 -13.492 9.586 1 95.88 298 ARG B C 1
ATOM 4949 O O . ARG B 1 298 ? -3.52 -13.82 10.391 1 95.88 298 ARG B O 1
ATOM 4956 N N . SER B 1 299 ? -1.507 -13.109 9.977 1 96.06 299 SER B N 1
ATOM 4957 C CA . SER B 1 299 ? -1.232 -12.695 11.352 1 96.06 299 SER B CA 1
ATOM 4958 C C . SER B 1 299 ? -0.409 -11.414 11.391 1 96.06 299 SER B C 1
ATOM 4960 O O . SER B 1 299 ? 0.256 -11.07 10.414 1 96.06 299 SER B O 1
ATOM 4962 N N . ARG B 1 300 ? -0.506 -10.789 12.523 1 91.94 300 ARG B N 1
ATOM 4963 C CA . ARG B 1 300 ? 0.136 -9.484 12.648 1 91.94 300 ARG B CA 1
ATOM 4964 C C . ARG B 1 300 ? 1.557 -9.625 13.18 1 91.94 300 ARG B C 1
ATOM 4966 O O . ARG B 1 300 ? 2.506 -9.117 12.578 1 91.94 300 ARG B O 1
ATOM 4973 N N . GLU B 1 301 ? 1.718 -10.312 14.32 1 89.94 301 GLU B N 1
ATOM 4974 C CA . GLU B 1 301 ? 3.02 -10.266 14.977 1 89.94 301 GLU B CA 1
ATOM 4975 C C . GLU B 1 301 ? 3.336 -11.602 15.656 1 89.94 301 GLU B C 1
ATOM 4977 O O . GLU B 1 301 ? 4.496 -12.008 15.727 1 89.94 301 GLU B O 1
ATOM 4982 N N . LEU B 1 302 ? 2.393 -12.344 16.016 1 94.06 302 LEU B N 1
ATOM 4983 C CA . LEU B 1 302 ? 2.643 -13.406 17 1 94.06 302 LEU B CA 1
ATOM 4984 C C . LEU B 1 302 ? 2.504 -14.773 16.344 1 94.06 302 LEU B C 1
ATOM 4986 O O . LEU B 1 302 ? 3.463 -15.555 16.312 1 94.06 302 LEU B O 1
ATOM 4990 N N . VAL B 1 303 ? 1.379 -15.016 15.734 1 96.38 303 VAL B N 1
ATOM 4991 C CA . VAL B 1 303 ? 1.035 -16.359 15.289 1 96.38 303 VAL B CA 1
ATOM 4992 C C . VAL B 1 303 ? 1.79 -16.688 14 1 96.38 303 VAL B C 1
ATOM 4994 O O . VAL B 1 303 ? 1.868 -15.867 13.094 1 96.38 303 VAL B O 1
ATOM 4997 N N . ASP B 1 304 ? 2.365 -17.812 13.945 1 95.31 304 ASP B N 1
ATOM 4998 C CA . ASP B 1 304 ? 2.811 -18.406 12.68 1 95.31 304 ASP B CA 1
ATOM 4999 C C . ASP B 1 304 ? 1.659 -19.109 11.969 1 95.31 304 ASP B C 1
ATOM 5001 O O . ASP B 1 304 ? 1.402 -20.281 12.203 1 95.31 304 ASP B O 1
ATOM 5005 N N . VAL B 1 305 ? 1.087 -18.453 11.031 1 95.75 305 VAL B N 1
ATOM 5006 C CA . VAL B 1 305 ? -0.125 -18.984 10.414 1 95.75 305 VAL B CA 1
ATOM 5007 C C . VAL B 1 305 ? 0.236 -20.094 9.438 1 95.75 305 VAL B C 1
ATOM 5009 O O . VAL B 1 305 ? -0.629 -20.875 9.023 1 95.75 305 VAL B O 1
ATOM 5012 N N . SER B 1 306 ? 1.518 -20.141 9.008 1 90.5 306 SER B N 1
ATOM 5013 C CA . SER B 1 306 ? 1.921 -21.234 8.141 1 90.5 306 SER B CA 1
ATOM 5014 C C . SER B 1 306 ? 1.781 -22.578 8.852 1 90.5 306 SER B C 1
ATOM 5016 O O . SER B 1 306 ? 1.433 -23.578 8.227 1 90.5 306 SER B O 1
ATOM 5018 N N . GLN B 1 307 ? 2.045 -22.625 10.094 1 93.06 307 GLN B N 1
ATOM 5019 C CA . GLN B 1 307 ? 1.896 -23.844 10.875 1 93.06 307 GLN B CA 1
ATOM 5020 C C . GLN B 1 307 ? 0.426 -24.203 11.055 1 93.06 307 GLN B C 1
ATOM 5022 O O . GLN B 1 307 ? 0.065 -25.391 11.031 1 93.06 307 GLN B O 1
ATOM 5027 N N . VAL B 1 308 ? -0.373 -23.203 11.234 1 95.62 308 VAL B N 1
ATOM 5028 C CA . VAL B 1 308 ? -1.812 -23.438 11.312 1 95.62 308 VAL B CA 1
ATOM 5029 C C . VAL B 1 308 ? -2.312 -24.031 10 1 95.62 308 VAL B C 1
ATOM 5031 O O . VAL B 1 308 ? -3.043 -25.031 10.008 1 95.62 308 VAL B O 1
ATOM 5034 N N . ALA B 1 309 ? -1.901 -23.422 8.938 1 92.19 309 ALA B N 1
ATOM 5035 C CA . ALA B 1 309 ? -2.307 -23.891 7.621 1 92.19 309 ALA B CA 1
ATOM 5036 C C . ALA B 1 309 ? -1.83 -25.328 7.383 1 92.19 309 ALA B C 1
ATOM 5038 O O . ALA B 1 309 ? -2.59 -26.172 6.898 1 92.19 309 ALA B O 1
ATOM 5039 N N . LEU B 1 310 ? -0.616 -25.578 7.73 1 87.62 310 LEU B N 1
ATOM 5040 C CA . LEU B 1 310 ? -0.047 -26.906 7.559 1 87.62 310 LEU B CA 1
ATOM 5041 C C . LEU B 1 310 ? -0.865 -27.953 8.312 1 87.62 310 LEU B C 1
ATOM 5043 O O . LEU B 1 310 ? -1.094 -29.062 7.805 1 87.62 310 LEU B O 1
ATOM 5047 N N . SER B 1 311 ? -1.279 -27.672 9.445 1 92.94 311 SER B N 1
ATOM 5048 C CA . SER B 1 311 ? -2.049 -28.609 10.273 1 92.94 311 SER B CA 1
ATOM 5049 C C . SER B 1 311 ? -3.396 -28.922 9.633 1 92.94 311 SER B C 1
ATOM 5051 O O . SER B 1 311 ? -4.039 -29.906 10 1 92.94 311 SER B O 1
ATOM 5053 N N . LEU B 1 312 ? -3.801 -28.109 8.711 1 92.44 312 LEU B N 1
ATOM 5054 C CA . LEU B 1 312 ? -5.094 -28.297 8.062 1 92.44 312 LEU B CA 1
ATOM 5055 C C . LEU B 1 312 ? -4.914 -28.625 6.582 1 92.44 312 LEU B C 1
ATOM 5057 O O . LEU B 1 312 ? -5.855 -28.5 5.797 1 92.44 312 LEU B O 1
ATOM 5061 N N . GLY B 1 313 ? -3.688 -28.906 6.18 1 83.31 313 GLY B N 1
ATOM 5062 C CA . GLY B 1 313 ? -3.432 -29.391 4.828 1 83.31 313 GLY B CA 1
ATOM 5063 C C . GLY B 1 313 ? -3.045 -28.266 3.873 1 83.31 313 GLY B C 1
ATOM 5064 O O . GLY B 1 313 ? -3.037 -28.469 2.656 1 83.31 313 GLY B O 1
ATOM 5065 N N . GLY B 1 314 ? -2.797 -27.047 4.41 1 83.5 314 GLY B N 1
ATOM 5066 C CA . GLY B 1 314 ? -2.363 -25.922 3.6 1 83.5 314 GLY B CA 1
ATOM 5067 C C . GLY B 1 314 ? -0.895 -25.594 3.779 1 83.5 314 GLY B C 1
ATOM 5068 O O . GLY B 1 314 ? -0.066 -26.484 3.957 1 83.5 314 GLY B O 1
ATOM 5069 N N . GLY B 1 315 ? -0.56 -24.312 3.539 1 80.38 315 GLY B N 1
ATOM 5070 C CA . GLY B 1 315 ? 0.803 -23.812 3.662 1 80.38 315 GLY B CA 1
ATOM 5071 C C . GLY B 1 315 ? 0.944 -22.359 3.299 1 80.38 315 GLY B C 1
ATOM 5072 O O . GLY B 1 315 ? -0.053 -21.672 3.055 1 80.38 315 GLY B O 1
ATOM 5073 N N . GLY B 1 316 ? 2.213 -21.781 3.447 1 81.75 316 GLY B N 1
ATOM 5074 C CA . GLY B 1 316 ? 2.486 -20.391 3.119 1 81.75 316 GLY B CA 1
ATOM 5075 C C . GLY B 1 316 ? 3.613 -19.797 3.939 1 81.75 316 GLY B C 1
ATOM 5076 O O . GLY B 1 316 ? 4.586 -20.484 4.262 1 81.75 316 GLY B O 1
ATOM 5077 N N . HIS B 1 317 ? 3.48 -18.516 4.195 1 83.69 317 HIS B N 1
ATOM 5078 C CA . HIS B 1 317 ? 4.488 -17.75 4.926 1 83.69 317 HIS B CA 1
ATOM 5079 C C . HIS B 1 317 ? 4.094 -17.578 6.387 1 83.69 317 HIS B C 1
ATOM 5081 O O . HIS B 1 317 ? 2.957 -17.875 6.77 1 83.69 317 HIS B O 1
ATOM 5087 N N . LEU B 1 318 ? 5.066 -17.109 7.129 1 87.38 318 LEU B N 1
ATOM 5088 C CA . LEU B 1 318 ? 4.93 -16.875 8.562 1 87.38 318 LEU B CA 1
ATOM 5089 C C . LEU B 1 318 ? 3.682 -16.047 8.859 1 87.38 318 LEU B C 1
ATOM 5091 O O . LEU B 1 318 ? 2.971 -16.312 9.828 1 87.38 318 LEU B O 1
ATOM 5095 N N . ARG B 1 319 ? 3.328 -15.109 8.008 1 91.88 319 ARG B N 1
ATOM 5096 C CA . ARG B 1 319 ? 2.254 -14.172 8.32 1 91.88 319 ARG B CA 1
ATOM 5097 C C . ARG B 1 319 ? 1.138 -14.258 7.281 1 91.88 319 ARG B C 1
ATOM 5099 O O . ARG B 1 319 ? 0.165 -13.5 7.348 1 91.88 319 ARG B O 1
ATOM 5106 N N . ALA B 1 320 ? 1.297 -15.094 6.32 1 90.62 320 ALA B N 1
ATOM 5107 C CA . ALA B 1 320 ? 0.324 -15.25 5.242 1 90.62 320 ALA B CA 1
ATOM 5108 C C . ALA B 1 320 ? 0.305 -16.688 4.73 1 90.62 320 ALA B C 1
ATOM 5110 O O . ALA B 1 320 ? 1.294 -17.172 4.172 1 90.62 320 ALA B O 1
ATOM 5111 N N . ALA B 1 321 ? -0.823 -17.297 4.922 1 89.56 321 ALA B N 1
ATOM 5112 C CA . ALA B 1 321 ? -0.922 -18.688 4.508 1 89.56 321 ALA B CA 1
ATOM 5113 C C . ALA B 1 321 ? -2.316 -19 3.975 1 89.56 321 ALA B C 1
ATOM 5115 O O . ALA B 1 321 ? -3.238 -18.203 4.113 1 89.56 321 ALA B O 1
ATOM 5116 N N . GLY B 1 322 ? -2.422 -20.141 3.273 1 87.75 322 GLY B N 1
ATOM 5117 C CA . GLY B 1 322 ? -3.682 -20.578 2.686 1 87.75 322 GLY B CA 1
ATOM 5118 C C . GLY B 1 322 ? -3.971 -22.047 2.896 1 87.75 322 GLY B C 1
ATOM 5119 O O . GLY B 1 322 ? -3.053 -22.844 3.119 1 87.75 322 GLY B O 1
ATOM 5120 N N . ILE B 1 323 ? -5.25 -22.359 2.947 1 87.56 323 ILE B N 1
ATOM 5121 C CA . ILE B 1 323 ? -5.777 -23.703 3.115 1 87.56 323 ILE B CA 1
ATOM 5122 C C . ILE B 1 323 ? -6.883 -23.953 2.096 1 87.56 323 ILE B C 1
ATOM 5124 O O . ILE B 1 323 ? -7.66 -23.062 1.775 1 87.56 323 ILE B O 1
ATOM 5128 N N . THR B 1 324 ? -6.875 -25.062 1.546 1 86.56 324 THR B N 1
ATOM 5129 C CA . THR B 1 324 ? -8.055 -25.562 0.847 1 86.56 324 THR B CA 1
ATOM 5130 C C . THR B 1 324 ? -8.672 -26.734 1.604 1 86.56 324 THR B C 1
ATOM 5132 O O . THR B 1 324 ? -7.984 -27.703 1.935 1 86.56 324 THR B O 1
ATOM 5135 N N . ILE B 1 325 ? -9.914 -26.672 1.869 1 90.88 325 ILE B N 1
ATOM 5136 C CA . ILE B 1 325 ? -10.562 -27.672 2.703 1 90.88 325 ILE B CA 1
ATOM 5137 C C . ILE B 1 325 ? -12 -27.891 2.238 1 90.88 325 ILE B C 1
ATOM 5139 O O . ILE B 1 325 ? -12.648 -26.953 1.764 1 90.88 325 ILE B O 1
ATOM 5143 N N . GLU B 1 326 ? -12.445 -29.094 2.338 1 94 326 GLU B N 1
ATOM 5144 C CA . GLU B 1 326 ? -13.805 -29.438 1.949 1 94 326 GLU B CA 1
ATOM 5145 C C . GLU B 1 326 ? -14.703 -29.594 3.172 1 94 326 GLU B C 1
ATOM 5147 O O . GLU B 1 326 ? -14.25 -30.031 4.234 1 94 326 GLU B O 1
ATOM 5152 N N . GLY B 1 327 ? -16.047 -29.281 3.041 1 96 327 GLY B N 1
ATOM 5153 C CA . GLY B 1 327 ? -17.031 -29.438 4.102 1 96 327 GLY B CA 1
ATOM 5154 C C . GLY B 1 327 ? -18.062 -28.328 4.137 1 96 327 GLY B C 1
ATOM 5155 O O . GLY B 1 327 ? -18.094 -27.469 3.246 1 96 327 GLY B O 1
ATOM 5156 N N . THR B 1 328 ? -18.938 -28.438 5.133 1 96.31 328 THR B N 1
ATOM 5157 C CA . THR B 1 328 ? -19.875 -27.344 5.379 1 96.31 328 THR B CA 1
ATOM 5158 C C . THR B 1 328 ? -19.172 -26.172 6.051 1 96.31 328 THR B C 1
ATOM 5160 O O . THR B 1 328 ? -18.062 -26.312 6.551 1 96.31 328 THR B O 1
ATOM 5163 N N . ARG B 1 329 ? -19.812 -25.094 6.023 1 95.75 329 ARG B N 1
ATOM 5164 C CA . ARG B 1 329 ? -19.266 -23.922 6.691 1 95.75 329 ARG B CA 1
ATOM 5165 C C . ARG B 1 329 ? -18.969 -24.203 8.156 1 95.75 329 ARG B C 1
ATOM 5167 O O . ARG B 1 329 ? -17.922 -23.828 8.672 1 95.75 329 ARG B O 1
ATOM 5174 N N . GLU B 1 330 ? -19.875 -24.828 8.789 1 96.81 330 GLU B N 1
ATOM 5175 C CA . GLU B 1 330 ? -19.734 -25.141 10.203 1 96.81 330 GLU B CA 1
ATOM 5176 C C . GLU B 1 330 ? -18.516 -26.016 10.453 1 96.81 330 GLU B C 1
ATOM 5178 O O . GLU B 1 330 ? -17.766 -25.781 11.398 1 96.81 330 GLU B O 1
ATOM 5183 N N . GLU B 1 331 ? -18.312 -26.938 9.57 1 97.38 331 GLU B N 1
ATOM 5184 C CA . GLU B 1 331 ? -17.156 -27.828 9.695 1 97.38 331 GLU B CA 1
ATOM 5185 C C . GLU B 1 331 ? -15.852 -27.078 9.477 1 97.38 331 GLU B C 1
ATOM 5187 O O . GLU B 1 331 ? -14.867 -27.312 10.172 1 97.38 331 GLU B O 1
ATOM 5192 N N . VAL B 1 332 ? -15.859 -26.234 8.562 1 96.94 332 VAL B N 1
ATOM 5193 C CA . VAL B 1 332 ? -14.664 -25.469 8.203 1 96.94 332 VAL B CA 1
ATOM 5194 C C . VAL B 1 332 ? -14.305 -24.516 9.328 1 96.94 332 VAL B C 1
ATOM 5196 O O . VAL B 1 332 ? -13.141 -24.406 9.727 1 96.94 332 VAL B O 1
ATOM 5199 N N . VAL B 1 333 ? -15.305 -23.844 9.875 1 97.12 333 VAL B N 1
ATOM 5200 C CA . VAL B 1 333 ? -15.086 -22.938 10.992 1 97.12 333 VAL B CA 1
ATOM 5201 C C . VAL B 1 333 ? -14.594 -23.719 12.211 1 97.12 333 VAL B C 1
ATOM 5203 O O . VAL B 1 333 ? -13.672 -23.281 12.906 1 97.12 333 VAL B O 1
ATOM 5206 N N . ALA B 1 334 ? -15.156 -24.844 12.398 1 97.19 334 ALA B N 1
ATOM 5207 C CA . ALA B 1 334 ? -14.742 -25.703 13.516 1 97.19 334 ALA B CA 1
ATOM 5208 C C . ALA B 1 334 ? -13.289 -26.141 13.359 1 97.19 334 ALA B C 1
ATOM 5210 O O . ALA B 1 334 ? -12.547 -26.203 14.336 1 97.19 334 ALA B O 1
ATOM 5211 N N . ALA B 1 335 ? -12.938 -26.469 12.203 1 97.12 335 ALA B N 1
ATOM 5212 C CA . ALA B 1 335 ? -11.555 -26.859 11.945 1 97.12 335 ALA B CA 1
ATOM 5213 C C . ALA B 1 335 ? -10.594 -25.703 12.25 1 97.12 335 ALA B C 1
ATOM 5215 O O . ALA B 1 335 ? -9.555 -25.906 12.875 1 97.12 335 ALA B O 1
ATOM 5216 N N . LEU B 1 336 ? -10.977 -24.531 11.828 1 96.62 336 LEU B N 1
ATOM 5217 C CA . LEU B 1 336 ? -10.156 -23.359 12.062 1 96.62 336 LEU B CA 1
ATOM 5218 C C . LEU B 1 336 ? -10.047 -23.047 13.555 1 96.62 336 LEU B C 1
ATOM 5220 O O . LEU B 1 336 ? -8.961 -22.781 14.062 1 96.62 336 LEU B O 1
ATOM 5224 N N . LEU B 1 337 ? -11.156 -23.141 14.219 1 97.12 337 LEU B N 1
ATOM 5225 C CA . LEU B 1 337 ? -11.18 -22.891 15.656 1 97.12 337 LEU B CA 1
ATOM 5226 C C . LEU B 1 337 ? -10.422 -23.984 16.406 1 97.12 337 LEU B C 1
ATOM 5228 O O . LEU B 1 337 ? -9.758 -23.703 17.406 1 97.12 337 LEU B O 1
ATOM 5232 N N . GLY B 1 338 ? -10.469 -25.156 15.859 1 96.56 338 GLY B N 1
ATOM 5233 C CA . GLY B 1 338 ? -9.781 -26.281 16.469 1 96.56 338 GLY B CA 1
ATOM 5234 C C . GLY B 1 338 ? -8.273 -26.203 16.344 1 96.56 338 GLY B C 1
ATOM 5235 O O . GLY B 1 338 ? -7.551 -26.875 17.094 1 96.56 338 GLY B O 1
ATOM 5236 N N . ALA B 1 339 ? -7.832 -25.391 15.43 1 96.75 339 ALA B N 1
ATOM 5237 C CA . ALA B 1 339 ? -6.395 -25.219 15.234 1 96.75 339 ALA B CA 1
ATOM 5238 C C . ALA B 1 339 ? -5.816 -24.219 16.234 1 96.75 339 ALA B C 1
ATOM 5240 O O . ALA B 1 339 ? -4.648 -23.844 16.141 1 96.75 339 ALA B O 1
ATOM 5241 N N . SER B 1 340 ? -6.586 -23.859 17.234 1 97 340 SER B N 1
ATOM 5242 C CA . SER B 1 340 ? -6.219 -22.906 18.266 1 97 340 SER B CA 1
ATOM 5243 C C . SER B 1 340 ? -4.957 -23.344 19 1 97 340 SER B C 1
ATOM 5245 O O . SER B 1 340 ? -4.09 -22.531 19.312 1 97 340 SER B O 1
ATOM 5247 N N . GLU B 1 341 ? -4.812 -24.594 19.219 1 96.06 341 GLU B N 1
ATOM 5248 C CA . GLU B 1 341 ? -3.65 -25.094 19.953 1 96.06 341 GLU B CA 1
ATOM 5249 C C . GLU B 1 341 ? -2.381 -24.969 19.109 1 96.06 341 GLU B C 1
ATOM 5251 O O . GLU B 1 341 ? -1.307 -24.688 19.641 1 96.06 341 GLU B O 1
ATOM 5256 N N . VAL B 1 342 ? -2.566 -25.25 17.891 1 96.69 342 VAL B N 1
ATOM 5257 C CA . VAL B 1 342 ? -1.426 -25.094 16.984 1 96.69 342 VAL B CA 1
ATOM 5258 C C . VAL B 1 342 ? -0.971 -23.641 16.969 1 96.69 342 VAL B C 1
ATOM 5260 O O . VAL B 1 342 ? 0.224 -23.359 17.078 1 96.69 342 VAL B O 1
ATOM 5263 N N . ALA B 1 343 ? -1.929 -22.719 16.875 1 96.25 343 ALA B N 1
ATOM 5264 C CA . ALA B 1 343 ? -1.623 -21.297 16.875 1 96.25 343 ALA B CA 1
ATOM 5265 C C . ALA B 1 343 ? -0.9 -20.891 18.172 1 96.25 343 ALA B C 1
ATOM 5267 O O . ALA B 1 343 ? 0.112 -20.188 18.125 1 96.25 343 ALA B O 1
ATOM 5268 N N . SER B 1 344 ? -1.419 -21.422 19.25 1 96.38 344 SER B N 1
ATOM 5269 C CA . SER B 1 344 ? -0.845 -21.094 20.562 1 96.38 344 SER B CA 1
ATOM 5270 C C . SER B 1 344 ? 0.597 -21.578 20.656 1 96.38 344 SER B C 1
ATOM 5272 O 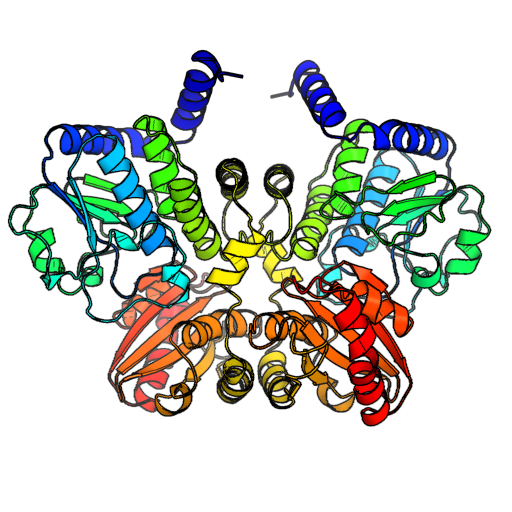O . SER B 1 344 ? 1.441 -20.906 21.266 1 96.38 344 SER B O 1
ATOM 5274 N N . ALA B 1 345 ? 0.907 -22.625 20.094 1 96 345 ALA B N 1
ATOM 5275 C CA . ALA B 1 345 ? 2.225 -23.25 20.188 1 96 345 ALA B CA 1
ATOM 5276 C C . ALA B 1 345 ? 3.268 -22.438 19.406 1 96 345 ALA B C 1
ATOM 5278 O O . ALA B 1 345 ? 4.473 -22.594 19.641 1 96 345 ALA B O 1
ATOM 5279 N N . THR B 1 346 ? 2.795 -21.609 18.516 1 94.31 346 THR B N 1
ATOM 5280 C CA . THR B 1 346 ? 3.734 -20.844 17.703 1 94.31 346 THR B CA 1
ATOM 5281 C C . THR B 1 346 ? 4.086 -19.516 18.359 1 94.31 346 THR B C 1
ATOM 5283 O O . THR B 1 346 ? 4.926 -18.766 17.859 1 94.31 346 THR B O 1
ATOM 5286 N N . VAL B 1 347 ? 3.4 -19.172 19.375 1 91.81 347 VAL B N 1
ATOM 5287 C CA . VAL B 1 347 ? 3.568 -17.891 20.031 1 91.81 347 VAL B CA 1
ATOM 5288 C C . VAL B 1 347 ? 4.414 -18.047 21.297 1 91.81 347 VAL B C 1
ATOM 5290 O O . VAL B 1 347 ? 4.156 -18.953 22.109 1 91.81 347 VAL B O 1
ATOM 5293 N N . ASP B 1 348 ? 5.559 -17.297 21.375 1 83 348 ASP B N 1
ATOM 5294 C CA . ASP B 1 348 ? 6.336 -17.281 22.609 1 83 348 ASP B CA 1
ATOM 5295 C C . ASP B 1 348 ? 5.738 -16.297 23.609 1 83 348 ASP B C 1
ATOM 5297 O O . ASP B 1 348 ? 5.898 -15.078 23.469 1 83 348 ASP B O 1
ATOM 5301 N N . PHE B 1 349 ? 4.926 -16.781 24.516 1 69.88 349 PHE B N 1
ATOM 5302 C CA . PHE B 1 349 ? 4.309 -15.938 25.531 1 69.88 349 PHE B CA 1
ATOM 5303 C C . PHE B 1 349 ? 5.289 -15.633 26.656 1 69.88 349 PHE B C 1
ATOM 5305 O O . PHE B 1 349 ? 5.859 -16.547 27.25 1 69.88 349 PHE B O 1
ATOM 5312 N N . GLU B 1 350 ? 6.453 -15.109 26.562 1 52.62 350 GLU B N 1
ATOM 5313 C CA . GLU B 1 350 ? 7.262 -14.852 27.75 1 52.62 350 GLU B CA 1
ATOM 5314 C C . GLU B 1 350 ? 6.41 -14.273 28.875 1 52.62 350 GLU B C 1
ATOM 5316 O O . GLU B 1 350 ? 5.426 -13.578 28.625 1 52.62 350 GLU B O 1
#